Protein 7DUA (pdb70)

Sequence (561 aa):
LEDPKWEFPRRKNLVLGKTLGEGEFGKVVKATAFHLKGRAGYTTVAVKMLKENASPSELRDLLSEFNVLKQVNHPHVIIKLYGACSQDGPLLLIVEYAKYGSLRGFLRESRKVGPGYLGDERALTMGDLISFAWQISQGMQYLAEMKLVVHRDLAARNILVAEGRKMKISDFGLSSRDVYEEDSYVKRSQGRIPVKWMAIESLFDHIYTTQSDVWSFGVLLWEIVTLGGNPYPGIPPERLFNLLKTGHRMERPDNCSEEMYRLMLQQCWKQEPDKRPVFADISKDLEKMMVKGPLSLSVDAFKIPKWEFPRKNLVLGKTLGEGEFGKVVKATAFHLKGRAGYTTVAVKMLKENASPSSSELRDLLSEFNVLKQVNHPHVIKLYGACSQDGPLLLIVEYAKYGSLRGFLRESLTMGDLISFAWQISQGMQYLAEMKLVHRDLAARNILVAEGRKMKISDFGLSRDVQGRIPVKWMAIESLFDHIYTTQSDVWSFGVLLWEIVTLGGNPYPGIPPERLFNLLKTGHRMERPDNCSEEMYRLMLQCWKQEEPDKRPVFADISKDLEKMMMVKR

Structure (mmCIF, N/CA/C/O backbone):
data_7DUA
#
_entry.id   7DUA
#
_cell.length_a   50.714
_cell.length_b   80.215
_cell.length_c   79.677
_cell.angle_alpha   90.000
_cell.angle_beta   99.400
_cell.angle_gamma   90.000
#
_symmetry.space_group_name_H-M   'P 1 21 1'
#
loop_
_entity.id
_entity.type
_entity.pdbx_description
1 polymer 'Proto-oncogene tyrosine-protein kinase receptor Ret'
2 non-polymer 4-azanyl-7-(1-methylcyclopropyl)-~{N}-(5-methyl-1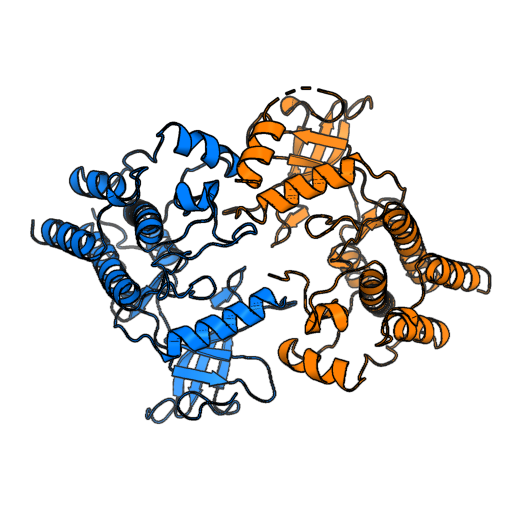~{H}-pyrazol-3-yl)pyrrolo[2,3-d]pyrimidine-5-carboxamide
3 water water
#
loop_
_atom_site.group_PDB
_atom_site.id
_atom_site.type_symbol
_atom_site.label_atom_id
_atom_site.label_alt_id
_atom_site.label_comp_id
_atom_site.label_asym_id
_atom_site.label_entity_id
_atom_site.label_seq_id
_atom_site.pdbx_PDB_ins_code
_atom_site.Cartn_x
_atom_site.Cartn_y
_atom_site.Cartn_z
_atom_site.occupancy
_atom_site.B_iso_or_equiv
_atom_site.auth_seq_id
_atom_site.auth_comp_id
_atom_site.auth_asym_id
_atom_site.auth_atom_id
_atom_site.pdbx_PDB_model_num
ATOM 1 N N . LEU A 1 13 ? 10.370 -20.835 -11.053 1.00 52.20 712 LEU A N 1
ATOM 2 C CA . LEU A 1 13 ? 9.415 -21.941 -10.677 1.00 53.42 712 LEU A CA 1
ATOM 3 C C . LEU A 1 13 ? 8.287 -21.429 -9.772 1.00 54.56 712 LEU A C 1
ATOM 4 O O . LEU A 1 13 ? 8.521 -20.598 -8.889 1.00 52.59 712 LEU A O 1
ATOM 9 N N . GLU A 1 14 ? 7.077 -21.941 -9.998 1.00 55.71 713 GLU A N 1
ATOM 10 C CA . GLU A 1 14 ? 5.871 -21.440 -9.329 1.00 53.79 713 GLU A CA 1
ATOM 11 C C . GLU A 1 14 ? 5.752 -22.024 -7.920 1.00 50.42 713 GLU A C 1
ATOM 12 O O . GLU A 1 14 ? 5.779 -23.247 -7.754 1.00 50.93 713 GLU A O 1
ATOM 18 N N . ASP A 1 15 ? 5.631 -21.142 -6.921 1.00 47.59 714 ASP A N 1
ATOM 19 C CA . ASP A 1 15 ? 5.417 -21.518 -5.523 1.00 44.26 714 ASP A CA 1
ATOM 20 C C . ASP A 1 15 ? 3.952 -21.189 -5.178 1.00 42.11 714 ASP A C 1
ATOM 21 O O . ASP A 1 15 ? 3.593 -20.003 -5.151 1.00 38.01 714 ASP A O 1
ATOM 26 N N . PRO A 1 16 ? 3.108 -22.219 -4.897 1.00 40.97 715 PRO A N 1
ATOM 27 C CA . PRO A 1 16 ? 1.687 -21.947 -4.583 1.00 40.79 715 PRO A CA 1
ATOM 28 C C . PRO A 1 16 ? 1.403 -21.224 -3.249 1.00 37.87 715 PRO A C 1
ATOM 29 O O . PRO A 1 16 ? 0.288 -20.737 -3.054 1.00 37.19 715 PRO A O 1
ATOM 33 N N . LYS A 1 17 ? 2.379 -21.182 -2.341 1.00 35.99 716 LYS A N 1
ATOM 34 C CA . LYS A 1 17 ? 2.335 -20.279 -1.182 1.00 34.15 716 LYS A CA 1
ATOM 35 C C . LYS A 1 17 ? 2.290 -18.789 -1.576 1.00 29.38 716 LYS A C 1
ATOM 36 O O . LYS A 1 17 ? 1.712 -17.985 -0.840 1.00 29.08 716 LYS A O 1
ATOM 42 N N . TRP A 1 18 ? 2.930 -18.433 -2.700 1.00 26.09 717 TRP A N 1
ATOM 43 C CA . TRP A 1 18 ? 3.089 -17.034 -3.145 1.00 23.11 717 TRP A CA 1
ATOM 44 C C . TRP A 1 18 ? 2.400 -16.643 -4.452 1.00 21.37 717 TRP A C 1
ATOM 45 O O . TRP A 1 18 ? 2.008 -15.494 -4.588 1.00 21.01 717 TRP A O 1
ATOM 56 N N . GLU A 1 19 ? 2.223 -17.582 -5.386 1.00 21.52 718 GLU A N 1
ATOM 57 C CA . GLU A 1 19 ? 1.697 -17.257 -6.718 1.00 20.07 718 GLU A CA 1
ATOM 58 C C . GLU A 1 19 ? 0.263 -16.752 -6.627 1.00 18.94 718 GLU A C 1
ATOM 59 O O . GLU A 1 19 ? -0.559 -17.371 -5.950 1.00 19.68 718 GLU A O 1
ATOM 65 N N . PHE A 1 20 ? -0.025 -15.655 -7.324 1.00 17.73 719 PHE A N 1
ATOM 66 C CA . PHE A 1 20 ? -1.316 -14.958 -7.215 1.00 18.60 719 PHE A CA 1
ATOM 67 C C . PHE A 1 20 ? -1.984 -14.897 -8.594 1.00 18.68 719 PHE A C 1
ATOM 68 O O . PHE A 1 20 ? -1.294 -14.612 -9.572 1.00 18.55 719 PHE A O 1
ATOM 76 N N . PRO A 1 21 ? -3.326 -15.106 -8.686 1.00 19.34 720 PRO A N 1
ATOM 77 C CA . PRO A 1 21 ? -3.956 -15.065 -10.018 1.00 19.37 720 PRO A CA 1
ATOM 78 C C . PRO A 1 21 ? -3.854 -13.664 -10.638 1.00 18.63 720 PRO A C 1
ATOM 79 O O . PRO A 1 21 ? -4.196 -12.680 -9.969 1.00 17.98 720 PRO A O 1
ATOM 83 N N A ARG A 1 22 ? -3.351 -13.572 -11.874 0.50 18.80 721 ARG A N 1
ATOM 84 N N B ARG A 1 22 ? -3.354 -13.581 -11.878 0.50 19.99 721 ARG A N 1
ATOM 85 C CA A ARG A 1 22 ? -3.178 -12.269 -12.554 0.50 18.10 721 ARG A CA 1
ATOM 86 C CA B ARG A 1 22 ? -3.144 -12.289 -12.570 0.50 20.10 721 ARG A CA 1
ATOM 87 C C A ARG A 1 22 ? -4.456 -11.481 -12.732 0.50 18.93 721 ARG A C 1
ATOM 88 C C B ARG A 1 22 ? -4.437 -11.490 -12.752 0.50 20.15 721 ARG A C 1
ATOM 89 O O A ARG A 1 22 ? -4.467 -10.262 -12.539 0.50 17.88 721 ARG A O 1
ATOM 90 O O B ARG A 1 22 ? -4.438 -10.269 -12.573 0.50 19.03 721 ARG A O 1
ATOM 105 N N . LYS A 1 23 ? -5.540 -12.185 -13.063 1.00 21.28 722 LYS A N 1
ATOM 106 C CA . LYS A 1 23 ? -6.877 -11.562 -13.171 1.00 21.28 722 LYS A CA 1
ATOM 107 C C . LYS A 1 23 ? -7.365 -10.854 -11.890 1.00 20.26 722 LYS A C 1
ATOM 108 O O . LYS A 1 23 ? -8.214 -9.970 -11.970 1.00 20.84 722 LYS A O 1
ATOM 114 N N . ASN A 1 24 ? -6.836 -11.259 -10.725 1.00 19.02 723 ASN A N 1
ATOM 115 C CA . ASN A 1 24 ? -7.159 -10.658 -9.425 1.00 18.19 723 ASN A CA 1
ATOM 116 C C . ASN A 1 24 ? -6.328 -9.451 -9.018 1.00 17.30 723 ASN A C 1
ATOM 117 O O . ASN A 1 24 ? -6.579 -8.896 -7.961 1.00 17.99 723 ASN A O 1
ATOM 122 N N . LEU A 1 25 ? -5.378 -9.023 -9.847 1.00 16.38 724 LEU A N 1
ATOM 123 C CA . LEU A 1 25 ? -4.554 -7.859 -9.561 1.00 16.12 724 LEU A CA 1
ATOM 124 C C . LEU A 1 25 ? -4.833 -6.793 -10.616 1.00 16.12 724 LEU A C 1
ATOM 125 O O . LEU A 1 25 ? -4.758 -7.075 -11.823 1.00 18.41 724 LEU A O 1
ATOM 130 N N . VAL A 1 26 ? -5.166 -5.594 -10.153 1.00 15.62 725 VAL A N 1
ATOM 131 C CA . VAL A 1 26 ? -5.400 -4.452 -11.011 1.00 16.18 725 VAL A CA 1
ATOM 132 C C . VAL A 1 26 ? -4.403 -3.362 -10.615 1.00 15.86 725 VAL A C 1
ATOM 133 O O . VAL A 1 26 ? -4.352 -2.965 -9.445 1.00 15.32 725 VAL A O 1
ATOM 137 N N . LEU A 1 27 ? -3.666 -2.856 -11.611 1.00 16.52 726 LEU A N 1
ATOM 138 C CA . LEU A 1 27 ? -2.566 -1.904 -11.406 1.00 16.52 726 LEU A CA 1
ATOM 139 C C . LEU A 1 27 ? -3.076 -0.501 -11.653 1.00 17.09 726 LEU A C 1
ATOM 140 O O . LEU A 1 27 ? -3.922 -0.282 -12.543 1.00 17.91 726 LEU A O 1
ATOM 145 N N . GLY A 1 28 ? -2.586 0.437 -10.846 1.00 16.86 727 GLY A N 1
ATOM 146 C CA . GLY A 1 28 ? -2.929 1.843 -10.950 1.00 17.82 727 GLY A CA 1
ATOM 147 C C . GLY A 1 28 ? -1.696 2.696 -11.180 1.00 18.24 727 GLY A C 1
ATOM 148 O O . GLY A 1 28 ? -0.752 2.297 -11.890 1.00 18.88 727 GLY A O 1
ATOM 149 N N . LYS A 1 29 ? -1.710 3.881 -10.580 1.00 18.92 728 LYS A N 1
ATOM 150 C CA . LYS A 1 29 ? -0.707 4.919 -10.873 1.00 19.85 728 LYS A CA 1
ATOM 151 C C . LYS A 1 29 ? 0.676 4.516 -10.395 1.00 19.02 728 LYS A C 1
ATOM 152 O O . LYS A 1 29 ? 0.807 3.752 -9.438 1.00 18.16 728 LYS A O 1
ATOM 158 N N . THR A 1 30 ? 1.691 5.069 -11.051 1.00 19.59 729 THR A N 1
ATOM 159 C CA . THR A 1 30 ? 3.074 4.889 -10.639 1.00 19.23 729 THR A CA 1
ATOM 160 C C . THR A 1 30 ? 3.337 5.705 -9.378 1.00 18.83 729 THR A C 1
ATOM 161 O O . THR A 1 30 ? 3.079 6.896 -9.348 1.00 20.43 729 THR A O 1
ATOM 165 N N . LEU A 1 31 ? 3.829 5.027 -8.343 1.00 17.92 730 LEU A N 1
ATOM 166 C CA . LEU A 1 31 ? 4.230 5.671 -7.096 1.00 18.46 730 LEU A CA 1
ATOM 167 C C . LEU A 1 31 ? 5.681 6.141 -7.176 1.00 19.36 730 LEU A C 1
ATOM 168 O O . LEU A 1 31 ? 6.021 7.199 -6.648 1.00 19.89 730 LEU A O 1
ATOM 173 N N . GLY A 1 32 ? 6.529 5.352 -7.831 1.00 19.67 731 GLY A N 1
ATOM 174 C CA . GLY A 1 32 ? 7.931 5.716 -8.014 1.00 21.97 731 GLY A CA 1
ATOM 175 C C . GLY A 1 32 ? 8.626 4.858 -9.057 1.00 23.50 731 GLY A C 1
ATOM 176 O O . GLY A 1 32 ? 8.249 3.709 -9.281 1.00 23.11 731 GLY A O 1
ATOM 177 N N . GLU A 1 33 ? 9.662 5.431 -9.665 1.00 27.69 732 GLU A N 1
ATOM 178 C CA . GLU A 1 33 ? 10.348 4.834 -10.814 1.00 32.04 732 GLU A CA 1
ATOM 179 C C . GLU A 1 33 ? 11.816 5.256 -10.753 1.00 33.99 732 GLU A C 1
ATOM 180 O O . GLU A 1 33 ? 12.108 6.416 -10.476 1.00 34.70 732 GLU A O 1
ATOM 186 N N . GLY A 1 34 ? 12.725 4.320 -11.011 1.00 37.24 733 GLY A N 1
ATOM 187 C CA . GLY A 1 34 ? 14.170 4.613 -10.999 1.00 39.68 733 GLY A CA 1
ATOM 188 C C . GLY A 1 34 ? 15.013 3.367 -11.174 1.00 40.34 733 GLY A C 1
ATOM 189 O O . GLY A 1 34 ? 14.526 2.365 -11.705 1.00 40.91 733 GLY A O 1
ATOM 190 N N . GLU A 1 35 ? 16.269 3.436 -10.721 1.00 44.11 734 GLU A N 1
ATOM 191 C CA . GLU A 1 35 ? 17.224 2.297 -10.752 1.00 45.00 734 GLU A CA 1
ATOM 192 C C . GLU A 1 35 ? 16.679 1.017 -10.105 1.00 44.57 734 GLU A C 1
ATOM 193 O O . GLU A 1 35 ? 16.833 -0.078 -10.657 1.00 44.96 734 GLU A O 1
ATOM 199 N N . PHE A 1 36 ? 16.023 1.192 -8.952 1.00 45.10 735 PHE A N 1
ATOM 200 C CA . PHE A 1 36 ? 15.313 0.118 -8.218 1.00 43.20 735 PHE A CA 1
ATOM 201 C C . PHE A 1 36 ? 14.233 -0.669 -8.996 1.00 41.69 735 PHE A C 1
ATOM 202 O O . PHE A 1 36 ? 13.954 -1.805 -8.634 1.00 43.93 735 PHE A O 1
ATOM 210 N N . GLY A 1 37 ? 13.671 -0.087 -10.062 1.00 36.69 736 GLY A N 1
ATOM 211 C CA . GLY A 1 37 ? 12.558 -0.667 -10.832 1.00 33.59 736 GLY A CA 1
ATOM 212 C C . GLY A 1 37 ? 11.414 0.338 -10.868 1.00 28.55 736 GLY A C 1
ATOM 213 O O . GLY A 1 37 ? 11.641 1.547 -10.814 1.00 30.71 736 GLY A O 1
ATOM 214 N N . LYS A 1 38 ? 10.192 -0.173 -10.959 1.00 24.90 737 LYS A N 1
ATOM 215 C CA . LYS A 1 38 ? 8.975 0.639 -10.994 1.00 23.25 737 LYS A CA 1
ATOM 216 C C . LYS A 1 38 ? 8.055 0.111 -9.905 1.00 19.16 737 LYS A C 1
ATOM 217 O O . LYS A 1 38 ? 7.901 -1.095 -9.793 1.00 17.84 737 LYS A O 1
ATOM 223 N N . VAL A 1 39 ? 7.503 1.000 -9.072 1.00 17.22 738 VAL A N 1
ATOM 224 C CA . VAL A 1 39 ? 6.489 0.607 -8.084 1.00 16.26 738 VAL A CA 1
ATOM 225 C C . VAL A 1 39 ? 5.188 1.350 -8.416 1.00 15.80 738 VAL A C 1
ATOM 226 O O . VAL A 1 39 ? 5.197 2.583 -8.548 1.00 16.37 738 VAL A O 1
ATOM 230 N N . VAL A 1 40 ? 4.102 0.587 -8.485 1.00 15.45 739 VAL A N 1
ATOM 231 C CA . VAL A 1 40 ? 2.756 1.123 -8.762 1.00 15.90 739 VAL A CA 1
ATOM 232 C C . VAL A 1 40 ? 1.840 0.817 -7.593 1.00 15.71 739 VAL A C 1
ATOM 233 O O . VAL A 1 40 ? 2.013 -0.188 -6.895 1.00 16.15 739 VAL A O 1
ATOM 237 N N . LYS A 1 41 ? 0.836 1.672 -7.415 1.00 15.55 740 LYS A N 1
ATOM 238 C CA . LYS A 1 41 ? -0.260 1.391 -6.498 1.00 15.42 740 LYS A CA 1
ATOM 239 C C . LYS A 1 41 ? -1.174 0.406 -7.204 1.00 14.86 740 LYS A C 1
ATOM 240 O O . LYS A 1 41 ? -1.298 0.450 -8.422 1.00 15.47 740 LYS A O 1
ATOM 246 N N . ALA A 1 42 ? -1.782 -0.492 -6.442 1.00 14.12 741 ALA A N 1
ATOM 247 C CA . ALA A 1 42 ? -2.604 -1.560 -7.024 1.00 14.16 741 ALA A CA 1
ATOM 248 C C . ALA A 1 42 ? -3.654 -2.020 -6.037 1.00 13.95 741 ALA A C 1
ATOM 249 O O . ALA A 1 42 ? -3.702 -1.549 -4.903 1.00 13.88 741 ALA A O 1
ATOM 251 N N . THR A 1 43 ? -4.517 -2.908 -6.513 1.00 13.61 742 THR A N 1
ATOM 252 C CA . THR A 1 43 ? -5.476 -3.575 -5.682 1.00 13.83 742 THR A CA 1
ATOM 253 C C . THR A 1 43 ? -5.528 -5.056 -6.037 1.00 13.61 742 THR A C 1
ATOM 254 O O . THR A 1 43 ? -5.422 -5.421 -7.204 1.00 14.37 742 THR A O 1
ATOM 258 N N . ALA A 1 44 ? -5.685 -5.896 -5.018 1.00 13.55 743 ALA A N 1
ATOM 259 C CA . ALA A 1 44 ? -5.649 -7.348 -5.159 1.00 14.12 743 ALA A CA 1
ATOM 260 C C . ALA A 1 44 ? -6.915 -7.958 -4.600 1.00 15.21 743 ALA A C 1
ATOM 261 O O . ALA A 1 44 ? -7.261 -7.704 -3.432 1.00 15.79 743 ALA A O 1
ATOM 263 N N . PHE A 1 45 ? -7.595 -8.767 -5.414 1.00 16.14 744 PHE A N 1
ATOM 264 C CA . PHE A 1 45 ? -8.871 -9.383 -5.041 1.00 17.31 744 PHE A CA 1
ATOM 265 C C . PHE A 1 45 ? -8.586 -10.731 -4.401 1.00 19.40 744 PHE A C 1
ATOM 266 O O . PHE A 1 45 ? -7.871 -11.534 -4.992 1.00 18.25 744 PHE A O 1
ATOM 274 N N . HIS A 1 46 ? -9.163 -10.982 -3.217 1.00 20.66 745 HIS A N 1
ATOM 275 C CA . HIS A 1 46 ? -9.033 -12.277 -2.525 1.00 24.13 745 HIS A CA 1
ATOM 276 C C . HIS A 1 46 ? -7.549 -12.623 -2.220 1.00 23.51 745 HIS A C 1
ATOM 277 O O . HIS A 1 46 ? -7.087 -13.725 -2.478 1.00 23.18 745 HIS A O 1
ATOM 284 N N . LEU A 1 47 ? -6.838 -11.651 -1.659 1.00 23.87 746 LEU A N 1
ATOM 285 C CA . LEU A 1 47 ? -5.431 -11.800 -1.270 1.00 26.57 746 LEU A CA 1
ATOM 286 C C . LEU A 1 47 ? -5.318 -12.445 0.114 1.00 30.89 746 LEU A C 1
ATOM 287 O O . LEU A 1 47 ? -5.920 -11.941 1.055 1.00 32.02 746 LEU A O 1
ATOM 292 N N . LYS A 1 48 ? -4.573 -13.557 0.227 1.00 35.81 747 LYS A N 1
ATOM 293 C CA . LYS A 1 48 ? -4.131 -14.140 1.523 1.00 38.53 747 LYS A CA 1
ATOM 294 C C . LYS A 1 48 ? -5.225 -14.160 2.610 1.00 40.16 747 LYS A C 1
ATOM 295 O O . LYS A 1 48 ? -5.090 -13.543 3.680 1.00 40.50 747 LYS A O 1
ATOM 301 N N . GLY A 1 49 ? -6.348 -14.790 2.277 1.00 39.61 748 GLY A N 1
ATOM 302 C CA . GLY A 1 49 ? -7.494 -14.888 3.190 1.00 43.05 748 GLY A CA 1
ATOM 303 C C . GLY A 1 49 ? -8.450 -13.699 3.323 1.00 42.82 748 GLY A C 1
ATOM 304 O O . GLY A 1 49 ? -9.552 -13.886 3.837 1.00 46.55 748 GLY A O 1
ATOM 305 N N . ARG A 1 50 ? -8.060 -12.499 2.872 1.00 39.64 749 ARG A N 1
ATOM 306 C CA . ARG A 1 50 ? -8.909 -11.300 2.960 1.00 38.80 749 ARG A CA 1
ATOM 307 C C . ARG A 1 50 ? -9.944 -11.332 1.840 1.00 35.92 749 ARG A C 1
ATOM 308 O O . ARG A 1 50 ? -9.573 -11.319 0.672 1.00 36.26 749 ARG A O 1
ATOM 316 N N . ALA A 1 51 ? -11.227 -11.354 2.194 1.00 33.99 750 ALA A N 1
ATOM 317 C CA . ALA A 1 51 ? -12.320 -11.286 1.211 1.00 33.27 750 ALA A CA 1
ATOM 318 C C . ALA A 1 51 ? -12.375 -9.880 0.614 1.00 29.12 750 ALA A C 1
ATOM 319 O O . ALA A 1 51 ? -12.091 -8.911 1.313 1.00 29.54 750 ALA A O 1
ATOM 321 N N . GLY A 1 52 ? -12.706 -9.777 -0.670 1.00 26.63 751 GLY A N 1
ATOM 322 C CA . GLY A 1 52 ? -12.729 -8.476 -1.372 1.00 23.17 751 GLY A CA 1
ATOM 323 C C . GLY A 1 52 ? -11.375 -7.960 -1.805 1.00 20.28 751 GLY A C 1
ATOM 324 O O . GLY A 1 52 ? -10.405 -8.714 -1.890 1.00 18.72 751 GLY A O 1
ATOM 325 N N . TYR A 1 53 ? -11.318 -6.660 -2.097 1.00 18.36 752 TYR A N 1
ATOM 326 C CA . TYR A 1 53 ? -10.085 -6.024 -2.557 1.00 17.20 752 TYR A CA 1
ATOM 327 C C . TYR A 1 53 ? -9.240 -5.520 -1.389 1.00 17.05 752 TYR A C 1
ATOM 328 O O . TYR A 1 53 ? -9.761 -5.119 -0.346 1.00 18.05 752 TYR A O 1
ATOM 337 N N . THR A 1 54 ? -7.920 -5.580 -1.578 1.00 16.34 753 THR A N 1
ATOM 338 C CA . THR A 1 54 ? -6.935 -5.014 -0.655 1.00 16.87 753 THR A CA 1
ATOM 339 C C . THR A 1 54 ? -6.040 -4.071 -1.448 1.00 15.52 753 THR A C 1
ATOM 340 O O . THR A 1 54 ? -5.508 -4.464 -2.491 1.00 15.54 753 THR A O 1
ATOM 344 N N . THR A 1 55 ? -5.849 -2.846 -0.956 1.00 15.29 754 THR A N 1
ATOM 345 C CA . THR A 1 55 ? -4.898 -1.922 -1.573 1.00 15.13 754 THR A CA 1
ATOM 346 C C . THR A 1 55 ? -3.481 -2.381 -1.246 1.00 14.81 754 THR A C 1
ATOM 347 O O . THR A 1 55 ? -3.173 -2.650 -0.076 1.00 14.91 754 THR A O 1
ATOM 351 N N . VAL A 1 56 ? -2.661 -2.459 -2.293 1.00 14.31 755 VAL A N 1
ATOM 352 C CA . VAL A 1 56 ? -1.279 -2.972 -2.229 1.00 14.61 755 VAL A CA 1
ATOM 353 C C . VAL A 1 56 ? -0.385 -2.086 -3.083 1.00 14.60 755 VAL A C 1
ATOM 354 O O . VAL A 1 56 ? -0.859 -1.167 -3.769 1.00 14.64 755 VAL A O 1
ATOM 358 N N . ALA A 1 57 ? 0.917 -2.369 -3.027 1.00 14.03 756 ALA A N 1
ATOM 359 C CA . ALA A 1 57 ? 1.881 -1.850 -3.988 1.00 13.79 756 ALA A CA 1
ATOM 360 C C . ALA A 1 57 ? 2.441 -3.033 -4.775 1.00 13.61 756 ALA A C 1
ATOM 361 O O . ALA A 1 57 ? 2.491 -4.155 -4.272 1.00 13.85 756 ALA A O 1
ATOM 363 N N . VAL A 1 58 ? 2.853 -2.759 -6.011 1.00 13.71 757 VAL A N 1
ATOM 364 C CA . VAL A 1 58 ? 3.431 -3.761 -6.912 1.00 13.84 757 VAL A CA 1
ATOM 365 C C . VAL A 1 58 ? 4.756 -3.241 -7.446 1.00 13.87 757 VAL A C 1
ATOM 366 O O . VAL A 1 58 ? 4.799 -2.166 -8.039 1.00 13.91 757 VAL A O 1
ATOM 370 N N . LYS A 1 59 ? 5.819 -4.028 -7.254 1.00 13.99 758 LYS A N 1
ATOM 371 C CA . LYS A 1 59 ? 7.106 -3.752 -7.863 1.00 14.98 758 LYS A CA 1
ATOM 372 C C . LYS A 1 59 ? 7.242 -4.598 -9.131 1.00 15.12 758 LYS A C 1
ATOM 373 O O . LYS A 1 59 ? 6.940 -5.806 -9.128 1.00 14.38 758 LYS A O 1
ATOM 379 N N . MET A 1 60 ? 7.701 -3.947 -10.195 1.00 16.06 759 MET A N 1
ATOM 380 C CA . MET A 1 60 ? 7.896 -4.571 -11.500 1.00 18.37 759 MET A CA 1
ATOM 381 C C . MET A 1 60 ? 9.112 -3.987 -12.177 1.00 19.34 759 MET A C 1
ATOM 382 O O . MET A 1 60 ? 9.676 -2.973 -11.745 1.00 19.44 759 MET A O 1
ATOM 387 N N . LEU A 1 61 ? 9.487 -4.631 -13.270 1.00 20.65 760 LEU A N 1
ATOM 388 C CA . LEU A 1 61 ? 10.547 -4.126 -14.123 1.00 22.84 760 LEU A CA 1
ATOM 389 C C . LEU A 1 61 ? 10.080 -2.872 -14.862 1.00 24.80 760 LEU A C 1
ATOM 390 O O . LEU A 1 61 ? 8.948 -2.818 -15.347 1.00 24.44 760 LEU A O 1
ATOM 395 N N . LYS A 1 62 ? 10.956 -1.867 -14.903 1.00 26.70 761 LYS A N 1
ATOM 396 C CA . LYS A 1 62 ? 10.755 -0.669 -15.734 1.00 30.54 761 LYS A CA 1
ATOM 397 C C . LYS A 1 62 ? 10.934 -1.016 -17.211 1.00 31.28 761 LYS A C 1
ATOM 398 O O . LYS A 1 62 ? 11.403 -2.116 -17.569 1.00 30.46 761 LYS A O 1
ATOM 404 N N . GLU A 1 63 ? 10.546 -0.070 -18.064 1.00 31.17 762 GLU A N 1
ATOM 405 C CA . GLU A 1 63 ? 10.763 -0.176 -19.510 1.00 32.62 762 GLU A CA 1
ATOM 406 C C . GLU A 1 63 ? 12.258 -0.334 -19.807 1.00 33.05 762 GLU A C 1
ATOM 407 O O . GLU A 1 63 ? 13.086 0.294 -19.131 1.00 33.33 762 GLU A O 1
ATOM 413 N N . ASN A 1 64 ? 12.578 -1.213 -20.768 1.00 32.47 763 ASN A N 1
ATOM 414 C CA . ASN A 1 64 ? 13.962 -1.499 -21.204 1.00 33.79 763 ASN A CA 1
ATOM 415 C C . ASN A 1 64 ? 14.839 -2.081 -20.079 1.00 31.14 763 ASN A C 1
ATOM 416 O O . ASN A 1 64 ? 15.987 -1.670 -19.884 1.00 32.61 763 ASN A O 1
ATOM 421 N N . ALA A 1 65 ? 14.283 -3.045 -19.346 1.00 28.89 764 ALA A N 1
ATOM 422 C CA . ALA A 1 65 ? 14.987 -3.686 -18.235 1.00 26.97 764 ALA A CA 1
ATOM 423 C C . ALA A 1 65 ? 16.112 -4.566 -18.755 1.00 27.88 764 ALA A C 1
ATOM 424 O O . ALA A 1 65 ? 15.990 -5.187 -19.814 1.00 29.04 764 ALA A O 1
ATOM 426 N N . SER A 1 66 ? 17.213 -4.573 -18.008 1.00 27.26 765 SER A N 1
ATOM 427 C CA . SER A 1 66 ? 18.383 -5.401 -18.268 1.00 28.16 765 SER A CA 1
ATOM 428 C C . SER A 1 66 ? 18.325 -6.700 -17.451 1.00 26.93 765 SER A C 1
ATOM 429 O O . SER A 1 66 ? 17.514 -6.797 -16.523 1.00 24.95 765 SER A O 1
ATOM 432 N N . PRO A 1 67 ? 19.196 -7.692 -17.773 1.00 28.53 766 PRO A N 1
ATOM 433 C CA . PRO A 1 67 ? 19.274 -8.916 -16.958 1.00 28.11 766 PRO A CA 1
ATOM 434 C C . PRO A 1 67 ? 19.555 -8.709 -15.468 1.00 27.03 766 PRO A C 1
ATOM 435 O O . PRO A 1 67 ? 18.953 -9.412 -14.644 1.00 25.83 766 PRO A O 1
ATOM 439 N N . SER A 1 68 ? 20.436 -7.758 -15.132 1.00 27.67 767 SER A N 1
ATOM 440 C CA . SER A 1 68 ? 20.707 -7.403 -13.723 1.00 27.58 767 SER A CA 1
ATOM 441 C C . SER A 1 68 ? 19.452 -6.953 -12.956 1.00 25.65 767 SER A C 1
ATOM 442 O O . SER A 1 68 ? 19.267 -7.351 -11.797 1.00 23.69 767 SER A O 1
ATOM 445 N N . GLU A 1 69 ? 18.573 -6.182 -13.613 1.00 25.03 768 GLU A N 1
ATOM 446 C CA . GLU A 1 69 ? 17.317 -5.721 -13.002 1.00 23.75 768 GLU A CA 1
ATOM 447 C C . GLU A 1 69 ? 16.350 -6.887 -12.773 1.00 21.70 768 GLU A C 1
ATOM 448 O O . GLU A 1 69 ? 15.742 -6.963 -11.721 1.00 19.60 768 GLU A O 1
ATOM 454 N N . LEU A 1 70 ? 16.248 -7.796 -13.745 1.00 22.38 769 LEU A N 1
ATOM 455 C CA . LEU A 1 70 ? 15.460 -9.034 -13.580 1.00 22.63 769 LEU A CA 1
ATOM 456 C C . LEU A 1 70 ? 16.016 -9.924 -12.467 1.00 21.65 769 LEU A C 1
ATOM 457 O O . LEU A 1 70 ? 15.249 -10.398 -11.632 1.00 20.56 769 LEU A O 1
ATOM 462 N N . ARG A 1 71 ? 17.333 -10.132 -12.450 1.00 22.47 770 ARG A N 1
ATOM 463 C CA . ARG A 1 71 ? 17.961 -10.951 -11.393 1.00 23.43 770 ARG A CA 1
ATOM 464 C C . ARG A 1 71 ? 17.733 -10.341 -10.010 1.00 22.00 770 ARG A C 1
ATOM 465 O O . ARG A 1 71 ? 17.387 -11.067 -9.063 1.00 21.26 770 ARG A O 1
ATOM 473 N N . ASP A 1 72 ? 17.859 -9.014 -9.920 1.00 20.85 771 ASP A N 1
ATOM 474 C CA . ASP A 1 72 ? 17.574 -8.297 -8.670 1.00 20.60 771 ASP A CA 1
ATOM 475 C C . ASP A 1 72 ? 16.120 -8.425 -8.215 1.00 18.41 771 ASP A C 1
ATOM 476 O O . ASP A 1 72 ? 15.889 -8.615 -7.021 1.00 17.49 771 ASP A O 1
ATOM 481 N N . LEU A 1 73 ? 15.159 -8.330 -9.136 1.00 17.74 772 LEU A N 1
ATOM 482 C CA . LEU A 1 73 ? 13.734 -8.507 -8.756 1.00 17.06 772 LEU A CA 1
ATOM 483 C C . LEU A 1 73 ? 13.452 -9.943 -8.289 1.00 17.38 772 LEU A C 1
ATOM 484 O O . LEU A 1 73 ? 12.742 -10.140 -7.292 1.00 16.58 772 LEU A O 1
ATOM 489 N N . LEU A 1 74 ? 14.022 -10.918 -9.000 1.00 18.96 773 LEU A N 1
ATOM 490 C CA . LEU A 1 74 ? 13.947 -12.333 -8.591 1.00 20.09 773 LEU A CA 1
ATOM 491 C C . LEU A 1 74 ? 14.585 -12.580 -7.236 1.00 20.08 773 LEU A C 1
ATOM 492 O O . LEU A 1 74 ? 14.027 -13.316 -6.408 1.00 19.50 773 LEU A O 1
ATOM 497 N N . SER A 1 75 ? 15.733 -11.943 -7.002 1.00 19.93 774 SER A N 1
ATOM 498 C CA . SER A 1 75 ? 16.416 -12.060 -5.725 1.00 20.98 774 SER A CA 1
ATOM 499 C C . SER A 1 75 ? 15.593 -11.466 -4.577 1.00 19.51 774 SER A C 1
ATOM 500 O O . SER A 1 75 ? 15.513 -12.085 -3.517 1.00 19.06 774 SER A O 1
ATOM 503 N N . GLU A 1 76 ? 14.979 -10.298 -4.792 1.00 18.82 775 GLU A N 1
ATOM 504 C CA . GLU A 1 76 ? 14.053 -9.706 -3.809 1.00 18.34 775 GLU A CA 1
ATOM 505 C C . GLU A 1 76 ? 12.921 -10.618 -3.441 1.00 17.88 775 GLU A C 1
ATOM 506 O O . GLU A 1 76 ? 12.596 -10.753 -2.256 1.00 17.27 775 GLU A O 1
ATOM 512 N N . PHE A 1 77 ? 12.301 -11.206 -4.467 1.00 17.21 776 PHE A N 1
ATOM 513 C CA . PHE A 1 77 ? 11.246 -12.179 -4.278 1.00 18.10 776 PHE A CA 1
ATOM 514 C C . PHE A 1 77 ? 11.732 -13.309 -3.366 1.00 19.18 776 PHE A C 1
ATOM 515 O O . PHE A 1 77 ? 11.103 -13.569 -2.349 1.00 19.63 776 PHE A O 1
ATOM 523 N N . ASN A 1 78 ? 12.890 -13.889 -3.686 1.00 19.96 777 ASN A N 1
ATOM 524 C CA . ASN A 1 78 ? 13.468 -14.991 -2.889 1.00 21.65 777 ASN A CA 1
ATOM 525 C C . ASN A 1 78 ? 13.746 -14.601 -1.429 1.00 21.13 777 ASN A C 1
ATOM 526 O O . ASN A 1 78 ? 13.449 -15.383 -0.510 1.00 21.78 777 ASN A O 1
ATOM 531 N N . VAL A 1 79 ? 14.308 -13.412 -1.226 1.00 19.38 778 VAL A N 1
ATOM 532 C CA . VAL A 1 79 ? 14.568 -12.885 0.129 1.00 19.63 778 VAL A CA 1
ATOM 533 C C . VAL A 1 79 ? 13.271 -12.689 0.901 1.00 18.97 778 VAL A C 1
ATOM 534 O O . VAL A 1 79 ? 13.147 -13.148 2.042 1.00 18.44 778 VAL A O 1
ATOM 538 N N . LEU A 1 80 ? 12.327 -11.994 0.277 1.00 17.57 779 LEU A N 1
ATOM 539 C CA . LEU A 1 80 ? 11.081 -11.618 0.965 1.00 18.19 779 LEU A CA 1
ATOM 540 C C . LEU A 1 80 ? 10.149 -12.796 1.269 1.00 18.68 779 LEU A C 1
ATOM 541 O O . LEU A 1 80 ? 9.360 -12.695 2.197 1.00 19.82 779 LEU A O 1
ATOM 546 N N . LYS A 1 81 ? 10.268 -13.914 0.546 1.00 19.39 780 LYS A N 1
ATOM 547 C CA . LYS A 1 81 ? 9.619 -15.176 0.946 1.00 21.28 780 LYS A CA 1
ATOM 548 C C . LYS A 1 81 ? 10.100 -15.716 2.286 1.00 22.81 780 LYS A C 1
ATOM 549 O O . LYS A 1 81 ? 9.342 -16.405 2.959 1.00 25.29 780 LYS A O 1
ATOM 555 N N . GLN A 1 82 ? 11.368 -15.458 2.637 1.00 22.29 781 GLN A N 1
ATOM 556 C CA . GLN A 1 82 ? 12.006 -16.044 3.825 1.00 24.71 781 GLN A CA 1
ATOM 557 C C . GLN A 1 82 ? 12.069 -15.148 5.060 1.00 24.02 781 GLN A C 1
ATOM 558 O O . GLN A 1 82 ? 12.201 -15.674 6.178 1.00 26.00 781 GLN A O 1
ATOM 564 N N . VAL A 1 83 ? 12.014 -13.831 4.865 1.00 21.57 782 VAL A N 1
ATOM 565 C CA . VAL A 1 83 ? 12.160 -12.859 5.963 1.00 22.00 782 VAL A CA 1
ATOM 566 C C . VAL A 1 83 ? 10.800 -12.275 6.316 1.00 21.54 782 VAL A C 1
ATOM 567 O O . VAL A 1 83 ? 10.036 -11.929 5.424 1.00 22.96 782 VAL A O 1
ATOM 571 N N . ASN A 1 84 ? 10.500 -12.195 7.613 1.00 21.32 783 ASN A N 1
ATOM 572 C CA . ASN A 1 84 ? 9.249 -11.623 8.118 1.00 21.43 783 ASN A CA 1
ATOM 573 C C . ASN A 1 84 ? 9.531 -10.843 9.385 1.00 20.36 783 ASN A C 1
ATOM 574 O O . ASN A 1 84 ? 10.077 -11.393 10.340 1.00 21.52 783 ASN A O 1
ATOM 579 N N . HIS A 1 85 ? 9.169 -9.564 9.387 1.00 18.51 784 HIS A N 1
ATOM 580 C CA . HIS A 1 85 ? 9.439 -8.690 10.532 1.00 18.63 784 HIS A CA 1
ATOM 581 C C . HIS A 1 85 ? 8.510 -7.477 10.445 1.00 17.90 784 HIS A C 1
ATOM 582 O O . HIS A 1 85 ? 8.249 -7.015 9.332 1.00 16.59 784 HIS A O 1
ATOM 589 N N . PRO A 1 86 ? 8.046 -6.942 11.592 1.00 19.14 785 PRO A N 1
ATOM 590 C CA . PRO A 1 86 ? 7.153 -5.754 11.522 1.00 19.14 785 PRO A CA 1
ATOM 591 C C . PRO A 1 86 ? 7.712 -4.486 10.849 1.00 18.16 785 PRO A C 1
ATOM 592 O O . PRO A 1 86 ? 6.950 -3.642 10.430 1.00 18.21 785 PRO A O 1
ATOM 596 N N . HIS A 1 87 ? 9.032 -4.393 10.760 1.00 18.00 786 HIS A N 1
ATOM 597 C CA . HIS A 1 87 ? 9.765 -3.306 10.103 1.00 17.37 786 HIS A CA 1
ATOM 598 C C . HIS A 1 87 ? 10.487 -3.684 8.814 1.00 16.50 786 HIS A C 1
ATOM 599 O O . HIS A 1 87 ? 11.393 -2.964 8.365 1.00 16.21 786 HIS A O 1
ATOM 606 N N . VAL A 1 88 ? 10.072 -4.797 8.194 1.00 16.02 787 VAL A N 1
ATOM 607 C CA . VAL A 1 88 ? 10.466 -5.155 6.835 1.00 15.51 787 VAL A CA 1
ATOM 608 C C . VAL A 1 88 ? 9.189 -5.197 6.007 1.00 15.56 787 VAL A C 1
ATOM 609 O O . VAL A 1 88 ? 8.173 -5.763 6.462 1.00 15.32 787 VAL A O 1
ATOM 613 N N A ILE A 1 89 ? 9.247 -4.634 4.795 0.50 15.57 788 ILE A N 1
ATOM 614 N N B ILE A 1 89 ? 9.218 -4.611 4.810 0.50 15.24 788 ILE A N 1
ATOM 615 C CA A ILE A 1 89 ? 8.112 -4.644 3.851 0.50 16.04 788 ILE A CA 1
ATOM 616 C CA B ILE A 1 89 ? 8.026 -4.569 3.943 0.50 15.41 788 ILE A CA 1
ATOM 617 C C A ILE A 1 89 ? 7.553 -6.064 3.690 0.50 15.83 788 ILE A C 1
ATOM 618 C C B ILE A 1 89 ? 7.534 -6.002 3.635 0.50 15.59 788 ILE A C 1
ATOM 619 O O A ILE A 1 89 ? 8.321 -7.015 3.539 0.50 16.26 788 ILE A O 1
ATOM 620 O O B ILE A 1 89 ? 8.320 -6.889 3.306 0.50 16.44 788 ILE A O 1
ATOM 629 N N . LYS A 1 90 ? 6.231 -6.214 3.800 1.00 16.26 789 LYS A N 1
ATOM 630 C CA . LYS A 1 90 ? 5.616 -7.544 3.760 1.00 16.82 789 LYS A CA 1
ATOM 631 C C . LYS A 1 90 ? 5.296 -7.934 2.327 1.00 15.90 789 LYS A C 1
ATOM 632 O O . LYS A 1 90 ? 4.660 -7.169 1.607 1.00 14.70 789 LYS A O 1
ATOM 638 N N . LEU A 1 91 ? 5.774 -9.108 1.922 1.00 15.78 790 LEU A N 1
ATOM 639 C CA . LEU A 1 91 ? 5.420 -9.702 0.631 1.00 16.61 790 LEU A CA 1
ATOM 640 C C . LEU A 1 91 ? 4.100 -10.435 0.822 1.00 17.36 790 LEU A C 1
ATOM 641 O O . LEU A 1 91 ? 3.948 -11.191 1.782 1.00 18.66 790 LEU A O 1
ATOM 646 N N . TYR A 1 92 ? 3.148 -10.164 -0.071 1.00 17.77 791 TYR A N 1
ATOM 647 C CA . TYR A 1 92 ? 1.868 -10.895 -0.140 1.00 20.13 791 TYR A CA 1
ATOM 648 C C . TYR A 1 92 ? 1.808 -11.969 -1.208 1.00 19.96 791 TYR A C 1
ATOM 649 O O . TYR A 1 92 ? 1.051 -12.940 -1.064 1.00 21.83 791 TYR A O 1
ATOM 658 N N . GLY A 1 93 ? 2.522 -11.753 -2.306 1.00 17.83 792 GLY A N 1
ATOM 659 C CA . GLY A 1 93 ? 2.527 -12.701 -3.388 1.00 18.51 792 GLY A CA 1
ATOM 660 C C . GLY A 1 93 ? 3.203 -12.179 -4.616 1.00 16.78 792 GLY A C 1
ATOM 661 O O . GLY A 1 93 ? 3.793 -11.117 -4.592 1.00 16.29 792 GLY A O 1
ATOM 662 N N . ALA A 1 94 ? 3.084 -12.958 -5.685 1.00 16.66 793 ALA A N 1
ATOM 663 C CA . ALA A 1 94 ? 3.658 -12.612 -6.966 1.00 16.09 793 ALA A CA 1
ATOM 664 C C . ALA A 1 94 ? 2.866 -13.167 -8.125 1.00 16.55 793 ALA A C 1
ATOM 665 O O . ALA A 1 94 ? 2.245 -14.225 -8.006 1.00 16.69 793 ALA A O 1
ATOM 667 N N . CYS A 1 95 ? 2.896 -12.445 -9.246 1.00 16.49 794 CYS A N 1
ATOM 668 C CA . CYS A 1 95 ? 2.461 -12.973 -10.542 1.00 18.28 794 CYS A CA 1
ATOM 669 C C . CYS A 1 95 ? 3.743 -13.188 -11.332 1.00 20.17 794 CYS A C 1
ATOM 670 O O . CYS A 1 95 ? 4.405 -12.224 -11.717 1.00 20.78 794 CYS A O 1
ATOM 673 N N . SER A 1 96 ? 4.107 -14.451 -11.530 1.00 21.72 795 SER A N 1
ATOM 674 C CA . SER A 1 96 ? 5.385 -14.841 -12.146 1.00 24.33 795 SER A CA 1
ATOM 675 C C . SER A 1 96 ? 5.259 -15.653 -13.441 1.00 28.37 795 SER A C 1
ATOM 676 O O . SER A 1 96 ? 6.258 -15.830 -14.136 1.00 30.29 795 SER A O 1
ATOM 679 N N . GLN A 1 97 ? 4.052 -16.114 -13.779 1.00 30.01 796 GLN A N 1
ATOM 680 C CA . GLN A 1 97 ? 3.825 -17.071 -14.860 1.00 34.45 796 GLN A CA 1
ATOM 681 C C . GLN A 1 97 ? 3.127 -16.363 -16.002 1.00 35.38 796 GLN A C 1
ATOM 682 O O . GLN A 1 97 ? 2.193 -15.595 -15.765 1.00 37.60 796 GLN A O 1
ATOM 688 N N . ASP A 1 98 ? 3.588 -16.618 -17.232 1.00 40.75 797 ASP A N 1
ATOM 689 C CA . ASP A 1 98 ? 2.913 -16.174 -18.462 1.00 42.39 797 ASP A CA 1
ATOM 690 C C . ASP A 1 98 ? 2.710 -14.650 -18.534 1.00 39.40 797 ASP A C 1
ATOM 691 O O . ASP A 1 98 ? 1.610 -14.161 -18.839 1.00 41.71 797 ASP A O 1
ATOM 696 N N . GLY A 1 99 ? 3.776 -13.910 -18.224 1.00 36.24 798 GLY A N 1
ATOM 697 C CA . GLY A 1 99 ? 3.711 -12.444 -18.181 1.00 32.70 798 GLY A CA 1
ATOM 698 C C . GLY A 1 99 ? 4.823 -11.794 -17.385 1.00 29.01 798 GLY A C 1
ATOM 699 O O . GLY A 1 99 ? 5.742 -12.484 -16.924 1.00 28.87 798 GLY A O 1
ATOM 700 N N . PRO A 1 100 ? 4.752 -10.457 -17.214 1.00 26.84 799 PRO A N 1
ATOM 701 C CA . PRO A 1 100 ? 5.786 -9.791 -16.419 1.00 25.22 799 PRO A CA 1
ATOM 702 C C . PRO A 1 100 ? 5.754 -10.197 -14.939 1.00 23.28 799 PRO A C 1
ATOM 703 O O . PRO A 1 100 ? 4.673 -10.491 -14.400 1.00 21.76 799 PRO A O 1
ATOM 707 N N . LEU A 1 101 ? 6.934 -10.239 -14.315 1.00 21.47 800 LEU A N 1
ATOM 708 C CA . LEU A 1 101 ? 7.082 -10.556 -12.893 1.00 19.88 800 LEU A CA 1
ATOM 709 C C . LEU A 1 101 ? 6.575 -9.371 -12.081 1.00 18.38 800 LEU A C 1
ATOM 710 O O . LEU A 1 101 ? 7.086 -8.268 -12.220 1.00 17.62 800 LEU A O 1
ATOM 715 N N . LEU A 1 102 ? 5.544 -9.605 -11.270 1.00 16.95 801 LEU A N 1
ATOM 716 C CA . LEU A 1 102 ? 4.931 -8.567 -10.426 1.00 16.40 801 LEU A CA 1
ATOM 717 C C . LEU A 1 102 ? 5.021 -9.049 -8.996 1.00 15.96 801 LEU A C 1
ATOM 718 O O . LEU A 1 102 ? 4.551 -10.141 -8.702 1.00 16.94 801 LEU A O 1
ATOM 723 N N . LEU A 1 103 ? 5.643 -8.252 -8.125 1.00 13.91 802 LEU A N 1
ATOM 724 C CA . LEU A 1 103 ? 5.767 -8.575 -6.715 1.00 13.74 802 LEU A CA 1
ATOM 725 C C . LEU A 1 103 ? 4.759 -7.725 -5.972 1.00 13.46 802 LEU A C 1
ATOM 726 O O . LEU A 1 103 ? 4.771 -6.511 -6.110 1.00 14.44 802 LEU A O 1
ATOM 731 N N . ILE A 1 104 ? 3.913 -8.379 -5.178 1.00 13.56 803 ILE A N 1
ATOM 732 C CA . ILE A 1 104 ? 2.791 -7.735 -4.486 1.00 13.91 803 ILE A CA 1
ATOM 733 C C . ILE A 1 104 ? 3.174 -7.588 -3.024 1.00 13.71 803 ILE A C 1
ATOM 734 O O . ILE A 1 104 ? 3.383 -8.583 -2.336 1.00 14.11 803 ILE A O 1
ATOM 739 N N . VAL A 1 105 ? 3.218 -6.338 -2.562 1.00 14.06 804 VAL A N 1
ATOM 740 C CA . VAL A 1 105 ? 3.651 -5.996 -1.212 1.00 14.25 804 VAL A CA 1
ATOM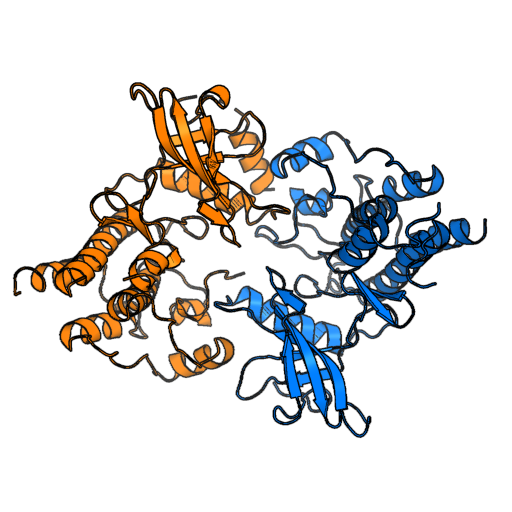 741 C C . VAL A 1 105 ? 2.686 -5.048 -0.524 1.00 15.13 804 VAL A C 1
ATOM 742 O O . VAL A 1 105 ? 1.793 -4.460 -1.163 1.00 14.43 804 VAL A O 1
ATOM 746 N N . GLU A 1 106 ? 2.910 -4.891 0.776 1.00 15.93 805 GLU A N 1
ATOM 747 C CA . GLU A 1 106 ? 2.144 -3.960 1.590 1.00 18.80 805 GLU A CA 1
ATOM 748 C C . GLU A 1 106 ? 2.314 -2.522 1.092 1.00 17.13 805 GLU A C 1
ATOM 749 O O . GLU A 1 106 ? 3.405 -2.111 0.711 1.00 17.58 805 GLU A O 1
ATOM 755 N N . TYR A 1 107 ? 1.199 -1.810 1.027 1.00 15.72 806 TYR A N 1
ATOM 756 C CA . TYR A 1 107 ? 1.178 -0.407 0.618 1.00 15.78 806 TYR A CA 1
ATOM 757 C C . TYR A 1 107 ? 1.585 0.478 1.798 1.00 15.49 806 TYR A C 1
ATOM 758 O O . TYR A 1 107 ? 1.063 0.301 2.907 1.00 15.88 806 TYR A O 1
ATOM 767 N N . ALA A 1 108 ? 2.489 1.434 1.556 1.00 14.97 807 ALA A N 1
ATOM 768 C CA . ALA A 1 108 ? 2.933 2.387 2.569 1.00 15.84 807 ALA A CA 1
ATOM 769 C C . ALA A 1 108 ? 2.364 3.768 2.258 1.00 17.13 807 ALA A C 1
ATOM 770 O O . ALA A 1 108 ? 2.837 4.454 1.361 1.00 17.94 807 ALA A O 1
ATOM 772 N N . LYS A 1 109 ? 1.321 4.154 2.988 1.00 19.98 808 LYS A N 1
ATOM 773 C CA . LYS A 1 109 ? 0.527 5.357 2.654 1.00 21.85 808 LYS A CA 1
ATOM 774 C C . LYS A 1 109 ? 1.268 6.693 2.661 1.00 21.02 808 LYS A C 1
ATOM 775 O O . LYS A 1 109 ? 0.870 7.590 1.927 1.00 21.37 808 LYS A O 1
ATOM 781 N N . TYR A 1 110 ? 2.328 6.809 3.469 1.00 19.53 809 TYR A N 1
ATOM 782 C CA . TYR A 1 110 ? 3.143 8.034 3.533 1.00 19.93 809 TYR A CA 1
ATOM 783 C C . TYR A 1 110 ? 4.353 8.051 2.590 1.00 19.29 809 TYR A C 1
ATOM 784 O O . TYR A 1 110 ? 5.092 9.044 2.590 1.00 19.92 809 TYR A O 1
ATOM 793 N N . GLY A 1 111 ? 4.562 6.992 1.795 1.00 18.10 810 GLY A N 1
ATOM 794 C CA . GLY A 1 111 ? 5.704 6.925 0.870 1.00 17.21 810 GLY A CA 1
ATOM 795 C C . GLY A 1 111 ? 7.044 6.677 1.552 1.00 15.94 810 GLY A C 1
ATOM 796 O O . GLY A 1 111 ? 7.109 6.080 2.642 1.00 14.73 810 GLY A O 1
ATOM 797 N N . SER A 1 112 ? 8.115 7.141 0.916 1.00 15.42 811 SER A N 1
ATOM 798 C CA . SER A 1 112 ? 9.464 6.960 1.462 1.00 14.93 811 SER A CA 1
ATOM 799 C C . SER A 1 112 ? 9.679 7.849 2.680 1.00 14.41 811 SER A C 1
ATOM 800 O O . SER A 1 112 ? 9.090 8.935 2.773 1.00 14.41 811 SER A O 1
ATOM 803 N N . LEU A 1 113 ? 10.539 7.399 3.581 1.00 13.63 812 LEU A N 1
ATOM 804 C CA . LEU A 1 113 ? 10.936 8.200 4.739 1.00 14.44 812 LEU A CA 1
ATOM 805 C C . LEU A 1 113 ? 11.587 9.514 4.309 1.00 14.80 812 LEU A C 1
ATOM 806 O O . LEU A 1 113 ? 11.253 10.555 4.870 1.00 15.42 812 LEU A O 1
ATOM 811 N N . ARG A 1 114 ? 12.464 9.481 3.296 1.00 14.50 813 ARG A N 1
ATOM 812 C CA . ARG A 1 114 ? 13.040 10.716 2.735 1.00 15.47 813 ARG A CA 1
ATOM 813 C C . ARG A 1 114 ? 11.941 11.701 2.334 1.00 15.94 813 ARG A C 1
ATOM 814 O O . ARG A 1 114 ? 11.978 12.867 2.728 1.00 15.86 813 ARG A O 1
ATOM 822 N N . GLY A 1 115 ? 10.951 11.220 1.580 1.00 16.18 814 GLY A N 1
ATOM 823 C CA . GLY A 1 115 ? 9.853 12.064 1.127 1.00 17.23 814 GLY A CA 1
ATOM 824 C C . GLY A 1 115 ? 8.982 12.591 2.251 1.00 18.10 814 GLY A C 1
ATOM 825 O O . GLY A 1 115 ? 8.613 13.772 2.256 1.00 18.73 814 GLY A O 1
ATOM 826 N N . PHE A 1 116 ? 8.695 11.718 3.216 1.00 16.75 815 PHE A N 1
ATOM 827 C CA . PHE A 1 116 ? 7.888 12.082 4.384 1.00 17.65 815 PHE A CA 1
ATOM 828 C C . PHE A 1 116 ? 8.566 13.158 5.230 1.00 17.65 815 PHE A C 1
ATOM 829 O O . PHE A 1 116 ? 7.900 14.116 5.658 1.00 18.78 815 PHE A O 1
ATOM 837 N N . LEU A 1 117 ? 9.880 13.008 5.439 1.00 17.18 816 LEU A N 1
ATOM 838 C CA . LEU A 1 117 ? 10.651 14.007 6.199 1.00 18.00 816 LEU A CA 1
ATOM 839 C C . LEU A 1 117 ? 10.812 15.326 5.448 1.00 18.63 816 LEU A C 1
ATOM 840 O O . LEU A 1 117 ? 10.735 16.393 6.060 1.00 18.90 816 LEU A O 1
ATOM 845 N N . ARG A 1 118 ? 11.022 15.256 4.137 1.00 18.88 817 ARG A N 1
ATOM 846 C CA . ARG A 1 118 ? 11.067 16.480 3.308 1.00 21.23 817 ARG A CA 1
ATOM 847 C C . ARG A 1 118 ? 9.734 17.244 3.286 1.00 23.04 817 ARG A C 1
ATOM 848 O O . ARG A 1 118 ? 9.721 18.487 3.354 1.00 23.43 817 ARG A O 1
ATOM 856 N N . GLU A 1 119 ? 8.621 16.508 3.241 1.00 23.00 818 GLU A N 1
ATOM 857 C CA . GLU A 1 119 ? 7.286 17.110 3.407 1.00 25.95 818 GLU A CA 1
ATOM 858 C C . GLU A 1 119 ? 7.124 17.815 4.757 1.00 25.05 818 GLU A C 1
ATOM 859 O O . GLU A 1 119 ? 6.561 18.896 4.799 1.00 25.19 818 GLU A O 1
ATOM 865 N N . SER A 1 120 ? 7.677 17.232 5.829 1.00 24.52 819 SER A N 1
ATOM 866 C CA . SER A 1 120 ? 7.623 17.842 7.184 1.00 25.34 819 SER A CA 1
ATOM 867 C C . SER A 1 120 ? 8.215 19.252 7.315 1.00 27.26 819 SER A C 1
ATOM 868 O O . SER A 1 120 ? 7.846 19.981 8.234 1.00 28.03 819 SER A O 1
ATOM 871 N N . ARG A 1 121 ? 9.103 19.630 6.395 1.00 26.76 820 ARG A N 1
ATOM 872 C CA . ARG A 1 121 ? 9.611 21.008 6.295 1.00 28.86 820 ARG A CA 1
ATOM 873 C C . ARG A 1 121 ? 8.567 22.053 5.841 1.00 31.40 820 ARG A C 1
ATOM 874 O O . ARG A 1 121 ? 8.689 23.239 6.181 1.00 33.50 820 ARG A O 1
ATOM 882 N N . LYS A 1 122 ? 7.583 21.622 5.043 1.00 30.38 821 LYS A N 1
ATOM 883 C CA . LYS A 1 122 ? 6.567 22.493 4.422 1.00 32.16 821 LYS A CA 1
ATOM 884 C C . LYS A 1 122 ? 5.103 22.213 4.803 1.00 30.83 821 LYS A C 1
ATOM 885 O O . LYS A 1 122 ? 4.257 23.080 4.591 1.00 32.06 821 LYS A O 1
ATOM 891 N N . VAL A 1 123 ? 4.817 21.019 5.339 1.00 27.76 822 VAL A N 1
ATOM 892 C CA . VAL A 1 123 ? 3.467 20.572 5.713 1.00 27.97 822 VAL A CA 1
ATOM 893 C C . VAL A 1 123 ? 3.357 20.668 7.226 1.00 27.42 822 VAL A C 1
ATOM 894 O O . VAL A 1 123 ? 4.092 19.978 7.953 1.00 25.75 822 VAL A O 1
ATOM 898 N N . GLY A 1 124 ? 2.413 21.485 7.687 1.00 28.63 823 GLY A N 1
ATOM 899 C CA . GLY A 1 124 ? 2.118 21.635 9.104 1.00 29.32 823 GLY A CA 1
ATOM 900 C C . GLY A 1 124 ? 1.495 20.361 9.711 1.00 29.05 823 GLY A C 1
ATOM 901 O O . GLY A 1 124 ? 0.983 19.519 8.948 1.00 28.44 823 GLY A O 1
ATOM 902 N N . PRO A 1 125 ? 1.550 20.167 11.043 1.00 29.64 824 PRO A N 1
ATOM 903 C CA . PRO A 1 125 ? 2.238 21.072 11.984 1.00 30.04 824 PRO A CA 1
ATOM 904 C C . PRO A 1 125 ? 3.757 21.119 11.822 1.00 28.45 824 PRO A C 1
ATOM 905 O O . PRO A 1 125 ? 4.368 22.091 12.263 1.00 28.57 824 PRO A O 1
ATOM 909 N N . GLY A 1 126 ? 4.325 20.106 11.158 1.00 27.06 825 GLY A N 1
ATOM 910 C CA . GLY A 1 126 ? 5.722 20.081 10.774 1.00 26.44 825 GLY A CA 1
ATOM 911 C C . GLY A 1 126 ? 6.573 19.588 11.918 1.00 26.41 825 GLY A C 1
ATOM 912 O O . GLY A 1 126 ? 6.082 18.940 12.847 1.00 25.85 825 GLY A O 1
ATOM 913 N N . TYR A 1 127 ? 7.857 19.902 11.836 1.00 26.24 826 TYR A N 1
ATOM 914 C CA . TYR A 1 127 ? 8.832 19.485 12.839 1.00 26.21 826 TYR A CA 1
ATOM 915 C C . TYR A 1 127 ? 8.846 20.507 13.982 1.00 27.25 826 TYR A C 1
ATOM 916 O O . TYR A 1 127 ? 9.012 21.709 13.743 1.00 27.81 826 TYR A O 1
ATOM 925 N N . LEU A 1 128 ? 8.690 20.014 15.210 1.00 29.02 827 LEU A N 1
ATOM 926 C CA . LEU A 1 128 ? 8.492 20.838 16.418 1.00 33.20 827 LEU A CA 1
ATOM 927 C C . LEU A 1 128 ? 9.654 20.850 17.432 1.00 35.95 827 LEU A C 1
ATOM 928 O O . LEU A 1 128 ? 9.541 21.505 18.474 1.00 37.85 827 LEU A O 1
ATOM 933 N N . GLY A 1 129 ? 10.754 20.154 17.138 1.00 37.34 828 GLY A N 1
ATOM 934 C CA . GLY A 1 129 ? 11.944 20.150 18.000 1.00 39.50 828 GLY A CA 1
ATOM 935 C C . GLY A 1 129 ? 11.779 19.261 19.220 1.00 40.56 828 GLY A C 1
ATOM 936 O O . GLY A 1 129 ? 11.532 18.058 19.097 1.00 37.17 828 GLY A O 1
ATOM 937 N N . ASP A 1 143 ? -1.643 15.634 13.687 1.00 49.29 842 ASP A N 1
ATOM 938 C CA . ASP A 1 143 ? -1.215 14.508 14.526 1.00 46.51 842 ASP A CA 1
ATOM 939 C C . ASP A 1 143 ? -0.031 13.766 13.886 1.00 40.34 842 ASP A C 1
ATOM 940 O O . ASP A 1 143 ? 1.089 13.959 14.326 1.00 35.38 842 ASP A O 1
ATOM 945 N N . GLU A 1 144 ? -0.269 12.981 12.828 1.00 37.61 843 GLU A N 1
ATOM 946 C CA . GLU A 1 144 ? 0.805 12.232 12.148 1.00 36.22 843 GLU A CA 1
ATOM 947 C C . GLU A 1 144 ? 1.640 13.109 11.194 1.00 31.16 843 GLU A C 1
ATOM 948 O O . GLU A 1 144 ? 2.642 12.651 10.675 1.00 28.41 843 GLU A O 1
ATOM 954 N N . ARG A 1 145 ? 1.233 14.361 10.970 1.00 30.22 844 ARG A N 1
ATOM 955 C CA . ARG A 1 145 ? 2.109 15.378 10.352 1.00 29.61 844 ARG A CA 1
ATOM 956 C C . ARG A 1 145 ? 2.888 16.271 11.341 1.00 29.44 844 ARG A C 1
ATOM 957 O O . ARG A 1 145 ? 3.605 17.186 10.906 1.00 30.21 844 ARG A O 1
ATOM 965 N N . ALA A 1 146 ? 2.736 16.025 12.650 1.00 28.42 845 ALA A N 1
ATOM 966 C CA . ALA A 1 146 ? 3.495 16.706 13.706 1.00 27.15 845 ALA A CA 1
ATOM 967 C C . ALA A 1 146 ? 4.648 15.775 14.077 1.00 25.82 845 ALA A C 1
ATOM 968 O O . ALA A 1 146 ? 4.413 14.589 14.354 1.00 25.51 845 ALA A O 1
ATOM 970 N N . LEU A 1 147 ? 5.877 16.297 14.058 1.00 24.33 846 LEU A N 1
ATOM 971 C CA . LEU A 1 147 ? 7.081 15.506 14.356 1.00 23.43 846 LEU A CA 1
ATOM 972 C C . LEU A 1 147 ? 7.923 16.174 15.428 1.00 23.49 846 LEU A C 1
ATOM 973 O O . LEU A 1 147 ? 8.085 17.383 15.421 1.00 24.89 846 LEU A O 1
ATOM 978 N N . THR A 1 148 ? 8.450 15.361 16.342 1.00 22.82 847 THR A N 1
ATOM 979 C CA . THR A 1 148 ? 9.379 15.796 17.380 1.00 23.60 847 THR A CA 1
ATOM 980 C C . THR A 1 148 ? 10.647 14.975 17.235 1.00 22.16 847 THR A C 1
ATOM 981 O O . THR A 1 148 ? 10.667 13.974 16.507 1.00 20.49 847 THR A O 1
ATOM 985 N N . MET A 1 149 ? 11.691 15.365 17.967 1.00 22.48 848 MET A N 1
ATOM 986 C CA . MET A 1 149 ? 12.935 14.575 17.988 1.00 22.84 848 MET A CA 1
ATOM 987 C C . MET A 1 149 ? 12.686 13.150 18.528 1.00 21.37 848 MET A C 1
ATOM 988 O O . MET A 1 149 ? 13.284 12.191 18.028 1.00 20.75 848 MET A O 1
ATOM 993 N N . GLY A 1 150 ? 11.792 13.020 19.509 1.00 22.44 849 GLY A N 1
ATOM 994 C CA . GLY A 1 150 ? 11.309 11.713 19.996 1.00 21.91 849 GLY A CA 1
ATOM 995 C C . GLY A 1 150 ? 10.819 10.802 18.879 1.00 20.94 849 GLY A C 1
ATOM 996 O O . GLY A 1 150 ? 11.208 9.624 18.806 1.00 19.33 849 GLY A O 1
ATOM 997 N N . ASP A 1 151 ? 10.013 11.366 17.970 1.00 20.62 850 ASP A N 1
ATOM 998 C CA . ASP A 1 151 ? 9.549 10.632 16.778 1.00 20.72 850 ASP A CA 1
ATOM 999 C C . ASP A 1 151 ? 10.671 10.178 15.847 1.00 19.43 850 ASP A C 1
ATOM 1000 O O . ASP A 1 151 ? 10.656 9.044 15.379 1.00 18.84 850 ASP A O 1
ATOM 1005 N N . LEU A 1 152 ? 11.630 11.073 15.590 1.00 18.69 851 LEU A N 1
ATOM 1006 C CA . LEU A 1 152 ? 12.800 10.776 14.755 1.00 18.18 851 LEU A CA 1
ATOM 1007 C C . LEU A 1 152 ? 13.636 9.650 15.369 1.00 17.40 851 LEU A C 1
ATOM 1008 O O . LEU A 1 152 ? 14.015 8.729 14.663 1.00 16.72 851 LEU A O 1
ATOM 1013 N N . ILE A 1 153 ? 13.845 9.701 16.687 1.00 17.59 852 ILE A N 1
ATOM 1014 C CA . ILE A 1 153 ? 14.541 8.610 17.419 1.00 18.83 852 ILE A CA 1
ATOM 1015 C C . ILE A 1 153 ? 13.759 7.283 17.283 1.00 18.54 852 ILE A C 1
ATOM 1016 O O . ILE A 1 153 ? 14.360 6.226 17.047 1.00 18.70 852 ILE A O 1
ATOM 1021 N N . SER A 1 154 ? 12.431 7.350 17.397 1.00 17.83 853 SER A N 1
ATOM 1022 C CA . SER A 1 154 ? 11.579 6.168 17.222 1.00 18.50 853 SER A CA 1
ATOM 1023 C C . SER A 1 154 ? 11.717 5.560 15.816 1.00 17.08 853 SER A C 1
ATOM 1024 O O . SER A 1 154 ? 11.849 4.339 15.685 1.00 16.39 853 SER A O 1
ATOM 1027 N N . PHE A 1 155 ? 11.748 6.408 14.792 1.00 16.34 854 PHE A N 1
ATOM 1028 C CA . PHE A 1 155 ? 11.925 5.940 13.410 1.00 15.91 854 PHE A CA 1
ATOM 1029 C C . PHE A 1 155 ? 13.253 5.192 13.259 1.00 14.89 854 PHE A C 1
ATOM 1030 O O . PHE A 1 155 ? 13.288 4.065 12.734 1.00 14.62 854 PHE A O 1
ATOM 1038 N N . ALA A 1 156 ? 14.323 5.807 13.755 1.00 15.46 855 ALA A N 1
ATOM 1039 C CA . ALA A 1 156 ? 15.661 5.189 13.739 1.00 14.30 855 ALA A CA 1
ATOM 1040 C C . ALA A 1 156 ? 15.680 3.847 14.471 1.00 13.62 855 ALA A C 1
ATOM 1041 O O . ALA A 1 156 ? 16.255 2.876 13.969 1.00 13.72 855 ALA A O 1
ATOM 1043 N N . TRP A 1 157 ? 15.023 3.789 15.634 1.00 13.90 856 TRP A N 1
ATOM 1044 C CA . TRP A 1 157 ? 14.920 2.553 16.437 1.00 14.55 856 TRP A CA 1
ATOM 1045 C C . TRP A 1 157 ? 14.190 1.439 15.700 1.00 14.11 856 TRP A C 1
ATOM 1046 O O . TRP A 1 157 ? 14.637 0.283 15.708 1.00 13.79 856 TRP A O 1
ATOM 1057 N N . GLN A 1 158 ? 13.060 1.775 15.092 1.00 13.69 857 GLN A N 1
ATOM 1058 C CA . GLN A 1 158 ? 12.294 0.779 14.309 1.00 14.09 857 GLN A CA 1
ATOM 1059 C C . GLN A 1 158 ? 13.143 0.167 13.178 1.00 13.42 857 GLN A C 1
ATOM 1060 O O . GLN A 1 158 ? 13.124 -1.060 12.951 1.00 14.29 857 GLN A O 1
ATOM 1066 N N . ILE A 1 159 ? 13.892 1.025 12.499 1.00 12.84 858 ILE A N 1
ATOM 1067 C CA . ILE A 1 159 ? 14.756 0.595 11.405 1.00 12.67 858 ILE A CA 1
ATOM 1068 C C . ILE A 1 159 ? 15.881 -0.295 11.952 1.00 12.47 858 ILE A C 1
ATOM 1069 O O . ILE A 1 159 ? 16.162 -1.355 11.376 1.00 11.91 858 ILE A O 1
ATOM 1074 N N . SER A 1 160 ? 16.489 0.123 13.059 1.00 12.93 859 SER A N 1
ATOM 1075 C CA . SER A 1 160 ? 17.548 -0.671 13.708 1.00 13.75 859 SER A CA 1
ATOM 1076 C C . SER A 1 160 ? 17.060 -2.059 14.149 1.00 14.34 859 SER A C 1
ATOM 1077 O O . SER A 1 160 ? 17.784 -3.061 13.991 1.00 14.96 859 SER A O 1
ATOM 1080 N N . GLN A 1 161 ? 15.827 -2.125 14.662 1.00 14.22 860 GLN A N 1
ATOM 1081 C CA . GLN A 1 161 ? 15.175 -3.415 14.989 1.00 15.57 860 GLN A CA 1
ATOM 1082 C C . GLN A 1 161 ? 15.042 -4.328 13.751 1.00 14.23 860 GLN A C 1
ATOM 1083 O O . GLN A 1 161 ? 15.354 -5.528 13.828 1.00 14.79 860 GLN A O 1
ATOM 1089 N N . GLY A 1 162 ? 14.591 -3.756 12.639 1.00 13.59 861 GLY A N 1
ATOM 1090 C CA . GLY A 1 162 ? 14.522 -4.466 11.361 1.00 13.60 861 GLY A CA 1
ATOM 1091 C C . GLY A 1 162 ? 15.881 -4.976 10.898 1.00 14.04 861 GLY A C 1
ATOM 1092 O O . GLY A 1 162 ? 16.011 -6.143 10.499 1.00 14.39 861 GLY A O 1
ATOM 1093 N N . MET A 1 163 ? 16.880 -4.117 11.006 1.00 13.18 862 MET A N 1
ATOM 1094 C CA . MET A 1 163 ? 18.262 -4.471 10.593 1.00 13.95 862 MET A CA 1
ATOM 1095 C C . MET A 1 163 ? 18.910 -5.523 11.481 1.00 14.49 862 MET A C 1
ATOM 1096 O O . MET A 1 163 ? 19.659 -6.380 10.998 1.00 14.08 862 MET A O 1
ATOM 1101 N N . GLN A 1 164 ? 18.630 -5.453 12.777 1.00 14.89 863 GLN A N 1
ATOM 1102 C CA . GLN A 1 164 ? 19.095 -6.469 13.718 1.00 16.10 863 GLN A CA 1
ATOM 1103 C C . GLN A 1 164 ? 18.574 -7.851 13.314 1.00 15.54 863 GLN A C 1
ATOM 1104 O O . GLN A 1 164 ? 19.324 -8.822 13.301 1.00 15.32 863 GLN A O 1
ATOM 1110 N N . TYR A 1 165 ? 17.298 -7.923 12.946 1.00 14.88 864 TYR A N 1
ATOM 1111 C CA . TYR A 1 165 ? 16.712 -9.187 12.481 1.00 15.18 864 TYR A CA 1
ATOM 1112 C C . TYR A 1 165 ? 17.338 -9.648 11.145 1.00 14.85 864 TYR A C 1
ATOM 1113 O O . TYR A 1 165 ? 17.686 -10.832 11.008 1.00 15.33 864 TYR A O 1
ATOM 1122 N N . LEU A 1 166 ? 17.478 -8.730 10.187 1.00 14.56 865 LEU A N 1
ATOM 1123 C CA . LEU A 1 166 ? 18.126 -9.065 8.905 1.00 14.77 865 LEU A CA 1
ATOM 1124 C C . LEU A 1 166 ? 19.560 -9.574 9.101 1.00 14.71 865 LEU A C 1
ATOM 1125 O O . LEU A 1 166 ? 19.955 -10.535 8.442 1.00 14.81 865 LEU A O 1
ATOM 1130 N N . ALA A 1 167 ? 20.302 -8.969 10.040 1.00 13.89 866 ALA A N 1
ATOM 1131 C CA . ALA A 1 167 ? 21.644 -9.442 10.387 1.00 14.57 866 ALA A CA 1
ATOM 1132 C C . ALA A 1 167 ? 21.612 -10.849 10.979 1.00 15.23 866 ALA A C 1
ATOM 1133 O O . ALA A 1 167 ? 22.455 -11.676 10.627 1.00 15.62 866 ALA A O 1
ATOM 1135 N N . GLU A 1 168 ? 20.623 -11.153 11.830 1.00 15.54 867 GLU A N 1
ATOM 1136 C CA . GLU A 1 168 ? 20.439 -12.528 12.338 1.00 17.12 867 GLU A CA 1
ATOM 1137 C C . GLU A 1 168 ? 20.175 -13.516 11.200 1.00 17.46 867 GLU A C 1
ATOM 1138 O O . GLU A 1 168 ? 20.646 -14.645 11.237 1.00 17.88 867 GLU A O 1
ATOM 1144 N N . MET A 1 169 ? 19.438 -13.051 10.191 1.00 16.96 868 MET A N 1
ATOM 1145 C CA . MET A 1 169 ? 19.168 -13.828 8.982 1.00 18.12 868 MET A CA 1
ATOM 1146 C C . MET A 1 169 ? 20.332 -13.917 7.986 1.00 18.01 868 MET A C 1
ATOM 1147 O O . MET A 1 169 ? 20.172 -14.532 6.937 1.00 18.29 868 MET A O 1
ATOM 1152 N N . LYS A 1 170 ? 21.497 -13.358 8.330 1.00 18.05 869 LYS A N 1
ATOM 1153 C CA . LYS A 1 170 ? 22.710 -13.362 7.502 1.00 18.99 869 LYS A CA 1
ATOM 1154 C C . LYS A 1 170 ? 22.451 -12.730 6.132 1.00 18.22 869 LYS A C 1
ATOM 1155 O O . LYS A 1 170 ? 22.877 -13.252 5.095 1.00 18.53 869 LYS A O 1
ATOM 1161 N N . LEU A 1 171 ? 21.724 -11.616 6.165 1.00 17.22 870 LEU A N 1
ATOM 1162 C CA . LEU A 1 171 ? 21.454 -10.804 5.002 1.00 18.24 870 LEU A CA 1
ATOM 1163 C C . LEU A 1 171 ? 22.114 -9.465 5.212 1.00 17.65 870 LEU A C 1
ATOM 1164 O O . LEU A 1 171 ? 21.916 -8.843 6.269 1.00 19.94 870 LEU A O 1
ATOM 1169 N N A VAL A 1 172 ? 22.917 -9.037 4.232 0.50 16.11 871 VAL A N 1
ATOM 1170 N N B VAL A 1 172 ? 22.863 -9.015 4.209 0.50 15.75 871 VAL A N 1
ATOM 1171 C CA A VAL A 1 172 ? 23.421 -7.667 4.156 0.50 15.18 871 VAL A CA 1
ATOM 1172 C CA B VAL A 1 172 ? 23.401 -7.670 4.165 0.50 14.69 871 VAL A CA 1
ATOM 1173 C C A VAL A 1 172 ? 22.527 -6.942 3.157 0.50 14.55 871 VAL A C 1
ATOM 1174 C C B VAL A 1 172 ? 22.559 -6.918 3.145 0.50 14.32 871 VAL A C 1
ATOM 1175 O O A VAL A 1 172 ? 22.321 -7.429 2.046 0.50 14.58 871 VAL A O 1
ATOM 1176 O O B VAL A 1 172 ? 22.426 -7.359 2.004 0.50 14.61 871 VAL A O 1
ATOM 1183 N N . HIS A 1 173 ? 21.947 -5.824 3.591 1.00 14.45 872 HIS A N 1
ATOM 1184 C CA . HIS A 1 173 ? 21.018 -5.046 2.760 1.00 13.94 872 HIS A CA 1
ATOM 1185 C C . HIS A 1 173 ? 21.750 -4.312 1.630 1.00 13.87 872 HIS A C 1
ATOM 1186 O O . HIS A 1 173 ? 21.276 -4.338 0.470 1.00 14.67 872 HIS A O 1
ATOM 1193 N N . ARG A 1 174 ? 22.890 -3.684 1.979 1.00 14.43 873 ARG A N 1
ATOM 1194 C CA . ARG A 1 174 ? 23.795 -2.923 1.095 1.00 15.16 873 ARG A CA 1
ATOM 1195 C C . ARG A 1 174 ? 23.325 -1.529 0.663 1.00 16.78 873 ARG A C 1
ATOM 1196 O O . ARG A 1 174 ? 24.147 -0.642 0.488 1.00 19.45 873 ARG A O 1
ATOM 1204 N N . ASP A 1 175 ? 22.017 -1.342 0.507 1.00 15.63 874 ASP A N 1
ATOM 1205 C CA . ASP A 1 175 ? 21.434 -0.076 0.059 1.00 16.88 874 ASP A CA 1
ATOM 1206 C C . ASP A 1 175 ? 20.540 0.650 1.090 1.00 16.70 874 ASP A C 1
ATOM 1207 O O . ASP A 1 175 ? 19.525 1.246 0.726 1.00 16.73 874 ASP A O 1
ATOM 1212 N N . LEU A 1 176 ? 20.939 0.627 2.361 1.00 16.18 875 LEU A N 1
ATOM 1213 C CA . LEU A 1 176 ? 20.158 1.277 3.418 1.00 16.54 875 LEU A CA 1
ATOM 1214 C C . LEU A 1 176 ? 20.271 2.797 3.235 1.00 16.59 875 LEU A C 1
ATOM 1215 O O . LEU A 1 176 ? 21.383 3.335 3.166 1.00 17.82 875 LEU A O 1
ATOM 1220 N N . ALA A 1 177 ? 19.121 3.450 3.097 1.00 14.11 876 ALA A N 1
ATOM 1221 C CA . ALA A 1 177 ? 19.022 4.902 2.851 1.00 13.56 876 ALA A CA 1
ATOM 1222 C C . ALA A 1 177 ? 17.589 5.345 3.103 1.00 13.54 876 ALA A C 1
ATOM 1223 O O . ALA A 1 177 ? 16.669 4.539 2.997 1.00 13.52 876 ALA A O 1
ATOM 1225 N N . ALA A 1 178 ? 17.391 6.629 3.391 1.00 13.81 877 ALA A N 1
ATOM 1226 C CA . ALA A 1 178 ? 16.035 7.140 3.677 1.00 13.70 877 ALA A CA 1
ATOM 1227 C C . ALA A 1 178 ? 15.049 6.950 2.510 1.00 14.48 877 ALA A C 1
ATOM 1228 O O . ALA A 1 178 ? 13.861 6.731 2.749 1.00 14.08 877 ALA A O 1
ATOM 1230 N N . ARG A 1 179 ? 15.548 6.996 1.272 1.00 14.34 878 ARG A N 1
ATOM 1231 C CA . ARG A 1 179 ? 14.761 6.697 0.066 1.00 16.28 878 ARG A CA 1
ATOM 1232 C C . ARG A 1 179 ? 14.185 5.263 0.009 1.00 15.75 878 ARG A C 1
ATOM 1233 O O . ARG A 1 179 ? 13.201 5.039 -0.686 1.00 16.34 878 ARG A O 1
ATOM 1241 N N . ASN A 1 180 ? 14.813 4.331 0.729 1.00 15.78 879 ASN A N 1
ATOM 1242 C CA . ASN A 1 180 ? 14.458 2.908 0.775 1.00 15.86 879 ASN A CA 1
ATOM 1243 C C . ASN A 1 180 ? 13.816 2.444 2.074 1.00 15.66 879 ASN A C 1
ATOM 1244 O O . ASN A 1 180 ? 13.648 1.240 2.277 1.00 17.98 879 ASN A O 1
ATOM 1249 N N . ILE A 1 181 ? 13.454 3.378 2.948 1.00 13.83 880 ILE A N 1
ATOM 1250 C CA . ILE A 1 181 ? 12.593 3.103 4.092 1.00 13.56 880 ILE A CA 1
ATOM 1251 C C . ILE A 1 181 ? 11.232 3.678 3.704 1.00 13.37 880 ILE A C 1
ATOM 1252 O O . ILE A 1 181 ? 11.155 4.791 3.167 1.00 13.74 880 ILE A O 1
ATOM 1257 N N . LEU A 1 182 ? 10.185 2.910 3.973 1.00 13.21 881 LEU A N 1
ATOM 1258 C CA . LEU A 1 182 ? 8.807 3.304 3.730 1.00 14.08 881 LEU A CA 1
ATOM 1259 C C . LEU A 1 182 ? 8.159 3.628 5.063 1.00 14.27 881 LEU A C 1
ATOM 1260 O O . LEU A 1 182 ? 8.536 3.071 6.111 1.00 14.40 881 LEU A O 1
ATOM 1265 N N . VAL A 1 183 ? 7.190 4.538 5.014 1.00 14.68 882 VAL A N 1
ATOM 1266 C CA . VAL A 1 183 ? 6.439 4.986 6.179 1.00 14.97 882 VAL A CA 1
ATOM 1267 C C . VAL A 1 183 ? 4.996 4.537 5.947 1.00 15.80 882 VAL A C 1
ATOM 1268 O O . VAL A 1 183 ? 4.301 5.065 5.078 1.00 16.79 882 VAL A O 1
ATOM 1272 N N . ALA A 1 184 ? 4.569 3.526 6.699 1.00 15.89 883 ALA A N 1
ATOM 1273 C CA . ALA A 1 184 ? 3.251 2.931 6.544 1.00 17.50 883 ALA A CA 1
ATOM 1274 C C . ALA A 1 184 ? 2.258 3.487 7.578 1.00 19.05 883 ALA A C 1
ATOM 1275 O O . ALA A 1 184 ? 2.597 4.354 8.398 1.00 18.42 883 ALA A O 1
ATOM 1277 N N . GLU A 1 185 ? 1.026 2.990 7.513 1.00 21.89 884 GLU A N 1
ATOM 1278 C CA . GL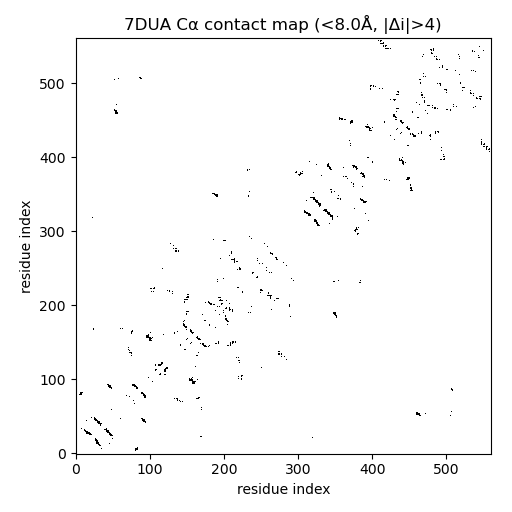U A 1 185 ? -0.025 3.270 8.514 1.00 24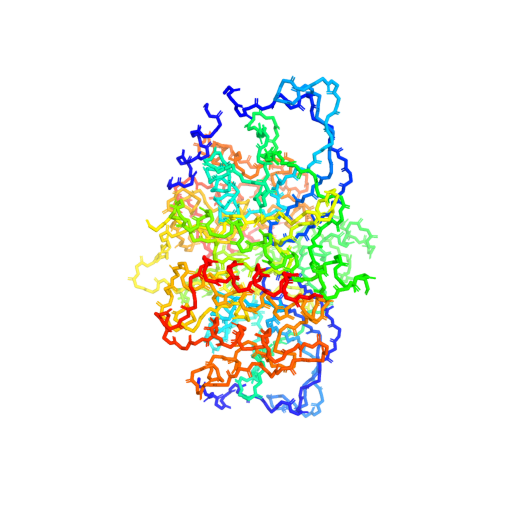.32 884 GLU A CA 1
ATOM 1279 C C . GLU A 1 185 ? 0.509 3.266 9.953 1.00 22.74 884 GLU A C 1
ATOM 1280 O O . GLU A 1 185 ? 1.268 2.363 10.343 1.00 20.96 884 GLU A O 1
ATOM 1286 N N . GLY A 1 186 ? 0.143 4.303 10.705 1.00 23.24 885 GLY A N 1
ATOM 1287 C CA . GLY A 1 186 ? 0.667 4.528 12.045 1.00 23.60 885 GLY A CA 1
ATOM 1288 C C . GLY A 1 186 ? 2.099 5.043 12.082 1.00 22.29 885 GLY A C 1
ATOM 1289 O O . GLY A 1 186 ? 2.721 4.995 13.137 1.00 22.40 885 GLY A O 1
ATOM 1290 N N . ARG A 1 187 ? 2.604 5.560 10.948 1.00 21.19 886 ARG A N 1
ATOM 1291 C CA . ARG A 1 187 ? 4.010 5.950 10.769 1.00 21.95 886 ARG A CA 1
ATOM 1292 C C . ARG A 1 187 ? 5.002 4.870 11.190 1.00 20.54 886 ARG A C 1
ATOM 1293 O O . ARG A 1 187 ? 5.969 5.137 11.911 1.00 20.85 886 ARG A O 1
ATOM 1301 N N . LYS A 1 188 ? 4.728 3.645 10.755 1.00 18.98 887 LYS A N 1
ATOM 1302 C CA . LYS A 1 188 ? 5.593 2.504 11.036 1.00 18.21 887 LYS A CA 1
ATOM 1303 C C . LYS A 1 188 ? 6.602 2.362 9.913 1.00 16.11 887 LYS A C 1
ATOM 1304 O O . LYS A 1 188 ? 6.236 2.396 8.732 1.00 15.74 887 LYS A O 1
ATOM 1310 N N . MET A 1 189 ? 7.874 2.207 10.291 1.00 14.69 888 MET A N 1
ATOM 1311 C CA . MET A 1 189 ? 8.973 2.118 9.333 1.00 13.78 888 MET A CA 1
ATOM 1312 C C . MET A 1 189 ? 8.997 0.736 8.713 1.00 13.90 888 MET A C 1
ATOM 1313 O O . MET A 1 189 ? 8.790 -0.236 9.423 1.00 14.78 888 MET A O 1
ATOM 1318 N N . LYS A 1 190 ? 9.227 0.665 7.399 1.00 13.37 889 LYS A N 1
ATOM 1319 C CA . LYS A 1 190 ? 9.360 -0.606 6.668 1.00 14.70 889 LYS A CA 1
ATOM 1320 C C . LYS A 1 190 ? 10.617 -0.534 5.789 1.00 14.03 889 LYS A C 1
ATOM 1321 O O . LYS A 1 190 ? 10.698 0.288 4.886 1.00 13.59 889 LYS A O 1
ATOM 1327 N N . ILE A 1 191 ? 11.603 -1.383 6.078 1.00 14.20 890 ILE A N 1
ATOM 1328 C CA . ILE A 1 191 ? 12.772 -1.515 5.220 1.00 13.56 890 ILE A CA 1
ATOM 1329 C C . ILE A 1 191 ? 12.291 -2.133 3.903 1.00 13.48 890 ILE A C 1
ATOM 1330 O O . ILE A 1 191 ? 11.570 -3.117 3.926 1.00 14.02 890 ILE A O 1
ATOM 1335 N N . SER A 1 192 ? 12.691 -1.533 2.772 1.00 13.64 891 SER A N 1
ATOM 1336 C CA . SER A 1 192 ? 12.322 -2.032 1.445 1.00 14.64 891 SER A CA 1
ATOM 1337 C C . SER A 1 192 ? 13.578 -2.066 0.556 1.00 15.12 891 SER A C 1
ATOM 1338 O O . SER A 1 192 ? 14.695 -1.894 1.035 1.00 15.56 891 SER A O 1
ATOM 1341 N N . ASP A 1 193 ? 13.363 -2.419 -0.698 1.00 16.09 892 ASP A N 1
ATOM 1342 C CA . ASP A 1 193 ? 14.360 -2.371 -1.781 1.00 17.56 892 ASP A CA 1
ATOM 1343 C C . ASP A 1 193 ? 15.508 -3.317 -1.443 1.00 16.26 892 ASP A C 1
ATOM 1344 O O . ASP A 1 193 ? 16.625 -2.889 -1.133 1.00 14.86 892 ASP A O 1
ATOM 1349 N N . PHE A 1 194 ? 15.180 -4.602 -1.507 1.00 16.03 893 PHE A N 1
ATOM 1350 C CA . PHE A 1 194 ? 16.133 -5.700 -1.294 1.00 16.03 893 PHE A CA 1
ATOM 1351 C C . PHE A 1 194 ? 16.863 -6.163 -2.564 1.00 16.01 893 PHE A C 1
ATOM 1352 O O . PHE A 1 194 ? 17.515 -7.216 -2.548 1.00 16.41 893 PHE A O 1
ATOM 1360 N N . GLY A 1 195 ? 16.777 -5.410 -3.668 1.00 15.77 894 GLY A N 1
ATOM 1361 C CA . GLY A 1 195 ? 17.354 -5.856 -4.948 1.00 16.48 894 GLY A CA 1
ATOM 1362 C C . GLY A 1 195 ? 18.864 -6.028 -4.926 1.00 16.79 894 GLY A C 1
ATOM 1363 O O . GLY A 1 195 ? 19.381 -6.909 -5.603 1.00 17.64 894 GLY A O 1
ATOM 1364 N N . LEU A 1 196 ? 19.536 -5.192 -4.133 1.00 16.18 895 LEU A N 1
ATOM 1365 C CA . LEU A 1 196 ? 20.986 -5.304 -3.914 1.00 16.25 895 LEU A CA 1
ATOM 1366 C C . LEU A 1 196 ? 21.434 -6.149 -2.705 1.00 16.38 895 LEU A C 1
ATOM 1367 O O . LEU A 1 196 ? 22.633 -6.283 -2.493 1.00 16.37 895 LEU A O 1
ATOM 1372 N N A SER A 1 197 ? 20.488 -6.702 -1.940 0.50 15.82 896 SER A N 1
ATOM 1373 N N B SER A 1 197 ? 20.494 -6.710 -1.943 0.50 16.51 896 SER A N 1
ATOM 1374 C CA A SER A 1 197 ? 20.773 -7.450 -0.714 0.50 15.60 896 SER A CA 1
ATOM 1375 C CA B SER A 1 197 ? 20.800 -7.447 -0.721 0.50 16.74 896 SER A CA 1
ATOM 1376 C C A SER A 1 197 ? 21.384 -8.800 -1.063 0.50 16.96 896 SER A C 1
ATOM 1377 C C B SER A 1 197 ? 21.396 -8.797 -1.069 0.50 17.58 896 SER A C 1
ATOM 1378 O O A SER A 1 197 ? 21.049 -9.383 -2.103 0.50 17.96 896 SER A O 1
ATOM 1379 O O B SER A 1 197 ? 21.075 -9.368 -2.119 0.50 18.41 896 SER A O 1
ATOM 1384 N N . ARG A 1 198 ? 22.290 -9.281 -0.207 1.00 16.83 897 ARG A N 1
ATOM 1385 C CA . ARG A 1 198 ? 23.027 -10.515 -0.445 1.00 18.64 897 ARG A CA 1
ATOM 1386 C C . ARG A 1 198 ? 23.119 -11.343 0.832 1.00 18.81 897 ARG A C 1
ATOM 1387 O O . ARG A 1 198 ? 23.202 -10.804 1.935 1.00 17.05 897 ARG A O 1
ATOM 1395 N N . ASP A 1 199 ? 23.096 -12.661 0.648 1.00 21.53 898 ASP A N 1
ATOM 1396 C CA . ASP A 1 199 ? 23.284 -13.626 1.722 1.00 24.95 898 ASP A CA 1
ATOM 1397 C C . ASP A 1 199 ? 24.788 -13.610 2.076 1.00 25.19 898 ASP A C 1
ATOM 1398 O O . ASP A 1 199 ? 25.644 -13.524 1.174 1.00 26.11 898 ASP A O 1
ATOM 1403 N N . VAL A 1 200 ? 25.097 -13.661 3.374 1.00 23.68 899 VAL A N 1
ATOM 1404 C CA . VAL A 1 200 ? 26.491 -13.819 3.865 1.00 25.98 899 VAL A CA 1
ATOM 1405 C C . VAL A 1 200 ? 26.691 -15.025 4.788 1.00 30.52 899 VAL A C 1
ATOM 1406 O O . VAL A 1 200 ? 27.679 -15.061 5.540 1.00 35.09 899 VAL A O 1
ATOM 1410 N N . TYR A 1 201 ? 25.801 -16.014 4.731 1.00 30.76 900 TYR A N 1
ATOM 1411 C CA . TYR A 1 201 ? 25.891 -17.175 5.641 1.00 38.44 900 TYR A CA 1
ATOM 1412 C C . TYR A 1 201 ? 27.272 -17.863 5.640 1.00 41.63 900 TYR A C 1
ATOM 1413 O O . TYR A 1 201 ? 27.758 -18.249 6.709 1.00 44.01 900 TYR A O 1
ATOM 1422 N N . GLU A 1 202 ? 27.905 -17.964 4.469 1.00 45.85 901 GLU A N 1
ATOM 1423 C CA . GLU A 1 202 ? 29.153 -18.738 4.322 1.00 55.86 901 GLU A CA 1
ATOM 1424 C C . GLU A 1 202 ? 30.399 -18.141 5.018 1.00 58.33 901 GLU A C 1
ATOM 1425 O O . GLU A 1 202 ? 31.143 -18.894 5.661 1.00 61.01 901 GLU A O 1
ATOM 1431 N N . GLU A 1 203 ? 30.618 -16.824 4.898 1.00 56.33 902 GLU A N 1
ATOM 1432 C CA . GLU A 1 203 ? 31.838 -16.147 5.429 1.00 53.14 902 GLU A CA 1
ATOM 1433 C C . GLU A 1 203 ? 31.609 -14.849 6.253 1.00 45.76 902 GLU A C 1
ATOM 1434 O O . GLU A 1 203 ? 32.572 -14.156 6.598 1.00 45.43 902 GLU A O 1
ATOM 1440 N N . ASP A 1 204 ? 30.352 -14.534 6.577 1.00 37.26 903 ASP A N 1
ATOM 1441 C CA . ASP A 1 204 ? 29.943 -13.217 7.118 1.00 35.40 903 ASP A CA 1
ATOM 1442 C C . ASP A 1 204 ? 30.355 -11.977 6.280 1.00 28.72 903 ASP A C 1
ATOM 1443 O O . ASP A 1 204 ? 30.394 -10.851 6.800 1.00 28.12 903 ASP A O 1
ATOM 1448 N N . SER A 1 205 ? 30.582 -12.176 4.979 1.00 24.64 904 SER A N 1
ATOM 1449 C CA . SER A 1 205 ? 30.854 -11.071 4.048 1.00 22.19 904 SER A CA 1
ATOM 1450 C C . SER A 1 205 ? 30.349 -11.412 2.652 1.00 20.79 904 SER A C 1
ATOM 1451 O O . SER A 1 205 ? 30.255 -12.586 2.286 1.00 21.90 904 SER A O 1
ATOM 1454 N N . TYR A 1 206 ? 30.001 -10.372 1.904 1.00 18.77 905 TYR A N 1
ATOM 1455 C CA . TYR A 1 206 ? 29.727 -10.468 0.491 1.00 19.35 905 TYR A CA 1
ATOM 1456 C C . TYR A 1 206 ? 30.790 -9.624 -0.209 1.00 19.06 905 TYR A C 1
ATOM 1457 O O . TYR A 1 206 ? 30.981 -8.456 0.147 1.00 17.81 905 TYR A O 1
ATOM 1466 N N . VAL A 1 207 ? 31.438 -10.212 -1.214 1.00 20.62 906 VAL A N 1
ATOM 1467 C CA . VAL A 1 207 ? 32.461 -9.530 -2.001 1.00 22.76 906 VAL A CA 1
ATOM 1468 C C . VAL A 1 207 ? 32.113 -9.654 -3.479 1.00 24.98 906 VAL A C 1
ATOM 1469 O O . VAL A 1 207 ? 31.745 -10.726 -3.954 1.00 25.68 906 VAL A O 1
ATOM 1473 N N . LYS A 1 208 ? 32.292 -8.545 -4.190 1.00 27.62 907 LYS A N 1
ATOM 1474 C CA . LYS A 1 208 ? 32.000 -8.420 -5.604 1.00 32.26 907 LYS A CA 1
ATOM 1475 C C . LYS A 1 208 ? 33.281 -7.922 -6.264 1.00 28.99 907 LYS A C 1
ATOM 1476 O O . LYS A 1 208 ? 33.840 -6.919 -5.827 1.00 26.30 907 LYS A O 1
ATOM 1482 N N . ARG A 1 209 ? 33.749 -8.627 -7.292 1.00 29.21 908 ARG A N 1
ATOM 1483 C CA . ARG A 1 209 ? 34.904 -8.181 -8.091 1.00 28.58 908 ARG A CA 1
ATOM 1484 C C . ARG A 1 209 ? 34.633 -6.865 -8.832 1.00 26.96 908 ARG A C 1
ATOM 1485 O O . ARG A 1 209 ? 35.479 -5.962 -8.842 1.00 25.83 908 ARG A O 1
ATOM 1493 N N . SER A 1 210 ? 33.467 -6.780 -9.469 1.00 26.48 909 SER A N 1
ATOM 1494 C CA . SER A 1 210 ? 33.061 -5.584 -10.226 1.00 25.97 909 SER A CA 1
ATOM 1495 C C . SER A 1 210 ? 32.582 -4.464 -9.304 1.00 23.53 909 SER A C 1
ATOM 1496 O O . SER A 1 210 ? 32.411 -4.651 -8.092 1.00 22.53 909 SER A O 1
ATOM 1499 N N . GLN A 1 211 ? 32.366 -3.288 -9.891 1.00 22.53 910 GLN A N 1
ATOM 1500 C CA . GLN A 1 211 ? 31.931 -2.112 -9.144 1.00 21.52 910 GLN A CA 1
ATOM 1501 C C . GLN A 1 211 ? 30.458 -2.249 -8.773 1.00 21.53 910 GLN A C 1
ATOM 1502 O O . GLN A 1 211 ? 29.668 -2.745 -9.576 1.00 24.83 910 GLN A O 1
ATOM 1508 N N . GLY A 1 212 ? 30.119 -1.819 -7.562 1.00 20.12 911 GLY A N 1
ATOM 1509 C CA . GLY A 1 212 ? 28.765 -1.883 -7.050 1.00 20.27 911 GLY A CA 1
ATOM 1510 C C . GLY A 1 212 ? 27.895 -0.774 -7.603 1.00 20.77 911 GLY A C 1
ATOM 1511 O O . GLY A 1 212 ? 28.394 0.208 -8.188 1.00 19.52 911 GLY A O 1
ATOM 1512 N N . ARG A 1 213 ? 26.588 -0.961 -7.422 1.00 19.57 912 ARG A N 1
ATOM 1513 C CA . ARG A 1 213 ? 25.551 -0.031 -7.876 1.00 21.54 912 ARG A CA 1
ATOM 1514 C C . ARG A 1 213 ? 24.891 0.739 -6.724 1.00 19.98 912 ARG A C 1
ATOM 1515 O O . ARG A 1 213 ? 23.819 1.334 -6.912 1.00 20.12 912 ARG A O 1
ATOM 1523 N N . ILE A 1 214 ? 25.529 0.755 -5.545 1.00 18.44 913 ILE A N 1
ATOM 1524 C CA . ILE A 1 214 ? 25.020 1.485 -4.379 1.00 17.94 913 ILE A CA 1
ATOM 1525 C C . ILE A 1 214 ? 25.576 2.902 -4.540 1.00 17.22 913 ILE A C 1
ATOM 1526 O O . ILE A 1 214 ? 26.772 3.036 -4.819 1.00 16.89 913 ILE A O 1
ATOM 1531 N N . PRO A 1 215 ? 24.745 3.953 -4.329 1.00 15.98 914 PRO A N 1
ATOM 1532 C CA . PRO A 1 215 ? 25.313 5.315 -4.329 1.00 15.32 914 PRO A CA 1
ATOM 1533 C C . PRO A 1 215 ? 26.515 5.489 -3.393 1.00 15.11 914 PRO A C 1
ATOM 1534 O O . PRO A 1 215 ? 26.494 5.026 -2.255 1.00 14.74 914 PRO A O 1
ATOM 1538 N N . VAL A 1 216 ? 27.564 6.119 -3.913 1.00 15.09 915 VAL A N 1
ATOM 1539 C CA . VAL A 1 216 ? 28.851 6.270 -3.194 1.00 14.80 915 VAL A CA 1
ATOM 1540 C C . VAL A 1 216 ? 28.685 6.853 -1.791 1.00 13.88 915 VAL A C 1
ATOM 1541 O O . VAL A 1 216 ? 29.318 6.374 -0.852 1.00 13.39 915 VAL A O 1
ATOM 1545 N N . LYS A 1 217 ? 27.816 7.857 -1.666 1.00 14.40 916 LYS A N 1
ATOM 1546 C CA . LYS A 1 217 ? 27.638 8.583 -0.402 1.00 14.80 916 LYS A CA 1
ATOM 1547 C C . LYS A 1 217 ? 27.035 7.793 0.762 1.00 14.43 916 LYS A C 1
ATOM 1548 O O . LYS A 1 217 ? 27.105 8.263 1.899 1.00 14.39 916 LYS A O 1
ATOM 1554 N N . TRP A 1 218 ? 26.493 6.596 0.499 1.00 13.82 917 TRP A N 1
ATOM 1555 C CA . TRP A 1 218 ? 26.008 5.696 1.545 1.00 14.07 917 TRP A CA 1
ATOM 1556 C C . TRP A 1 218 ? 26.920 4.516 1.825 1.00 14.15 917 TRP A C 1
ATOM 1557 O O . TRP A 1 218 ? 26.649 3.768 2.766 1.00 15.37 917 TRP A O 1
ATOM 1568 N N . MET A 1 219 ? 28.024 4.392 1.076 1.00 13.92 918 MET A N 1
ATOM 1569 C CA . MET A 1 219 ? 28.906 3.219 1.164 1.00 13.43 918 MET A CA 1
ATOM 1570 C C . MET A 1 219 ? 29.935 3.329 2.263 1.00 13.75 918 MET A C 1
ATOM 1571 O O . MET A 1 219 ? 30.572 4.369 2.419 1.00 14.39 918 MET A O 1
ATOM 1576 N N . ALA A 1 220 ? 30.112 2.234 3.006 1.00 12.98 919 ALA A N 1
ATOM 1577 C CA . ALA A 1 220 ? 31.228 2.131 3.938 1.00 13.76 919 ALA A CA 1
ATOM 1578 C C . ALA A 1 220 ? 32.567 2.276 3.228 1.00 14.12 919 ALA A C 1
ATOM 1579 O O . ALA A 1 220 ? 32.690 1.914 2.061 1.00 13.41 919 ALA A O 1
ATOM 1581 N N . ILE A 1 221 ? 33.565 2.829 3.920 1.00 15.27 920 ILE A N 1
ATOM 1582 C CA . ILE A 1 221 ? 34.923 2.955 3.361 1.00 15.96 920 ILE A CA 1
ATOM 1583 C C . ILE A 1 221 ? 35.484 1.631 2.765 1.00 15.75 920 ILE A C 1
ATOM 1584 O O . ILE A 1 221 ? 36.024 1.632 1.655 1.00 15.81 920 ILE A O 1
ATOM 1589 N N . GLU A 1 222 ? 35.332 0.522 3.485 1.00 15.26 921 GLU A N 1
ATOM 1590 C CA . GLU A 1 222 ? 35.802 -0.791 3.003 1.00 16.06 921 GLU A CA 1
ATOM 1591 C C . GLU A 1 222 ? 34.984 -1.324 1.830 1.00 15.59 921 GLU A C 1
ATOM 1592 O O . GLU A 1 222 ? 35.492 -2.123 1.053 1.00 16.39 921 GLU A O 1
ATOM 1598 N N . SER A 1 223 ? 33.720 -0.911 1.711 1.00 14.75 922 SER A N 1
ATOM 1599 C CA . SER A 1 223 ? 32.927 -1.252 0.521 1.00 13.94 922 SER A CA 1
ATOM 1600 C C . SER A 1 223 ? 33.431 -0.486 -0.703 1.00 14.48 922 SER A C 1
ATOM 1601 O O . SER A 1 223 ? 33.626 -1.065 -1.773 1.00 14.06 922 SER A O 1
ATOM 1604 N N . LEU A 1 224 ? 33.678 0.812 -0.519 1.00 14.56 923 LEU A N 1
ATOM 1605 C CA . LEU A 1 224 ? 34.136 1.692 -1.591 1.00 15.60 923 LEU A CA 1
ATOM 1606 C C . LEU A 1 224 ? 35.529 1.325 -2.117 1.00 16.45 923 LEU A C 1
ATOM 1607 O O . LEU A 1 224 ? 35.719 1.246 -3.328 1.00 17.26 923 LEU A O 1
ATOM 1612 N N . PHE A 1 225 ? 36.474 1.091 -1.200 1.00 15.54 924 PHE A N 1
ATOM 1613 C CA . PHE A 1 225 ? 37.855 0.739 -1.536 1.00 16.48 924 PHE A CA 1
ATOM 1614 C C . PHE A 1 225 ? 38.042 -0.741 -1.828 1.00 17.03 924 PHE A C 1
ATOM 1615 O O . PHE A 1 225 ? 38.676 -1.094 -2.808 1.00 17.95 924 PHE A O 1
ATOM 1623 N N . ASP A 1 226 ? 37.497 -1.593 -0.968 1.00 16.62 925 ASP A N 1
ATOM 1624 C CA . ASP A 1 226 ? 37.845 -3.020 -0.974 1.00 17.19 925 ASP A CA 1
ATOM 1625 C C . ASP A 1 226 ? 36.731 -3.948 -1.490 1.00 16.36 925 ASP A C 1
ATOM 1626 O O . ASP A 1 226 ? 36.975 -5.147 -1.614 1.00 15.89 925 ASP A O 1
ATOM 1631 N N . HIS A 1 227 ? 35.539 -3.397 -1.787 1.00 14.93 926 HIS A N 1
ATOM 1632 C CA . HIS A 1 227 ? 34.375 -4.165 -2.271 1.00 15.33 926 HIS A CA 1
ATOM 1633 C C . HIS A 1 227 ? 33.850 -5.223 -1.262 1.00 15.04 926 HIS A C 1
ATOM 1634 O O . HIS A 1 227 ? 33.317 -6.260 -1.677 1.00 15.27 926 HIS A O 1
ATOM 1641 N N . ILE A 1 228 ? 34.028 -4.962 0.031 1.00 14.98 927 ILE A N 1
ATOM 1642 C CA . ILE A 1 228 ? 33.620 -5.843 1.127 1.00 15.96 927 ILE A CA 1
ATOM 1643 C C . ILE A 1 228 ? 32.335 -5.285 1.702 1.00 15.08 927 ILE A C 1
ATOM 1644 O O . ILE A 1 228 ? 32.287 -4.107 2.068 1.00 15.27 927 ILE A O 1
ATOM 1649 N N . TYR A 1 229 ? 31.318 -6.143 1.799 1.00 14.15 928 TYR A N 1
ATOM 1650 C CA . TYR A 1 229 ? 30.033 -5.795 2.381 1.00 14.00 928 TYR A CA 1
ATOM 1651 C C . TYR A 1 229 ? 29.748 -6.765 3.510 1.00 14.39 928 TYR A C 1
ATOM 1652 O O . TYR A 1 229 ? 29.836 -7.986 3.314 1.00 14.72 928 TYR A O 1
ATOM 1661 N N . THR A 1 230 ? 29.458 -6.225 4.689 1.00 14.96 929 THR A N 1
ATOM 1662 C CA . THR A 1 230 ? 29.109 -7.031 5.869 1.00 14.93 929 THR A CA 1
ATOM 1663 C C . THR A 1 230 ? 27.958 -6.322 6.575 1.00 14.32 929 THR A C 1
ATOM 1664 O O . THR A 1 230 ? 27.578 -5.204 6.199 1.00 14.02 929 THR A O 1
ATOM 1668 N N . THR A 1 231 ? 27.459 -6.919 7.652 1.00 14.98 930 THR A N 1
ATOM 1669 C CA . THR A 1 231 ? 26.543 -6.182 8.536 1.00 15.05 930 THR A CA 1
ATOM 1670 C C . THR A 1 231 ? 27.173 -4.875 9.069 1.00 14.79 930 THR A C 1
ATOM 1671 O O . THR A 1 231 ? 26.470 -3.885 9.255 1.00 14.12 930 THR A O 1
ATOM 1675 N N . GLN A 1 232 ? 28.490 -4.857 9.275 1.00 14.97 931 GLN A N 1
ATOM 1676 C CA . GLN A 1 232 ? 29.155 -3.619 9.708 1.00 15.42 931 GLN A CA 1
ATOM 1677 C C . GLN A 1 232 ? 29.205 -2.530 8.630 1.00 13.91 931 GLN A C 1
ATOM 1678 O O . GLN A 1 232 ? 29.265 -1.349 8.982 1.00 14.34 931 GLN A O 1
ATOM 1684 N N . SER A 1 233 ? 29.169 -2.892 7.341 1.00 13.36 932 SER A N 1
ATOM 1685 C CA . SER A 1 233 ? 28.989 -1.893 6.282 1.00 13.56 932 SER A CA 1
ATOM 1686 C C . SER A 1 233 ? 27.536 -1.390 6.222 1.00 12.95 932 SER A C 1
ATOM 1687 O O . SER A 1 233 ? 27.307 -0.209 5.906 1.00 13.31 932 SER A O 1
ATOM 1690 N N . ASP A 1 234 ? 26.569 -2.251 6.549 1.00 12.20 933 ASP A N 1
ATOM 1691 C CA . ASP A 1 234 ? 25.178 -1.784 6.769 1.00 12.27 933 ASP A CA 1
ATOM 1692 C C . ASP A 1 234 ? 25.096 -0.799 7.947 1.00 11.74 933 ASP A C 1
ATOM 1693 O O . ASP A 1 234 ? 24.340 0.169 7.877 1.00 11.54 933 ASP A O 1
ATOM 1698 N N . VAL A 1 235 ? 25.871 -1.036 9.008 1.00 11.42 934 VAL A N 1
ATOM 1699 C CA . VAL A 1 235 ? 25.951 -0.086 10.134 1.00 12.42 934 VAL A CA 1
ATOM 1700 C C . VAL A 1 235 ? 26.446 1.291 9.669 1.00 11.97 934 VAL A C 1
ATOM 1701 O O . VAL A 1 235 ? 25.906 2.321 10.078 1.00 11.99 934 VAL A O 1
ATOM 1705 N N . TRP A 1 236 ? 27.471 1.319 8.822 1.00 12.34 935 TRP A N 1
ATOM 1706 C CA . TRP A 1 236 ? 27.929 2.588 8.249 1.00 13.05 935 TRP A CA 1
ATOM 1707 C C . TRP A 1 236 ? 26.768 3.304 7.550 1.00 12.76 935 TRP A C 1
ATOM 1708 O O . TRP A 1 236 ? 26.504 4.486 7.817 1.00 12.46 935 TRP A O 1
ATOM 1719 N N . SER A 1 237 ? 26.101 2.580 6.655 1.00 12.32 936 SER A N 1
ATOM 1720 C CA . SER A 1 237 ? 24.953 3.117 5.922 1.00 12.44 936 SER A CA 1
ATOM 1721 C C . SER A 1 237 ? 23.852 3.615 6.845 1.00 12.18 936 SER A C 1
ATOM 1722 O O . SER A 1 237 ? 23.297 4.700 6.598 1.00 13.19 936 SER A O 1
ATOM 1725 N N . PHE A 1 238 ? 23.591 2.853 7.918 1.00 11.54 937 PHE A N 1
ATOM 1726 C CA . PHE A 1 238 ? 22.674 3.273 8.992 1.00 12.13 937 PHE A CA 1
ATOM 1727 C C . PHE A 1 238 ? 23.066 4.628 9.602 1.00 12.43 937 PHE A C 1
ATOM 1728 O O . PHE A 1 238 ? 22.201 5.473 9.836 1.00 12.03 937 PHE A O 1
ATOM 1736 N N . GLY A 1 239 ? 24.362 4.872 9.815 1.00 12.67 938 GLY A N 1
ATOM 1737 C CA . GLY A 1 239 ? 24.809 6.177 10.262 1.00 12.98 938 GLY A CA 1
ATOM 1738 C C . GLY A 1 239 ? 24.472 7.304 9.308 1.00 13.10 938 GLY A C 1
ATOM 1739 O O . GLY A 1 239 ? 24.064 8.378 9.743 1.00 13.46 938 GLY A O 1
ATOM 1740 N N . VAL A 1 240 ? 24.622 7.055 8.001 1.00 12.32 939 VAL A N 1
ATOM 1741 C CA . VAL A 1 240 ? 24.250 8.040 6.990 1.00 12.48 939 VAL A CA 1
ATOM 1742 C C . VAL A 1 240 ? 22.722 8.249 7.055 1.00 12.62 939 VAL A C 1
ATOM 1743 O O . VAL A 1 240 ? 22.266 9.379 7.025 1.00 12.74 939 VAL A O 1
ATOM 1747 N N . LEU A 1 241 ? 21.970 7.161 7.212 1.00 13.04 940 LEU A N 1
ATOM 1748 C CA . LEU A 1 241 ? 20.504 7.224 7.389 1.00 13.72 940 LEU A CA 1
ATOM 1749 C C . LEU A 1 241 ? 20.105 8.063 8.630 1.00 14.35 940 LEU A C 1
ATOM 1750 O O . LEU A 1 241 ? 19.170 8.870 8.549 1.00 13.81 940 LEU A O 1
ATOM 1755 N N . LEU A 1 242 ? 20.834 7.913 9.741 1.00 13.76 941 LEU A N 1
ATOM 1756 C CA . LEU A 1 242 ? 20.616 8.753 10.932 1.00 15.37 941 LEU A CA 1
ATOM 1757 C C . LEU A 1 242 ? 20.783 10.233 10.629 1.00 15.02 941 LEU A C 1
ATOM 1758 O O . LEU A 1 242 ? 19.951 11.052 11.047 1.00 15.19 941 LEU A O 1
ATOM 1763 N N . TRP A 1 243 ? 21.845 10.562 9.889 1.00 14.84 942 TRP A N 1
ATOM 1764 C CA . TRP A 1 243 ? 22.085 11.925 9.440 1.00 15.08 942 TRP A CA 1
ATOM 1765 C C . TRP A 1 243 ? 20.925 12.417 8.549 1.00 15.35 942 TRP A C 1
ATOM 1766 O O . TRP A 1 243 ? 20.435 13.536 8.737 1.00 15.72 942 TRP A O 1
ATOM 1777 N N . GLU A 1 244 ? 20.469 11.576 7.616 1.00 14.86 943 GLU A N 1
ATOM 1778 C CA . GLU A 1 244 ? 19.290 11.913 6.784 1.00 14.81 943 GLU A CA 1
ATOM 1779 C C . GLU A 1 244 ? 18.039 12.169 7.614 1.00 15.17 943 GLU A C 1
ATOM 1780 O O . GLU A 1 244 ? 17.291 13.095 7.313 1.00 15.51 943 GLU A O 1
ATOM 1786 N N . ILE A 1 245 ? 17.834 11.361 8.659 1.00 13.71 944 ILE A N 1
ATOM 1787 C CA . ILE A 1 245 ? 16.655 11.513 9.535 1.00 14.38 944 ILE A CA 1
ATOM 1788 C C . ILE A 1 245 ? 16.705 12.867 10.265 1.00 15.98 944 ILE A C 1
ATOM 1789 O O . ILE A 1 245 ? 15.755 13.650 10.171 1.00 16.17 944 ILE A O 1
ATOM 1794 N N . VAL A 1 246 ? 17.818 13.152 10.944 1.00 15.49 945 VAL A N 1
ATOM 1795 C CA . VAL A 1 246 ? 17.892 14.362 11.796 1.00 17.53 945 VAL A CA 1
ATOM 1796 C C . VAL A 1 246 ? 17.896 15.676 10.995 1.00 17.06 945 VAL A C 1
ATOM 1797 O O . VAL A 1 246 ? 17.463 16.730 11.504 1.00 18.39 945 VAL A O 1
ATOM 1801 N N . THR A 1 247 ? 18.352 15.614 9.739 1.00 15.89 946 THR A N 1
ATOM 1802 C CA . THR A 1 247 ? 18.280 16.760 8.821 1.00 17.08 946 THR A CA 1
ATOM 1803 C C . THR A 1 247 ? 16.949 16.843 8.044 1.00 17.29 946 THR A C 1
ATOM 1804 O O . THR A 1 247 ? 16.829 17.682 7.135 1.00 18.40 946 THR A O 1
ATOM 1808 N N . LEU A 1 248 ? 15.974 15.993 8.388 1.00 17.35 947 LEU A N 1
ATOM 1809 C CA . LEU A 1 248 ? 14.653 15.967 7.739 1.00 17.70 947 LEU A CA 1
ATOM 1810 C C . LEU A 1 248 ? 14.766 15.723 6.230 1.00 16.87 947 LEU A C 1
ATOM 1811 O O . LEU A 1 248 ? 14.183 16.439 5.416 1.00 16.73 947 LEU A O 1
ATOM 1816 N N . GLY A 1 249 ? 15.542 14.698 5.894 1.00 16.83 948 GLY A N 1
ATOM 1817 C CA . GLY A 1 249 ? 15.782 14.303 4.506 1.00 16.45 948 GLY A CA 1
ATOM 1818 C C . GLY A 1 249 ? 16.832 15.103 3.771 1.00 17.43 948 GLY A C 1
ATOM 1819 O O . GLY A 1 249 ? 16.703 15.327 2.566 1.00 18.36 948 GLY A O 1
ATOM 1820 N N . GLY A 1 250 ? 17.893 15.505 4.484 1.00 17.97 949 GLY A N 1
ATOM 1821 C CA . GLY A 1 250 ? 19.029 16.193 3.873 1.00 18.72 949 GLY A CA 1
ATOM 1822 C C . GLY A 1 250 ? 19.794 15.298 2.917 1.00 17.69 949 GLY A C 1
ATOM 1823 O O . GLY A 1 250 ? 19.697 14.071 2.986 1.00 17.22 949 GLY A O 1
ATOM 1824 N N . ASN A 1 251 ? 20.595 15.928 2.062 1.00 18.99 950 ASN A N 1
ATOM 1825 C CA . ASN A 1 251 ? 21.427 15.244 1.070 1.00 18.90 950 ASN A CA 1
ATOM 1826 C C . ASN A 1 251 ? 22.836 15.095 1.661 1.00 18.19 950 ASN A C 1
ATOM 1827 O O . ASN A 1 251 ? 23.469 16.109 1.932 1.00 18.05 950 ASN A O 1
ATOM 1832 N N . PRO A 1 252 ? 23.317 13.843 1.880 1.00 16.84 951 PRO A N 1
ATOM 1833 C CA . PRO A 1 252 ? 24.670 13.622 2.458 1.00 16.84 951 PRO A CA 1
ATOM 1834 C C . PRO A 1 252 ? 25.831 14.261 1.687 1.00 17.02 951 PRO A C 1
ATOM 1835 O O . PRO A 1 252 ? 25.756 14.387 0.459 1.00 17.48 951 PRO A O 1
ATOM 1839 N N . TYR A 1 253 ? 26.853 14.712 2.424 1.00 16.71 952 TYR A N 1
ATOM 1840 C CA . TYR A 1 253 ? 28.035 15.351 1.862 1.00 17.91 952 TYR A CA 1
ATOM 1841 C C . TYR A 1 253 ? 27.647 16.430 0.850 1.00 19.22 952 TYR A C 1
ATOM 1842 O O . TYR A 1 253 ? 28.057 16.361 -0.315 1.00 18.67 952 TYR A O 1
ATOM 1851 N N . PRO A 1 254 ? 26.787 17.392 1.273 1.00 21.65 953 PRO A N 1
ATOM 1852 C CA . PRO A 1 254 ? 26.186 18.330 0.316 1.00 23.46 953 PRO A CA 1
ATOM 1853 C C . PRO A 1 254 ? 27.223 19.131 -0.475 1.00 25.16 953 PRO A C 1
ATOM 1854 O O . PRO A 1 254 ? 28.169 19.692 0.101 1.00 25.08 953 PRO A O 1
ATOM 1858 N N . GLY A 1 255 ? 27.056 19.123 -1.795 1.00 26.09 954 GLY A N 1
ATOM 1859 C CA . GLY A 1 255 ? 27.948 19.798 -2.715 1.00 27.58 954 GLY A CA 1
ATOM 1860 C C . GLY A 1 255 ? 29.296 19.150 -2.980 1.00 26.49 954 GLY A C 1
ATOM 1861 O O . GLY A 1 255 ? 30.092 19.732 -3.726 1.00 28.75 954 GLY A O 1
ATOM 1862 N N . ILE A 1 256 ? 29.560 17.963 -2.407 1.00 24.50 955 ILE A N 1
ATOM 1863 C CA . ILE A 1 256 ? 30.853 17.283 -2.556 1.00 24.39 955 ILE A CA 1
ATOM 1864 C C . ILE A 1 256 ? 30.646 16.244 -3.673 1.00 23.06 955 ILE A C 1
ATOM 1865 O O . ILE A 1 256 ? 29.800 15.385 -3.522 1.00 23.20 955 ILE A O 1
ATOM 1870 N N . PRO A 1 257 ? 31.432 16.310 -4.781 1.00 23.84 956 PRO A N 1
ATOM 1871 C CA . PRO A 1 257 ? 31.302 15.290 -5.831 1.00 23.28 956 PRO A CA 1
ATOM 1872 C C . PRO A 1 257 ? 31.665 13.898 -5.314 1.00 22.47 956 PRO A C 1
ATOM 1873 O O . PRO A 1 257 ? 32.586 13.798 -4.491 1.00 21.50 956 PRO A O 1
ATOM 1877 N N . PRO A 1 258 ? 30.974 12.837 -5.783 1.00 21.84 957 PRO A N 1
ATOM 1878 C CA . PRO A 1 258 ? 31.217 11.494 -5.221 1.00 21.51 957 PRO A CA 1
ATOM 1879 C C . PRO A 1 258 ? 32.652 10.971 -5.385 1.00 21.45 957 PRO A C 1
ATOM 1880 O O . PRO A 1 258 ? 33.152 10.288 -4.495 1.00 21.98 957 PRO A O 1
ATOM 1884 N N . GLU A 1 259 ? 33.313 11.316 -6.482 1.00 22.81 958 GLU A N 1
ATOM 1885 C CA . GLU A 1 259 ? 34.727 10.961 -6.668 1.00 23.15 958 GLU A CA 1
ATOM 1886 C C . GLU A 1 259 ? 35.673 11.497 -5.576 1.00 23.86 958 GLU A C 1
ATOM 1887 O O . GLU A 1 259 ? 36.724 10.900 -5.336 1.00 22.84 958 GLU A O 1
ATOM 1893 N N . ARG A 1 260 ? 35.298 12.605 -4.927 1.00 24.07 959 ARG A N 1
ATOM 1894 C CA . ARG A 1 260 ? 36.074 13.127 -3.783 1.00 24.90 959 ARG A CA 1
ATOM 1895 C C . ARG A 1 260 ? 35.932 12.321 -2.477 1.00 22.18 959 ARG A C 1
ATOM 1896 O O . ARG A 1 260 ? 36.774 12.489 -1.588 1.00 22.23 959 ARG A O 1
ATOM 1904 N N . LEU A 1 261 ? 34.931 11.440 -2.373 1.00 20.39 960 LEU A N 1
ATOM 1905 C CA . LEU A 1 261 ? 34.726 10.615 -1.161 1.00 19.94 960 LEU A CA 1
ATOM 1906 C C . LEU A 1 261 ? 35.867 9.648 -0.869 1.00 19.89 960 LEU A C 1
ATOM 1907 O O . LEU A 1 261 ? 36.150 9.387 0.301 1.00 19.76 960 LEU A O 1
ATOM 1912 N N . PHE A 1 262 ? 36.525 9.129 -1.907 1.00 19.23 961 PHE A N 1
ATOM 1913 C CA . PHE A 1 262 ? 37.690 8.245 -1.694 1.00 20.27 961 PHE A CA 1
ATOM 1914 C C . PHE A 1 262 ? 38.727 8.942 -0.793 1.00 21.22 961 PHE A C 1
ATOM 1915 O O . PHE A 1 262 ? 39.003 8.459 0.313 1.00 21.27 961 PHE A O 1
ATOM 1923 N N . ASN A 1 263 ? 39.215 10.106 -1.227 1.00 22.38 962 ASN A N 1
ATOM 1924 C CA . ASN A 1 263 ? 40.187 10.882 -0.441 1.00 24.47 962 ASN A CA 1
ATOM 1925 C C . ASN A 1 263 ? 39.613 11.384 0.896 1.00 23.20 962 ASN A C 1
ATOM 1926 O O . ASN A 1 263 ? 40.260 11.260 1.932 1.00 22.35 962 ASN A O 1
ATOM 1931 N N . LEU A 1 264 ? 38.399 11.929 0.848 1.00 22.34 963 LEU A N 1
ATOM 1932 C CA . LEU A 1 264 ? 37.712 12.487 2.035 1.00 23.04 963 LEU A CA 1
ATOM 1933 C C . LEU A 1 264 ? 37.651 11.464 3.170 1.00 21.57 963 LEU A C 1
ATOM 1934 O O . LEU A 1 264 ? 38.104 11.729 4.273 1.00 22.19 963 LEU A O 1
ATOM 1939 N N . LEU A 1 265 ? 37.131 10.281 2.872 1.00 19.72 964 LEU A N 1
ATOM 1940 C CA . LEU A 1 265 ? 36.981 9.235 3.902 1.00 19.27 964 LEU A CA 1
ATOM 1941 C C . LEU A 1 265 ? 38.323 8.648 4.358 1.00 20.24 964 LEU A C 1
ATOM 1942 O O . LEU A 1 265 ? 38.522 8.419 5.560 1.00 20.13 964 LEU A O 1
ATOM 1947 N N . LYS A 1 266 ? 39.239 8.444 3.410 1.00 21.53 965 LYS A N 1
ATOM 1948 C CA . LYS A 1 266 ? 40.553 7.844 3.692 1.00 23.96 965 LYS A CA 1
ATOM 1949 C C . LYS A 1 266 ? 41.401 8.707 4.645 1.00 24.29 965 LYS A C 1
ATOM 1950 O O . LYS A 1 266 ? 42.129 8.165 5.473 1.00 25.41 965 LYS A O 1
ATOM 1956 N N . THR A 1 267 ? 41.248 10.031 4.544 1.00 23.98 966 THR A N 1
ATOM 1957 C CA . THR A 1 267 ? 41.917 11.003 5.421 1.00 25.99 966 THR A CA 1
ATOM 1958 C C . THR A 1 267 ? 41.171 11.304 6.740 1.00 25.63 966 THR A C 1
ATOM 1959 O O . THR A 1 267 ? 41.600 12.186 7.500 1.00 27.04 966 THR A O 1
ATOM 1963 N N . GLY A 1 268 ? 40.089 10.569 7.022 1.00 24.35 967 GLY A N 1
ATOM 1964 C CA . GLY A 1 268 ? 39.373 10.631 8.296 1.00 24.64 967 GLY A CA 1
ATOM 1965 C C . GLY A 1 268 ? 38.251 11.645 8.395 1.00 24.67 967 GLY A C 1
ATOM 1966 O O . GLY A 1 268 ? 37.660 11.782 9.473 1.00 24.93 967 GLY A O 1
ATOM 1967 N N . HIS A 1 269 ? 37.925 12.329 7.292 1.00 23.91 968 HIS A N 1
ATOM 1968 C CA . HIS A 1 269 ? 36.818 13.294 7.281 1.00 24.52 968 HIS A CA 1
ATOM 1969 C C . HIS A 1 269 ? 35.479 12.559 7.318 1.00 21.95 968 HIS A C 1
ATOM 1970 O O . HIS A 1 269 ? 35.309 11.502 6.689 1.00 19.56 968 HIS A O 1
ATOM 1977 N N . ARG A 1 270 ? 34.550 13.119 8.091 1.00 20.88 969 ARG A N 1
ATOM 1978 C CA . ARG A 1 270 ? 33.178 12.635 8.197 1.00 20.25 969 ARG A CA 1
ATOM 1979 C C . ARG A 1 270 ? 32.273 13.847 8.186 1.00 20.49 969 ARG A C 1
ATOM 1980 O O . ARG A 1 270 ? 32.741 14.974 8.408 1.00 22.55 969 ARG A O 1
ATOM 1988 N N . MET A 1 271 ? 30.987 13.624 7.933 1.00 20.89 970 MET A N 1
ATOM 1989 C CA . MET A 1 271 ? 29.990 14.699 8.008 1.00 21.79 970 MET A CA 1
ATOM 1990 C C . MET A 1 271 ? 29.986 15.318 9.397 1.00 23.77 970 MET A C 1
ATOM 1991 O O . MET A 1 271 ? 30.143 14.616 10.395 1.00 22.07 970 MET A O 1
ATOM 1996 N N . GLU A 1 272 ? 29.902 16.644 9.438 1.00 26.03 971 GLU A N 1
ATOM 1997 C CA . GLU A 1 272 ? 29.856 17.370 10.700 1.00 28.07 971 GLU A CA 1
ATOM 1998 C C . GLU A 1 272 ? 28.495 17.190 11.382 1.00 25.67 971 GLU A C 1
ATOM 1999 O O . GLU A 1 272 ? 27.506 16.767 10.762 1.00 25.34 971 GLU A O 1
ATOM 2005 N N . ARG A 1 273 ? 28.461 17.511 12.670 1.00 25.93 972 ARG A N 1
ATOM 2006 C CA . ARG A 1 273 ? 27.218 17.471 13.429 1.00 25.06 972 ARG A CA 1
ATOM 2007 C C . ARG A 1 273 ? 26.195 18.426 12.806 1.00 25.05 972 ARG A C 1
ATOM 2008 O O . ARG A 1 273 ? 26.449 19.635 12.758 1.00 26.96 972 ARG A O 1
ATOM 2016 N N . PRO A 1 274 ? 25.057 17.887 12.307 1.00 24.73 973 PRO A N 1
ATOM 2017 C CA . PRO A 1 274 ? 24.086 18.782 11.678 1.00 26.67 973 PRO A CA 1
ATOM 2018 C C . PRO A 1 274 ? 23.304 19.592 12.713 1.00 29.75 973 PRO A C 1
ATOM 2019 O O . PRO A 1 274 ? 23.328 19.285 13.921 1.00 29.34 973 PRO A O 1
ATOM 2023 N N . ASP A 1 275 ? 22.621 20.630 12.237 1.00 35.13 974 ASP A N 1
ATOM 2024 C CA . ASP A 1 275 ? 21.601 21.303 13.049 1.00 39.76 974 ASP A CA 1
ATOM 2025 C C . ASP A 1 275 ? 20.505 20.265 13.313 1.00 37.18 974 ASP A C 1
ATOM 2026 O O . ASP A 1 275 ? 20.254 19.390 12.462 1.00 40.22 974 ASP A O 1
ATOM 2031 N N . ASN A 1 276 ? 19.920 20.340 14.506 1.00 34.53 975 ASN A N 1
ATOM 2032 C CA . ASN A 1 276 ? 18.919 19.399 14.992 1.00 33.80 975 ASN A CA 1
ATOM 2033 C C . ASN A 1 276 ? 19.538 18.026 15.333 1.00 31.64 975 ASN A C 1
ATOM 2034 O O . ASN A 1 276 ? 19.039 16.989 14.915 1.00 33.48 975 ASN A O 1
ATOM 2039 N N . CYS A 1 277 ? 20.636 18.026 16.090 1.00 28.87 976 CYS A N 1
ATOM 2040 C CA . CYS A 1 277 ? 21.312 16.770 16.463 1.00 25.46 976 CYS A CA 1
ATOM 2041 C C . CYS A 1 277 ? 21.993 16.916 17.808 1.00 25.87 976 CYS A C 1
ATOM 2042 O O . CYS A 1 277 ? 22.839 17.797 17.968 1.00 26.34 976 CYS A O 1
ATOM 2045 N N . SER A 1 278 ? 21.637 16.051 18.764 1.00 24.97 977 SER A N 1
ATOM 2046 C CA . SER A 1 278 ? 22.276 16.061 20.089 1.00 25.60 977 SER A CA 1
ATOM 2047 C C . SER A 1 278 ? 23.701 15.525 20.003 1.00 25.23 977 SER A C 1
ATOM 2048 O O . SER A 1 278 ? 24.083 14.879 19.016 1.00 23.31 977 SER A O 1
ATOM 2051 N N . GLU A 1 279 ? 24.461 15.770 21.065 1.00 26.82 978 GLU A N 1
ATOM 2052 C CA . GLU A 1 279 ? 25.818 15.219 21.195 1.00 28.40 978 GLU A CA 1
ATOM 2053 C C . GLU A 1 279 ? 25.779 13.683 21.138 1.00 26.33 978 GLU A C 1
ATOM 2054 O O . GLU A 1 279 ? 26.512 13.082 20.358 1.00 25.27 978 GLU A O 1
ATOM 2060 N N . GLU A 1 280 ? 24.875 13.081 21.918 1.00 26.87 979 GLU A N 1
ATOM 2061 C CA . GLU A 1 280 ? 24.687 11.612 21.951 1.00 25.86 979 GLU A CA 1
ATOM 2062 C C . GLU A 1 280 ? 24.349 10.987 20.597 1.00 24.26 979 GLU A C 1
ATOM 2063 O O . GLU A 1 280 ? 24.907 9.945 20.241 1.00 23.05 979 GLU A O 1
ATOM 2069 N N . MET A 1 281 ? 23.438 11.621 19.854 1.00 22.54 980 MET A N 1
ATOM 2070 C CA . MET A 1 281 ? 23.085 11.174 18.513 1.00 21.55 980 MET A CA 1
ATOM 2071 C C . MET A 1 281 ? 24.270 11.281 17.556 1.00 20.14 980 MET A C 1
ATOM 2072 O O . MET A 1 281 ? 24.468 10.389 16.750 1.00 19.41 980 MET A O 1
ATOM 2077 N N . TYR A 1 282 ? 25.028 12.377 17.643 1.00 20.32 981 TYR A N 1
ATOM 2078 C CA . TYR A 1 282 ? 26.191 12.568 16.768 1.00 20.30 981 TYR A CA 1
ATOM 2079 C C . TYR A 1 282 ? 27.307 11.566 17.082 1.00 20.35 981 TYR A C 1
ATOM 2080 O O . TYR A 1 282 ? 27.936 11.041 16.154 1.00 19.64 981 TYR A O 1
ATOM 2089 N N . ARG A 1 283 ? 27.528 11.295 18.370 1.00 21.33 982 ARG A N 1
ATOM 2090 C CA . ARG A 1 283 ? 28.470 10.250 18.807 1.00 22.58 982 ARG A CA 1
ATOM 2091 C C . ARG A 1 283 ? 28.113 8.892 18.203 1.00 20.89 982 ARG A C 1
ATOM 2092 O O . ARG A 1 283 ? 29.010 8.201 17.732 1.00 20.78 982 ARG A O 1
ATOM 2100 N N . LEU A 1 284 ? 26.812 8.564 18.152 1.00 19.99 983 LEU A N 1
ATOM 2101 C CA . LEU A 1 284 ? 26.333 7.329 17.518 1.00 19.45 983 LEU A CA 1
ATOM 2102 C C . LEU A 1 284 ? 26.646 7.307 16.008 1.00 18.71 983 LEU A C 1
ATOM 2103 O O . LEU A 1 284 ? 27.170 6.304 15.522 1.00 19.29 983 LEU A O 1
ATOM 2108 N N . MET A 1 285 ? 26.370 8.401 15.287 1.00 18.43 984 MET A N 1
ATOM 2109 C CA . MET A 1 285 ? 26.751 8.515 13.853 1.00 18.51 984 MET A CA 1
ATOM 2110 C C . MET A 1 285 ? 28.239 8.309 13.649 1.00 18.41 984 MET A C 1
ATOM 2111 O O . MET A 1 285 ? 28.647 7.517 12.797 1.00 18.06 984 MET A O 1
ATOM 2116 N N . LEU A 1 286 ? 29.047 9.016 14.437 1.00 19.24 985 LEU A N 1
ATOM 2117 C CA . LEU A 1 286 ? 30.512 8.870 14.330 1.00 20.32 985 LEU A CA 1
ATOM 2118 C C . LEU A 1 286 ? 30.992 7.450 14.616 1.00 19.79 985 LEU A C 1
ATOM 2119 O O . LEU A 1 286 ? 31.928 6.986 13.951 1.00 19.39 985 LEU A O 1
ATOM 2124 N N A GLN A 1 287 ? 30.369 6.777 15.591 0.50 19.17 986 GLN A N 1
ATOM 2125 N N B GLN A 1 287 ? 30.361 6.765 15.572 0.50 18.93 986 GLN A N 1
ATOM 2126 C CA A GLN A 1 287 ? 30.667 5.373 15.890 0.50 19.73 986 GLN A CA 1
ATOM 2127 C CA B GLN A 1 287 ? 30.719 5.380 15.856 0.50 19.40 986 GLN A CA 1
ATOM 2128 C C A GLN A 1 287 ? 30.345 4.467 14.699 0.50 18.13 986 GLN A C 1
ATOM 2129 C C B GLN A 1 287 ? 30.345 4.454 14.697 0.50 17.95 986 GLN A C 1
ATOM 2130 O O A GLN A 1 287 ? 31.117 3.566 14.394 0.50 17.70 986 GLN A O 1
ATOM 2131 O O B GLN A 1 287 ? 31.088 3.526 14.405 0.50 17.54 986 GLN A O 1
ATOM 2142 N N . CYS A 1 288 ? 29.222 4.726 14.024 1.00 16.78 987 CYS A N 1
ATOM 2143 C CA . CYS A 1 288 ? 28.858 3.993 12.799 1.00 15.97 987 CYS A CA 1
ATOM 2144 C C . CYS A 1 288 ? 29.830 4.203 11.630 1.00 15.64 987 CYS A C 1
ATOM 2145 O O . CYS A 1 288 ? 29.909 3.333 10.748 1.00 15.63 987 CYS A O 1
ATOM 2148 N N . TRP A 1 289 ? 30.540 5.345 11.612 1.00 15.16 988 TRP A N 1
ATOM 2149 C CA . TRP A 1 289 ? 31.525 5.654 10.567 1.00 15.21 988 TRP A CA 1
ATOM 2150 C C . TRP A 1 289 ? 32.991 5.427 10.969 1.00 15.87 988 TRP A C 1
ATOM 2151 O O . TRP A 1 289 ? 33.902 5.989 10.329 1.00 16.70 988 TRP A O 1
ATOM 2162 N N . LYS A 1 290 ? 33.244 4.593 11.987 1.00 16.73 989 LYS A N 1
ATOM 2163 C CA . LYS A 1 290 ? 34.638 4.259 12.344 1.00 18.40 989 LYS A CA 1
ATOM 2164 C C . LYS A 1 290 ? 35.289 3.528 11.167 1.00 18.54 989 LYS A C 1
ATOM 2165 O O . LYS A 1 290 ? 34.629 2.728 10.469 1.00 17.64 989 LYS A O 1
ATOM 2171 N N . GLN A 1 291 ? 36.555 3.849 10.910 1.00 19.87 990 GLN A N 1
ATOM 2172 C CA . GLN A 1 291 ? 37.285 3.220 9.808 1.00 20.88 990 GLN A CA 1
ATOM 2173 C C . GLN A 1 291 ? 37.313 1.699 9.947 1.00 21.10 990 GLN A C 1
ATOM 2174 O O . GLN A 1 291 ? 37.013 1.007 8.977 1.00 21.61 990 GLN A O 1
ATOM 2180 N N . GLU A 1 292 ? 37.589 1.208 11.155 1.00 21.65 991 GLU A N 1
ATOM 2181 C CA . GLU A 1 292 ? 37.656 -0.234 11.433 1.00 24.43 991 GLU A CA 1
ATOM 2182 C C . GLU A 1 292 ? 36.232 -0.755 11.658 1.00 21.32 991 GLU A C 1
ATOM 2183 O O . GLU A 1 292 ? 35.589 -0.317 12.614 1.00 20.18 991 GLU A O 1
ATOM 2189 N N . PRO A 1 293 ? 35.746 -1.690 10.800 1.00 20.69 992 PRO A N 1
ATOM 2190 C CA . PRO A 1 293 ? 34.371 -2.205 10.949 1.00 19.77 992 PRO A CA 1
ATOM 2191 C C . PRO A 1 293 ? 34.047 -2.823 12.321 1.00 20.30 992 PRO A C 1
ATOM 2192 O O . PRO A 1 293 ? 32.945 -2.602 12.829 1.00 20.53 992 PRO A O 1
ATOM 2196 N N . ASP A 1 294 ? 35.015 -3.522 12.926 1.00 21.52 993 ASP A N 1
ATOM 2197 C CA . ASP A 1 294 ? 34.849 -4.110 14.275 1.00 23.05 993 ASP A CA 1
ATOM 2198 C C . ASP A 1 294 ? 34.700 -3.108 15.435 1.00 22.97 993 ASP A C 1
ATOM 2199 O O . ASP A 1 294 ? 34.270 -3.504 16.520 1.00 24.23 993 ASP A O 1
ATOM 2204 N N . LYS A 1 295 ? 35.056 -1.837 15.217 1.00 23.05 994 LYS A N 1
ATOM 2205 C CA . LYS A 1 295 ? 34.849 -0.752 16.201 1.00 24.38 994 LYS A CA 1
ATOM 2206 C C . LYS A 1 295 ? 33.475 -0.086 16.130 1.00 22.69 994 LYS A C 1
ATOM 2207 O O . LYS A 1 295 ? 33.091 0.648 17.055 1.00 22.67 994 LYS A O 1
ATOM 2213 N N . ARG A 1 296 ? 32.736 -0.351 15.051 1.00 19.75 995 ARG A N 1
ATOM 2214 C CA . ARG A 1 296 ? 31.381 0.158 14.879 1.00 18.67 995 ARG A CA 1
ATOM 2215 C C . ARG A 1 296 ? 30.457 -0.637 15.779 1.00 19.15 995 ARG A C 1
ATOM 2216 O O . ARG A 1 296 ? 30.740 -1.818 16.069 1.00 20.19 995 ARG A O 1
ATOM 2224 N N . PRO A 1 297 ? 29.352 -0.013 16.220 1.00 18.78 996 PRO A N 1
ATOM 2225 C CA . PRO A 1 297 ? 28.391 -0.782 17.001 1.00 19.08 996 PRO A CA 1
ATOM 2226 C C . PRO A 1 297 ? 27.697 -1.832 16.129 1.00 18.18 996 PRO A C 1
ATOM 2227 O O . PRO A 1 297 ? 27.673 -1.697 14.909 1.00 19.60 996 PRO A O 1
ATOM 2231 N N . VAL A 1 298 ? 27.226 -2.905 16.740 1.00 17.85 997 VAL A N 1
ATOM 2232 C CA . VAL A 1 298 ? 26.304 -3.835 16.061 1.00 17.21 997 VAL A CA 1
ATOM 2233 C C . VAL A 1 298 ? 24.881 -3.312 16.220 1.00 15.68 997 VAL A C 1
ATOM 2234 O O . VAL A 1 298 ? 24.616 -2.479 17.093 1.00 16.75 997 VAL A O 1
ATOM 2238 N N . PHE A 1 299 ? 23.964 -3.819 15.399 1.00 15.06 998 PHE A N 1
ATOM 2239 C CA . PHE A 1 299 ? 22.578 -3.318 15.423 1.00 14.33 998 PHE A CA 1
ATOM 2240 C C . PHE A 1 299 ? 21.883 -3.496 16.779 1.00 15.05 998 PHE A C 1
ATOM 2241 O O . PHE A 1 299 ? 21.157 -2.602 17.199 1.00 14.77 998 PHE A O 1
ATOM 2249 N N . ALA A 1 300 ? 22.162 -4.597 17.484 1.00 16.30 999 ALA A N 1
ATOM 2250 C CA . ALA A 1 300 ? 21.632 -4.769 18.854 1.00 17.69 999 ALA A CA 1
ATOM 2251 C C . ALA A 1 300 ? 22.014 -3.624 19.801 1.00 19.18 999 ALA A C 1
ATOM 2252 O O . ALA A 1 300 ? 21.189 -3.163 20.597 1.00 19.31 999 ALA A O 1
ATOM 2254 N N . ASP A 1 301 ? 23.254 -3.155 19.691 1.00 19.21 1000 ASP A N 1
ATOM 2255 C CA . ASP A 1 301 ? 23.710 -2.036 20.507 1.00 20.31 1000 ASP A CA 1
ATOM 2256 C C . ASP A 1 301 ? 23.202 -0.693 20.006 1.00 17.94 1000 ASP A C 1
ATOM 2257 O O . ASP A 1 301 ? 22.943 0.197 20.821 1.00 18.61 1000 ASP A O 1
ATOM 2262 N N . ILE A 1 302 ? 23.039 -0.547 18.698 1.00 16.40 1001 ILE A N 1
ATOM 2263 C CA . ILE A 1 302 ? 22.407 0.662 18.140 1.00 16.09 1001 ILE A CA 1
ATOM 2264 C C . ILE A 1 302 ? 20.979 0.810 18.696 1.00 16.36 1001 ILE A C 1
ATOM 2265 O O . ILE A 1 302 ? 20.579 1.901 19.163 1.00 16.94 1001 ILE A O 1
ATOM 2270 N N . SER A 1 303 ? 20.227 -0.289 18.652 1.00 16.71 1002 SER A N 1
ATOM 2271 C CA . SER A 1 303 ? 18.879 -0.337 19.241 1.00 17.19 1002 SER A CA 1
ATOM 2272 C C . SER A 1 303 ? 18.864 0.083 20.703 1.00 18.39 1002 SER A C 1
ATOM 2273 O O . SER A 1 303 ? 18.038 0.910 21.095 1.00 18.17 1002 SER A O 1
ATOM 2276 N N . LYS A 1 304 ? 19.803 -0.450 21.487 1.00 19.21 1003 LYS A N 1
ATOM 2277 C CA . LYS A 1 304 ? 19.989 -0.068 22.901 1.00 21.53 1003 LYS A CA 1
ATOM 2278 C C . LYS A 1 304 ? 20.296 1.427 23.051 1.00 21.34 1003 LYS A C 1
ATOM 2279 O O . LYS A 1 304 ? 19.714 2.091 23.911 1.00 22.64 1003 LYS A O 1
ATOM 2285 N N . ASP A 1 305 ? 21.204 1.945 22.223 1.00 20.18 1004 ASP A N 1
ATOM 2286 C CA . ASP A 1 305 ? 21.567 3.375 22.276 1.00 20.88 1004 ASP A CA 1
ATOM 2287 C C . ASP A 1 305 ? 20.362 4.284 22.026 1.00 20.29 1004 ASP A C 1
ATOM 2288 O O . ASP A 1 305 ? 20.183 5.280 22.731 1.00 20.90 1004 ASP A O 1
ATOM 2293 N N . LEU A 1 306 ? 19.553 3.922 21.034 1.00 18.68 1005 LEU A N 1
ATOM 2294 C CA . LEU A 1 306 ? 18.356 4.695 20.678 1.00 19.15 1005 LEU A CA 1
ATOM 2295 C C . LEU A 1 306 ? 17.276 4.585 21.760 1.00 21.10 1005 LEU A C 1
ATOM 2296 O O . LEU A 1 306 ? 16.590 5.574 22.059 1.00 22.31 1005 LEU A O 1
ATOM 2301 N N . GLU A 1 307 ? 17.155 3.404 22.375 1.00 21.52 1006 GLU A N 1
ATOM 2302 C CA . GLU A 1 307 ? 16.285 3.228 23.566 1.00 22.92 1006 GLU A CA 1
ATOM 2303 C C . GLU A 1 307 ? 16.654 4.127 24.742 1.00 24.69 1006 GLU A C 1
ATOM 2304 O O . GLU A 1 307 ? 15.763 4.706 25.371 1.00 26.89 1006 GLU A O 1
ATOM 2310 N N . LYS A 1 308 ? 17.949 4.204 25.054 1.00 24.72 1007 LYS A N 1
ATOM 2311 C CA . LYS A 1 308 ? 18.453 5.077 26.131 1.00 27.42 1007 LYS A CA 1
ATOM 2312 C C . LYS A 1 308 ? 18.183 6.562 25.849 1.00 27.93 1007 LYS A C 1
ATOM 2313 O O . LYS A 1 308 ? 17.914 7.319 26.778 1.00 29.01 1007 LYS A O 1
ATOM 2319 N N . MET A 1 309 ? 18.272 6.964 24.577 1.00 27.13 1008 MET A N 1
ATOM 2320 C CA . MET A 1 309 ? 17.943 8.342 24.160 1.00 29.45 1008 MET A CA 1
ATOM 2321 C C . MET A 1 309 ? 16.480 8.695 24.347 1.00 31.52 1008 MET A C 1
ATOM 2322 O O . MET A 1 309 ? 16.171 9.800 24.799 1.00 35.06 1008 MET A O 1
ATOM 2327 N N . MET A 1 310 ? 15.598 7.766 23.977 1.00 32.02 1009 MET A N 1
ATOM 2328 C CA . MET A 1 310 ? 14.142 7.937 24.146 1.00 36.66 1009 MET A CA 1
ATOM 2329 C C . MET A 1 310 ? 13.717 8.118 25.601 1.00 38.73 1009 MET A C 1
ATOM 2330 O O . MET A 1 310 ? 12.991 9.063 25.926 1.00 37.98 1009 MET A O 1
ATOM 2335 N N . VAL A 1 311 ? 14.137 7.176 26.445 1.00 40.80 1010 VAL A N 1
ATOM 2336 C CA . VAL A 1 311 ? 13.772 7.159 27.869 1.00 42.57 1010 VAL A CA 1
ATOM 2337 C C . VAL A 1 311 ? 14.243 8.410 28.633 1.00 45.43 1010 VAL A C 1
ATOM 2338 O O . VAL A 1 311 ? 13.514 8.910 29.488 1.00 45.68 1010 VAL A O 1
ATOM 2342 N N . LYS A 1 312 ? 15.443 8.892 28.310 1.00 45.04 1011 LYS A N 1
ATOM 2343 C CA . LYS A 1 312 ? 15.993 10.131 28.869 1.00 50.28 1011 LYS A CA 1
ATOM 2344 C C . LYS A 1 312 ? 15.439 11.328 28.100 1.00 50.02 1011 LYS A C 1
ATOM 2345 O O . LYS A 1 312 ? 14.741 12.172 28.655 1.00 52.33 1011 LYS A O 1
ATOM 2351 N N . GLY B 1 1 ? 40.840 -0.058 -4.281 1.00 17.71 700 GLY B N 1
ATOM 2352 C CA . GLY B 1 1 ? 40.461 -1.007 -5.376 1.00 15.85 700 GLY B CA 1
ATOM 2353 C C . GLY B 1 1 ? 40.711 -0.446 -6.765 1.00 14.28 700 GLY B C 1
ATOM 2354 O O . GLY B 1 1 ? 41.306 0.627 -6.885 1.00 14.56 700 GLY B O 1
ATOM 2355 N N . PRO B 1 2 ? 40.234 -1.146 -7.823 1.00 15.10 701 PRO B N 1
ATOM 2356 C CA . PRO B 1 2 ? 40.454 -0.671 -9.193 1.00 15.46 701 PRO B CA 1
ATOM 2357 C C . PRO B 1 2 ? 39.956 0.752 -9.471 1.00 14.21 701 PRO B C 1
ATOM 2358 O O . PRO B 1 2 ? 40.662 1.528 -10.118 1.00 15.59 701 PRO B O 1
ATOM 2362 N N . LEU B 1 3 ? 38.783 1.106 -8.939 1.00 14.91 702 LEU B N 1
ATOM 2363 C CA . LEU B 1 3 ? 38.241 2.451 -9.141 1.00 15.54 702 LEU B CA 1
ATOM 2364 C C . LEU B 1 3 ? 39.020 3.532 -8.397 1.00 15.90 702 LEU B C 1
ATOM 2365 O O . LEU B 1 3 ? 39.305 4.574 -8.982 1.00 16.64 702 LEU B O 1
ATOM 2370 N N . SER B 1 4 ? 39.360 3.296 -7.127 1.00 15.31 703 SER B N 1
ATOM 2371 C CA . SER B 1 4 ? 40.146 4.277 -6.351 1.00 15.31 703 SER B CA 1
ATOM 2372 C C . SER B 1 4 ? 41.517 4.567 -6.993 1.00 15.13 703 SER B C 1
ATOM 2373 O O . SER B 1 4 ? 41.941 5.723 -7.038 1.00 18.11 703 SER B O 1
ATOM 2376 N N . LEU B 1 5 ? 42.159 3.527 -7.525 1.00 17.01 704 LEU B N 1
ATOM 2377 C CA . LEU B 1 5 ? 43.380 3.683 -8.345 1.00 16.81 704 LEU B CA 1
ATOM 2378 C C . LEU B 1 5 ? 43.149 4.571 -9.573 1.00 17.44 704 LEU B C 1
ATOM 2379 O O . LEU B 1 5 ? 43.955 5.475 -9.854 1.00 18.58 704 LEU B O 1
ATOM 2384 N N . SER B 1 6 ? 42.049 4.313 -10.288 1.00 16.59 705 SER B N 1
ATOM 2385 C CA . SER B 1 6 ? 41.696 5.086 -11.489 1.00 18.35 705 SER B CA 1
ATOM 2386 C C . SER B 1 6 ? 41.395 6.552 -11.186 1.00 19.32 705 SER B C 1
ATOM 2387 O O . SER B 1 6 ? 41.874 7.432 -11.904 1.00 21.96 705 SER B O 1
ATOM 2390 N N . VAL B 1 7 ? 40.614 6.803 -10.133 1.00 18.67 706 VAL B N 1
ATOM 2391 C CA . VAL B 1 7 ? 40.220 8.173 -9.733 1.00 20.20 706 VAL B CA 1
ATOM 2392 C C . VAL B 1 7 ? 41.445 9.017 -9.368 1.00 24.09 706 VAL B C 1
ATOM 2393 O O . VAL B 1 7 ? 41.608 10.133 -9.877 1.00 24.20 706 VAL B O 1
ATOM 2397 N N . ASP B 1 8 ? 42.303 8.469 -8.512 1.00 23.99 707 ASP B N 1
ATOM 2398 C CA . ASP B 1 8 ? 43.504 9.181 -8.059 1.00 26.83 707 ASP B CA 1
ATOM 2399 C C . ASP B 1 8 ? 44.482 9.494 -9.209 1.00 30.08 707 ASP B C 1
ATOM 2400 O O . ASP B 1 8 ? 45.008 10.614 -9.285 1.00 34.67 707 ASP B O 1
ATOM 2405 N N . ALA B 1 9 ? 44.704 8.510 -10.082 1.00 26.81 708 ALA B N 1
ATOM 2406 C CA . ALA B 1 9 ? 45.487 8.696 -11.320 1.00 28.96 708 ALA B CA 1
ATOM 2407 C C . ALA B 1 9 ? 44.884 9.741 -12.265 1.00 38.16 708 ALA B C 1
ATOM 2408 O O . ALA B 1 9 ? 45.620 10.503 -12.898 1.00 36.89 708 ALA B O 1
ATOM 2410 N N . PHE B 1 10 ? 43.552 9.754 -12.358 1.00 33.98 709 PHE B N 1
ATOM 2411 C CA . PHE B 1 10 ? 42.815 10.742 -13.156 1.00 37.89 709 PHE B CA 1
ATOM 2412 C C . PHE B 1 10 ? 42.960 12.163 -12.605 1.00 35.78 709 PHE B C 1
ATOM 2413 O O . PHE B 1 10 ? 43.203 13.101 -13.370 1.00 44.42 709 PHE B O 1
ATOM 2421 N N . LYS B 1 11 ? 42.808 12.302 -11.288 1.00 35.54 710 LYS B N 1
ATOM 2422 C CA . LYS B 1 11 ? 42.980 13.592 -10.596 1.00 38.48 710 LYS B CA 1
ATOM 2423 C C . LYS B 1 11 ? 44.432 14.105 -10.555 1.00 43.55 710 LYS B C 1
ATOM 2424 O O . LYS B 1 11 ? 44.637 15.324 -10.547 1.00 40.33 710 LYS B O 1
ATOM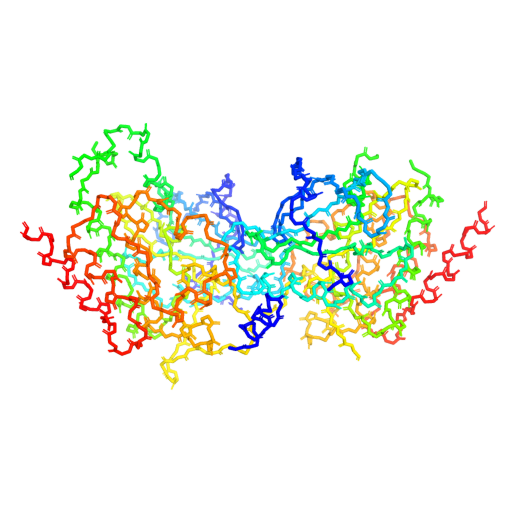 2430 N N . ILE B 1 12 ? 45.407 13.189 -10.513 1.00 45.73 711 ILE B N 1
ATOM 2431 C CA . ILE B 1 12 ? 46.855 13.507 -10.531 1.00 56.18 711 ILE B CA 1
ATOM 2432 C C . ILE B 1 12 ? 47.256 14.290 -9.272 1.00 55.51 711 ILE B C 1
ATOM 2433 O O . ILE B 1 12 ? 47.313 13.733 -8.176 1.00 69.48 711 ILE B O 1
ATOM 2438 N N . PRO B 1 16 ? 47.549 17.315 -20.204 1.00 49.07 715 PRO B N 1
ATOM 2439 C CA . PRO B 1 16 ? 47.819 18.503 -21.022 1.00 48.38 715 PRO B CA 1
ATOM 2440 C C . PRO B 1 16 ? 47.053 18.509 -22.351 1.00 44.10 715 PRO B C 1
ATOM 2441 O O . PRO B 1 16 ? 46.437 19.521 -22.701 1.00 48.95 715 PRO B O 1
ATOM 2445 N N . LYS B 1 17 ? 47.116 17.389 -23.073 1.00 40.57 716 LYS B N 1
ATOM 2446 C CA . LYS B 1 17 ? 46.375 17.185 -24.333 1.00 42.25 716 LYS B CA 1
ATOM 2447 C C . LYS B 1 17 ? 44.849 17.238 -24.157 1.00 35.23 716 LYS B C 1
ATOM 2448 O O . LYS B 1 17 ? 44.140 17.712 -25.054 1.00 34.49 716 LYS B O 1
ATOM 2454 N N . TRP B 1 18 ? 44.364 16.745 -23.014 1.00 27.36 717 TRP B N 1
ATOM 2455 C CA . TRP B 1 18 ? 42.925 16.587 -22.750 1.00 25.04 717 TRP B CA 1
ATOM 2456 C C . TRP B 1 18 ? 42.340 17.498 -21.671 1.00 26.37 717 TRP B C 1
ATOM 2457 O O . TRP B 1 18 ? 41.162 17.832 -21.762 1.00 32.71 717 TRP B O 1
ATOM 2468 N N . GLU B 1 19 ? 43.131 17.916 -20.677 1.00 22.34 718 GLU B N 1
ATOM 2469 C CA . GLU B 1 19 ? 42.607 18.730 -19.570 1.00 22.93 718 GLU B CA 1
ATOM 2470 C C . GLU B 1 19 ? 42.205 20.121 -20.071 1.00 23.69 718 GLU B C 1
ATOM 2471 O O . GLU B 1 19 ? 43.038 20.843 -20.630 1.00 26.93 718 GLU B O 1
ATOM 2477 N N . PHE B 1 20 ? 40.923 20.460 -19.904 1.00 19.58 719 PHE B N 1
ATOM 2478 C CA . PHE B 1 20 ? 40.367 21.754 -20.310 1.00 19.01 719 PHE B CA 1
ATOM 2479 C C . PHE B 1 20 ? 40.194 22.635 -19.065 1.00 20.27 719 PHE B C 1
ATOM 2480 O O . PHE B 1 20 ? 39.627 22.159 -18.080 1.00 20.34 719 PHE B O 1
ATOM 2488 N N . PRO B 1 21 ? 40.664 23.913 -19.092 1.00 20.37 720 PRO B N 1
ATOM 2489 C CA . PRO B 1 21 ? 40.463 24.782 -17.919 1.00 19.94 720 PRO B CA 1
ATOM 2490 C C . PRO B 1 21 ? 38.983 24.980 -17.593 1.00 19.43 720 PRO B C 1
ATOM 2491 O O . PRO B 1 21 ? 38.208 25.346 -18.485 1.00 19.91 720 PRO B O 1
ATOM 2495 N N . ARG B 1 22 ? 38.600 24.701 -16.342 1.00 18.54 721 ARG B N 1
ATOM 2496 C CA . ARG B 1 22 ? 37.200 24.810 -15.916 1.00 20.25 721 ARG B CA 1
ATOM 2497 C C . ARG B 1 22 ? 36.628 26.216 -16.102 1.00 17.19 721 ARG B C 1
ATOM 2498 O O . ARG B 1 22 ? 35.460 26.356 -16.467 1.00 18.01 721 ARG B O 1
ATOM 2506 N N . LYS B 1 23 ? 37.457 27.240 -15.869 1.00 19.30 722 LYS B N 1
ATOM 2507 C CA . LYS B 1 23 ? 37.070 28.648 -16.089 1.00 19.80 722 LYS B CA 1
ATOM 2508 C C . LYS B 1 23 ? 36.594 28.978 -17.519 1.00 18.45 722 LYS B C 1
ATOM 2509 O O . LYS B 1 23 ? 35.843 29.939 -17.707 1.00 19.01 722 LYS B O 1
ATOM 2515 N N . ASN B 1 24 ? 37.062 28.205 -18.506 1.00 17.89 723 ASN B N 1
ATOM 2516 C CA . ASN B 1 24 ? 36.688 28.383 -19.918 1.00 17.92 723 ASN B CA 1
ATOM 2517 C C . ASN B 1 24 ? 35.430 27.635 -20.375 1.00 17.79 723 ASN B C 1
ATOM 2518 O O . ASN B 1 24 ? 35.069 27.731 -21.547 1.00 18.44 723 ASN B O 1
ATOM 2523 N N . LEU B 1 25 ? 34.757 26.923 -19.458 1.00 17.29 724 LEU B N 1
ATOM 2524 C CA . LEU B 1 25 ? 33.527 26.196 -19.739 1.00 17.35 724 LEU B CA 1
ATOM 2525 C C . LEU B 1 25 ? 32.365 26.881 -19.025 1.00 17.70 724 LEU B C 1
ATOM 2526 O O . LEU B 1 25 ? 32.449 27.129 -17.819 1.00 18.40 724 LEU B O 1
ATOM 2531 N N . VAL B 1 26 ? 31.306 27.198 -19.779 1.00 18.67 725 VAL B N 1
ATOM 2532 C CA . VAL B 1 26 ? 30.078 27.805 -19.255 1.00 18.49 725 VAL B CA 1
ATOM 2533 C C . VAL B 1 26 ? 28.960 26.791 -19.508 1.00 18.70 725 VAL B C 1
ATOM 2534 O O . VAL B 1 26 ? 28.498 26.643 -20.644 1.00 18.54 725 VAL B O 1
ATOM 2538 N N . LEU B 1 27 ? 28.542 26.089 -18.455 1.00 17.78 726 LEU B N 1
ATOM 2539 C CA . LEU B 1 27 ? 27.464 25.093 -18.559 1.00 18.50 726 LEU B CA 1
ATOM 2540 C C . LEU B 1 27 ? 26.097 25.756 -18.759 1.00 21.81 726 LEU B C 1
ATOM 2541 O O . LEU B 1 27 ? 25.780 26.757 -18.106 1.00 23.63 726 LEU B O 1
ATOM 2546 N N . GLY B 1 28 ? 25.310 25.184 -19.673 1.00 22.05 727 GLY B N 1
ATOM 2547 C CA . GLY B 1 28 ? 24.014 25.715 -20.098 1.00 22.60 727 GLY B CA 1
ATOM 2548 C C . GLY B 1 28 ? 22.883 24.778 -19.722 1.00 23.29 727 GLY B C 1
ATOM 2549 O O . GLY B 1 28 ? 22.929 24.134 -18.669 1.00 24.81 727 GLY B O 1
ATOM 2550 N N . LYS B 1 29 ? 21.871 24.706 -20.589 1.00 25.63 728 LYS B N 1
ATOM 2551 C CA . LYS B 1 29 ? 20.649 23.937 -20.307 1.00 27.62 728 LYS B CA 1
ATOM 2552 C C . LYS B 1 29 ? 20.883 22.432 -20.375 1.00 27.19 728 LYS B C 1
ATOM 2553 O O . LYS B 1 29 ? 21.754 21.958 -21.123 1.00 25.91 728 LYS B O 1
ATOM 2559 N N . THR B 1 30 ? 20.092 21.697 -19.596 1.00 25.61 729 THR B N 1
ATOM 2560 C CA . THR B 1 30 ? 20.142 20.237 -19.593 1.00 26.32 729 THR B CA 1
ATOM 2561 C C . THR B 1 30 ? 19.531 19.727 -20.903 1.00 26.99 729 THR B C 1
ATOM 2562 O O . THR B 1 30 ? 18.443 20.159 -21.299 1.00 25.26 729 THR B O 1
ATOM 2566 N N . LEU B 1 31 ? 20.268 18.844 -21.577 1.00 25.16 730 LEU B N 1
ATOM 2567 C CA . LEU B 1 31 ? 19.816 18.195 -22.813 1.00 25.31 730 LEU B CA 1
ATOM 2568 C C . LEU B 1 31 ? 19.121 16.861 -22.525 1.00 24.72 730 LEU B C 1
ATOM 2569 O O . LEU B 1 31 ? 18.129 16.527 -23.182 1.00 27.60 730 LEU B O 1
ATOM 2574 N N . GLY B 1 32 ? 19.645 16.105 -21.560 1.00 23.86 731 GLY B N 1
ATOM 2575 C CA . GLY B 1 32 ? 19.037 14.849 -21.120 1.00 25.09 731 GLY B CA 1
ATOM 2576 C C . GLY B 1 32 ? 19.580 14.363 -19.790 1.00 28.71 731 GLY B C 1
ATOM 2577 O O . GLY B 1 32 ? 20.720 14.683 -19.425 1.00 26.48 731 GLY B O 1
ATOM 2578 N N . GLU B 1 33 ? 18.754 13.593 -19.077 1.00 30.97 732 GLU B N 1
ATOM 2579 C CA . GLU B 1 33 ? 19.107 12.947 -17.799 1.00 40.01 732 GLU B CA 1
ATOM 2580 C C . GLU B 1 33 ? 18.559 11.515 -17.762 1.00 46.75 732 GLU B C 1
ATOM 2581 O O . GLU B 1 33 ? 17.542 11.219 -18.399 1.00 56.35 732 GLU B O 1
ATOM 2587 N N . GLY B 1 34 ? 19.225 10.648 -17.002 1.00 56.08 733 GLY B N 1
ATOM 2588 C CA . GLY B 1 34 ? 18.820 9.239 -16.861 1.00 60.12 733 GLY B CA 1
ATOM 2589 C C . GLY B 1 34 ? 19.859 8.372 -16.169 1.00 65.87 733 GLY B C 1
ATOM 2590 O O . GLY B 1 34 ? 20.736 8.886 -15.464 1.00 68.90 733 GLY B O 1
ATOM 2591 N N . GLU B 1 35 ? 19.752 7.057 -16.372 1.00 67.51 734 GLU B N 1
ATOM 2592 C CA . GLU B 1 35 ? 20.754 6.085 -15.885 1.00 66.16 734 GLU B CA 1
ATOM 2593 C C . GLU B 1 35 ? 22.128 6.214 -16.565 1.00 64.13 734 GLU B C 1
ATOM 2594 O O . GLU B 1 35 ? 23.145 5.840 -15.974 1.00 66.11 734 GLU B O 1
ATOM 2600 N N . PHE B 1 36 ? 22.142 6.703 -17.810 1.00 58.37 735 PHE B N 1
ATOM 2601 C CA . PHE B 1 36 ? 23.387 7.107 -18.500 1.00 50.45 735 PHE B CA 1
ATOM 2602 C C . PHE B 1 36 ? 24.191 8.219 -17.787 1.00 45.75 735 PHE B C 1
ATOM 2603 O O . PHE B 1 36 ? 25.420 8.251 -17.892 1.00 51.63 735 PHE B O 1
ATOM 2611 N N . GLY B 1 37 ? 23.485 9.110 -17.085 1.00 45.07 736 GLY B N 1
ATOM 2612 C CA . GLY B 1 37 ? 24.067 10.219 -16.319 1.00 39.37 736 GLY B CA 1
ATOM 2613 C C . GLY B 1 37 ? 23.301 11.497 -16.619 1.00 37.00 736 GLY B C 1
ATOM 2614 O O . GLY B 1 37 ? 22.063 11.486 -16.648 1.00 40.99 736 GLY B O 1
ATOM 2615 N N . LYS B 1 38 ? 24.035 12.590 -16.838 1.00 28.25 737 LYS B N 1
ATOM 2616 C CA . LYS B 1 38 ? 23.459 13.896 -17.166 1.00 24.86 737 LYS B CA 1
ATOM 2617 C C . LYS B 1 38 ? 24.303 14.542 -18.265 1.00 21.93 737 LYS B C 1
ATOM 2618 O O . LYS B 1 38 ? 25.530 14.598 -18.135 1.00 21.47 737 LYS B O 1
ATOM 2624 N N . VAL B 1 39 ? 23.644 15.019 -19.325 1.00 21.13 738 VAL B N 1
ATOM 2625 C CA . VAL B 1 39 ? 24.298 15.741 -20.425 1.00 20.39 738 VAL B CA 1
ATOM 2626 C C . VAL B 1 39 ? 23.699 17.142 -20.499 1.00 20.65 738 VAL B C 1
ATOM 2627 O O . VAL B 1 39 ? 22.470 17.292 -20.567 1.00 19.39 738 VAL B O 1
ATOM 2631 N N . VAL B 1 40 ? 24.577 18.146 -20.506 1.00 19.15 739 VAL B N 1
ATOM 2632 C CA . VAL B 1 40 ? 24.188 19.563 -20.619 1.00 20.86 739 VAL B CA 1
ATOM 2633 C C . VAL B 1 40 ? 24.850 20.189 -21.840 1.00 21.47 739 VAL B C 1
ATOM 2634 O O . VAL B 1 40 ? 25.956 19.800 -22.214 1.00 21.67 739 VAL B O 1
ATOM 2638 N N . LYS B 1 41 ? 24.182 21.179 -22.430 1.00 19.25 740 LYS B N 1
ATOM 2639 C CA . LYS B 1 41 ? 24.780 22.023 -23.460 1.00 20.48 740 LYS B CA 1
ATOM 2640 C C . LYS B 1 41 ? 25.742 22.995 -22.768 1.00 19.72 740 LYS B C 1
ATOM 2641 O O . LYS B 1 41 ? 25.508 23.370 -21.617 1.00 21.22 740 LYS B O 1
ATOM 2647 N N . ALA B 1 42 ? 26.817 23.372 -23.455 1.00 18.72 741 ALA B N 1
ATOM 2648 C CA . ALA B 1 42 ? 27.787 24.339 -22.926 1.00 19.21 741 ALA B CA 1
ATOM 2649 C C . ALA B 1 42 ? 28.525 25.071 -24.034 1.00 19.77 741 ALA B C 1
ATOM 2650 O O . ALA B 1 42 ? 28.443 24.688 -25.201 1.00 18.20 741 ALA B O 1
ATOM 2652 N N . THR B 1 43 ? 29.201 26.156 -23.657 1.00 18.87 742 THR B N 1
ATOM 2653 C CA . THR B 1 43 ? 30.152 26.845 -24.531 1.00 20.45 742 THR B CA 1
ATOM 2654 C C . THR B 1 43 ? 31.536 26.707 -23.910 1.00 18.64 742 THR B C 1
ATOM 2655 O O . THR B 1 43 ? 31.681 26.715 -22.681 1.00 19.07 742 THR B O 1
ATOM 2659 N N . ALA B 1 44 ? 32.543 26.554 -24.770 1.00 18.66 743 ALA B N 1
ATOM 2660 C CA . ALA B 1 44 ? 33.925 26.295 -24.358 1.00 16.76 743 ALA B CA 1
ATOM 2661 C C . ALA B 1 44 ? 34.835 27.289 -25.065 1.00 17.98 743 ALA B C 1
ATOM 2662 O O . ALA B 1 44 ? 34.890 27.293 -26.293 1.00 18.92 743 ALA B O 1
ATOM 2664 N N . PHE B 1 45 ? 35.526 28.128 -24.297 1.00 18.50 744 PHE B N 1
ATOM 2665 C CA . PHE B 1 45 ? 36.432 29.131 -24.854 1.00 18.13 744 PHE B CA 1
ATOM 2666 C C . PHE B 1 45 ? 37.790 28.502 -25.120 1.00 17.62 744 PHE B C 1
ATOM 2667 O O . PHE B 1 45 ? 38.348 27.869 -24.231 1.00 17.39 744 PHE B O 1
ATOM 2675 N N . HIS B 1 46 ? 38.329 28.692 -26.326 1.00 18.85 745 HIS B N 1
ATOM 2676 C CA . HIS B 1 46 ? 39.673 28.186 -26.688 1.00 17.81 745 HIS B CA 1
ATOM 2677 C C . HIS B 1 46 ? 39.811 26.672 -26.471 1.00 18.34 745 HIS B C 1
ATOM 2678 O O . HIS B 1 46 ? 40.736 26.193 -25.809 1.00 21.36 745 HIS B O 1
ATOM 2685 N N . LEU B 1 47 ? 38.851 25.948 -27.037 1.00 19.67 746 LEU B N 1
ATOM 2686 C CA . LEU B 1 47 ? 38.782 24.492 -26.936 1.00 21.82 746 LEU B CA 1
ATOM 2687 C C . LEU B 1 47 ? 39.619 23.884 -28.055 1.00 22.34 746 LEU B C 1
ATOM 2688 O O . LEU B 1 47 ? 39.317 24.117 -29.229 1.00 22.70 746 LEU B O 1
ATOM 2693 N N . LYS B 1 48 ? 40.651 23.116 -27.683 1.00 24.91 747 LYS B N 1
ATOM 2694 C CA . LYS B 1 48 ? 41.576 22.444 -28.627 1.00 32.26 747 LYS B CA 1
ATOM 2695 C C . LYS B 1 48 ? 42.074 23.376 -29.752 1.00 31.39 747 LYS B C 1
ATOM 2696 O O . LYS B 1 48 ? 41.920 23.101 -30.947 1.00 35.59 747 LYS B O 1
ATOM 2702 N N . GLY B 1 49 ? 42.619 24.514 -29.330 1.00 34.49 748 GLY B N 1
ATOM 2703 C CA . GLY B 1 49 ? 43.162 25.525 -30.241 1.00 34.80 748 GLY B CA 1
ATOM 2704 C C . GLY B 1 49 ? 42.195 26.296 -31.134 1.00 34.35 748 GLY B C 1
ATOM 2705 O O . GLY B 1 49 ? 42.653 26.995 -32.042 1.00 34.40 748 GLY B O 1
ATOM 2706 N N . ARG B 1 50 ? 40.881 26.204 -30.877 1.00 28.85 749 ARG B N 1
ATOM 2707 C CA . ARG B 1 50 ? 39.862 26.866 -31.706 1.00 25.26 749 ARG B CA 1
ATOM 2708 C C . ARG B 1 50 ? 39.567 28.258 -31.176 1.00 26.09 749 ARG B C 1
ATOM 2709 O O . ARG B 1 50 ? 39.448 28.445 -29.972 1.00 24.64 749 ARG B O 1
ATOM 2717 N N . ALA B 1 51 ? 39.398 29.215 -32.086 1.00 22.82 750 ALA B N 1
ATOM 2718 C CA . ALA B 1 51 ? 39.110 30.603 -31.726 1.00 21.69 750 ALA B CA 1
ATOM 2719 C C . ALA B 1 51 ? 37.717 30.745 -31.111 1.00 19.59 750 ALA B C 1
ATOM 2720 O O . ALA B 1 51 ? 36.786 30.014 -31.482 1.00 21.12 750 ALA B O 1
ATOM 2722 N N . GLY B 1 52 ? 37.597 31.682 -30.166 1.00 19.30 751 GLY B N 1
ATOM 2723 C CA . GLY B 1 52 ? 36.326 32.037 -29.551 1.00 20.71 751 GLY B CA 1
ATOM 2724 C C . GLY B 1 52 ? 35.691 30.887 -28.793 1.00 20.50 751 GLY B C 1
ATOM 2725 O O . GLY B 1 52 ? 36.406 30.047 -28.227 1.00 18.65 751 GLY B O 1
ATOM 2726 N N . TYR B 1 53 ? 34.358 30.850 -28.830 1.00 19.33 752 TYR B N 1
ATOM 2727 C CA . TYR B 1 53 ? 33.538 29.851 -28.143 1.00 21.62 752 TYR B CA 1
ATOM 2728 C C . TYR B 1 53 ? 33.112 28.734 -29.091 1.00 22.01 752 TYR B C 1
ATOM 2729 O O . TYR B 1 53 ? 32.639 29.008 -30.202 1.00 23.40 752 TYR B O 1
ATOM 2738 N N . THR B 1 54 ? 33.280 27.488 -28.640 1.00 19.51 753 THR B N 1
ATOM 2739 C CA . THR B 1 54 ? 32.773 26.300 -29.328 1.00 20.11 753 THR B CA 1
ATOM 2740 C C . THR B 1 54 ? 31.596 25.770 -28.516 1.00 20.72 753 THR B C 1
ATOM 2741 O O . THR B 1 54 ? 31.731 25.565 -27.306 1.00 20.54 753 THR B O 1
ATOM 2745 N N . THR B 1 55 ? 30.455 25.558 -29.176 1.00 18.96 754 THR B N 1
ATOM 2746 C CA . THR B 1 55 ? 29.291 24.925 -28.552 1.00 19.59 754 THR B CA 1
ATOM 2747 C C . THR B 1 55 ? 29.588 23.424 -28.408 1.00 19.84 754 THR B C 1
ATOM 2748 O O . THR B 1 55 ? 29.993 22.782 -29.378 1.00 18.71 754 THR B O 1
ATOM 2752 N N . VAL B 1 56 ? 29.395 22.900 -27.196 1.00 17.54 755 VAL B N 1
ATOM 2753 C CA . VAL B 1 56 ? 29.712 21.506 -26.850 1.00 17.60 755 VAL B CA 1
ATOM 2754 C C . VAL B 1 56 ? 28.590 20.891 -26.031 1.00 17.42 755 VAL B C 1
ATOM 2755 O O . VAL B 1 56 ? 27.675 21.588 -25.585 1.00 19.59 755 VAL B O 1
ATOM 2759 N N . ALA B 1 57 ? 28.663 19.572 -25.871 1.00 16.76 756 ALA B N 1
ATOM 2760 C CA . ALA B 1 57 ? 27.901 18.853 -24.856 1.00 16.95 756 ALA B CA 1
ATOM 2761 C C . ALA B 1 57 ? 28.866 18.389 -23.768 1.00 15.07 756 ALA B C 1
ATOM 2762 O O . ALA B 1 57 ? 30.044 18.119 -24.036 1.00 15.68 756 ALA B O 1
ATOM 2764 N N . VAL B 1 58 ? 28.362 18.308 -22.540 1.00 14.71 757 VAL B N 1
ATOM 2765 C CA . VAL B 1 58 ? 29.163 17.932 -21.384 1.00 16.88 757 VAL B CA 1
ATOM 2766 C C . VAL B 1 58 ? 28.447 16.810 -20.656 1.00 17.62 757 VAL B C 1
ATOM 2767 O O . VAL B 1 58 ? 27.289 16.991 -20.262 1.00 17.28 757 VAL B O 1
ATOM 2771 N N . LYS B 1 59 ? 29.131 15.676 -20.476 1.00 15.89 758 LYS B N 1
ATOM 2772 C CA . LYS B 1 59 ? 28.588 14.537 -19.723 1.00 16.79 758 LYS B CA 1
ATOM 2773 C C . LYS B 1 59 ? 29.166 14.547 -18.312 1.00 15.58 758 LYS B C 1
ATOM 2774 O O . LYS B 1 59 ? 30.371 14.759 -18.123 1.00 17.69 758 LYS B O 1
ATOM 2780 N N . MET B 1 60 ? 28.290 14.319 -17.333 1.00 16.27 759 MET B N 1
ATOM 2781 C CA . MET B 1 60 ? 28.643 14.293 -15.913 1.00 18.22 759 MET B CA 1
ATOM 2782 C C . MET B 1 60 ? 27.792 13.244 -15.204 1.00 18.20 759 MET B C 1
ATOM 2783 O O . MET B 1 60 ? 26.810 12.741 -15.767 1.00 20.26 759 MET B O 1
ATOM 2788 N N . LEU B 1 61 ? 28.168 12.939 -13.967 1.00 18.72 760 LEU B N 1
ATOM 2789 C CA . LEU B 1 61 ? 27.433 11.970 -13.161 1.00 20.67 760 LEU B CA 1
ATOM 2790 C C . LEU B 1 61 ? 26.098 12.558 -12.712 1.00 25.18 760 LEU B C 1
ATOM 2791 O O . LEU B 1 61 ? 26.016 13.754 -12.419 1.00 26.81 760 LEU B O 1
ATOM 2796 N N . LYS B 1 62 ? 25.059 11.716 -12.684 1.00 24.37 761 LYS B N 1
ATOM 2797 C CA . LYS B 1 62 ? 23.777 12.082 -12.059 1.00 27.71 761 LYS B CA 1
ATOM 2798 C C . LYS B 1 62 ? 23.939 12.159 -10.540 1.00 27.57 761 LYS B C 1
ATOM 2799 O O . LYS B 1 62 ? 24.962 11.731 -9.992 1.00 23.71 761 LYS B O 1
ATOM 2805 N N . GLU B 1 63 ? 22.923 12.695 -9.864 1.00 27.28 762 GLU B N 1
ATOM 2806 C CA . GLU B 1 63 ? 22.890 12.716 -8.394 1.00 27.67 762 GLU B CA 1
ATOM 2807 C C . GLU B 1 63 ? 22.879 11.281 -7.832 1.00 25.29 762 GLU B C 1
ATOM 2808 O O . GLU B 1 63 ? 22.290 10.379 -8.447 1.00 24.69 762 GLU B O 1
ATOM 2814 N N . ASN B 1 64 ? 23.562 11.085 -6.700 1.00 21.33 763 ASN B N 1
ATOM 2815 C CA . ASN B 1 64 ? 23.680 9.767 -6.036 1.00 21.93 763 ASN B CA 1
ATOM 2816 C C . ASN B 1 64 ? 24.316 8.693 -6.926 1.00 18.35 763 ASN B C 1
ATOM 2817 O O . ASN B 1 64 ? 23.862 7.544 -6.976 1.00 19.54 763 ASN B O 1
ATOM 2822 N N . ALA B 1 65 ? 25.385 9.085 -7.617 1.00 17.66 764 ALA B N 1
ATOM 2823 C CA . ALA B 1 65 ? 26.101 8.179 -8.512 1.00 16.59 764 ALA B CA 1
ATOM 2824 C C . ALA B 1 65 ? 26.769 7.058 -7.719 1.00 14.99 764 ALA B C 1
ATOM 2825 O O . ALA B 1 65 ? 27.241 7.284 -6.593 1.00 15.39 764 ALA B O 1
ATOM 2827 N N . SER B 1 66 ? 26.758 5.862 -8.306 1.00 15.42 765 SER B N 1
ATOM 2828 C CA . SER B 1 66 ? 27.390 4.671 -7.750 1.00 15.14 765 SER B CA 1
ATOM 2829 C C . SER B 1 66 ? 28.825 4.554 -8.278 1.00 13.55 765 SER B C 1
ATOM 2830 O O . SER B 1 66 ? 29.175 5.240 -9.254 1.00 14.38 765 SER B O 1
ATOM 2833 N N . PRO B 1 67 ? 29.646 3.665 -7.662 1.00 14.42 766 PRO B N 1
ATOM 2834 C CA . PRO B 1 67 ? 30.956 3.321 -8.245 1.00 14.21 766 PRO B CA 1
ATOM 2835 C C . PRO B 1 67 ? 30.924 2.866 -9.700 1.00 14.09 766 PRO B C 1
ATOM 2836 O O . PRO B 1 67 ? 31.810 3.267 -10.478 1.00 15.29 766 PRO B O 1
ATOM 2840 N N A SER B 1 68 ? 29.934 2.037 -10.055 0.25 14.99 767 SER B N 1
ATOM 2841 N N B SER B 1 68 ? 29.938 2.034 -10.054 0.25 14.45 767 SER B N 1
ATOM 2842 N N C SER B 1 68 ? 29.932 2.043 -10.046 0.50 15.24 767 SER B N 1
ATOM 2843 C CA A SER B 1 68 ? 29.723 1.586 -11.439 0.25 15.36 767 SER B CA 1
ATOM 2844 C CA B SER B 1 68 ? 29.717 1.591 -11.438 0.25 14.46 767 SER B CA 1
ATOM 2845 C CA C SER B 1 68 ? 29.722 1.581 -11.414 0.50 15.85 767 SER B CA 1
ATOM 2846 C C A SER B 1 68 ? 29.563 2.745 -12.426 0.25 15.31 767 SER B C 1
ATOM 2847 C C B SER B 1 68 ? 29.567 2.748 -12.424 0.25 14.78 767 SER B C 1
ATOM 2848 C C C SER B 1 68 ? 29.550 2.734 -12.420 0.50 15.56 767 SER B C 1
ATOM 2849 O O A SER B 1 68 ? 30.142 2.704 -13.507 0.25 15.54 767 SER B O 1
ATOM 2850 O O B SER B 1 68 ? 30.155 2.711 -13.501 0.25 15.03 767 SER B O 1
ATOM 2851 O O C SER B 1 68 ? 30.112 2.679 -13.506 0.50 15.94 767 SER B O 1
ATOM 2858 N N . GLU B 1 69 ? 28.805 3.773 -12.037 1.00 14.95 768 GLU B N 1
ATOM 2859 C CA . GLU B 1 69 ? 28.600 4.972 -12.887 1.00 16.57 768 GLU B CA 1
ATOM 2860 C C . GLU B 1 69 ? 29.867 5.815 -13.049 1.00 15.25 768 GLU B C 1
ATOM 2861 O O . GLU B 1 69 ? 30.163 6.272 -14.161 1.00 15.60 768 GLU B O 1
ATOM 2867 N N . LEU B 1 70 ? 30.612 5.989 -11.955 1.00 15.28 769 LEU B N 1
ATOM 2868 C CA . LEU B 1 70 ? 31.924 6.655 -12.012 1.00 16.24 769 LEU B CA 1
ATOM 2869 C C . LEU B 1 70 ? 32.924 5.881 -12.877 1.00 15.63 769 LEU B C 1
ATOM 2870 O O . LEU B 1 70 ? 33.594 6.480 -13.732 1.00 15.58 769 LEU B O 1
ATOM 2875 N N . ARG B 1 71 ? 33.001 4.564 -12.673 1.00 15.68 770 ARG B N 1
ATOM 2876 C CA . ARG B 1 71 ? 33.849 3.677 -13.501 1.00 16.23 770 ARG B CA 1
ATOM 2877 C C . ARG B 1 71 ? 33.496 3.783 -14.988 1.00 16.48 770 ARG B C 1
ATOM 2878 O O . ARG B 1 71 ? 34.401 3.889 -15.819 1.00 16.21 770 ARG B O 1
ATOM 2886 N N . ASP B 1 72 ? 32.194 3.763 -15.305 1.00 13.53 771 ASP B N 1
ATOM 2887 C CA . ASP B 1 72 ? 31.719 3.913 -16.689 1.00 16.54 771 ASP B CA 1
ATOM 2888 C C . ASP B 1 72 ? 32.157 5.229 -17.339 1.00 15.16 771 ASP B C 1
ATOM 2889 O O . ASP B 1 72 ? 32.592 5.223 -18.488 1.00 15.70 771 ASP B O 1
ATOM 2894 N N . LEU B 1 73 ? 32.074 6.336 -16.599 1.00 13.10 772 LEU B N 1
ATOM 2895 C CA . LEU B 1 73 ? 32.433 7.655 -17.136 1.00 14.41 772 LEU B CA 1
ATOM 2896 C C . LEU B 1 73 ? 33.939 7.741 -17.406 1.00 15.50 772 LEU B C 1
ATOM 2897 O O . LEU B 1 73 ? 34.341 8.204 -18.473 1.00 15.57 772 LEU B O 1
ATOM 2902 N N . LEU B 1 74 ? 34.745 7.251 -16.463 1.00 15.24 773 LEU B N 1
ATOM 2903 C CA . LEU B 1 74 ? 36.209 7.144 -16.651 1.00 16.79 773 LEU B CA 1
ATOM 2904 C C . LEU B 1 74 ? 36.571 6.214 -17.810 1.00 18.11 773 LEU B C 1
ATOM 2905 O O . LEU B 1 74 ? 37.491 6.516 -18.581 1.00 20.19 773 LEU B O 1
ATOM 2910 N N . SER B 1 75 ? 35.824 5.115 -17.955 1.00 17.57 774 SER B N 1
ATOM 2911 C CA . SER B 1 75 ? 35.992 4.208 -19.096 1.00 17.83 774 SER B CA 1
ATOM 2912 C C . SER B 1 75 ? 35.694 4.891 -20.433 1.00 18.54 774 SER B C 1
ATOM 2913 O O . SER B 1 75 ? 36.434 4.687 -21.401 1.00 18.13 774 SER B O 1
ATOM 2916 N N . GLU B 1 76 ? 34.636 5.706 -20.485 1.00 16.61 775 GLU B N 1
ATOM 2917 C CA . GLU B 1 76 ? 34.329 6.493 -21.697 1.00 17.25 775 GLU B CA 1
ATOM 2918 C C . GLU B 1 76 ? 35.456 7.425 -22.110 1.00 18.29 775 GLU B C 1
ATOM 2919 O O . GLU B 1 76 ? 35.774 7.518 -23.298 1.00 18.61 775 GLU B O 1
ATOM 2925 N N . PHE B 1 77 ? 36.038 8.113 -21.129 1.00 17.32 776 PHE B N 1
ATOM 2926 C CA . PHE B 1 77 ? 37.202 8.970 -21.375 1.00 19.51 776 PHE B CA 1
ATOM 2927 C C . PHE B 1 77 ? 38.366 8.172 -21.963 1.00 18.41 776 PHE B C 1
ATOM 2928 O O . PHE B 1 77 ? 38.943 8.593 -22.959 1.00 19.76 776 PHE B O 1
ATOM 2936 N N . ASN B 1 78 ? 38.680 7.030 -21.343 1.00 19.72 777 ASN B N 1
ATOM 2937 C CA . ASN B 1 78 ? 39.760 6.124 -21.796 1.00 20.74 777 ASN B CA 1
ATOM 2938 C C . ASN B 1 78 ? 39.578 5.643 -23.235 1.00 22.98 777 ASN B C 1
ATOM 2939 O O . ASN B 1 78 ? 40.536 5.643 -24.015 1.00 22.75 777 ASN B O 1
ATOM 2944 N N . VAL B 1 79 ? 38.354 5.227 -23.563 1.00 19.03 778 VAL B N 1
ATOM 2945 C CA . VAL B 1 79 ? 37.998 4.791 -24.922 1.00 20.23 778 VAL B CA 1
ATOM 2946 C C . VAL B 1 79 ? 38.064 5.956 -25.909 1.00 21.93 778 VAL B C 1
ATOM 2947 O O . VAL B 1 79 ? 38.730 5.854 -26.950 1.00 21.20 778 VAL B O 1
ATOM 2951 N N . LEU B 1 80 ? 37.372 7.048 -25.585 1.00 20.06 779 LEU B N 1
ATOM 2952 C CA . LEU B 1 80 ? 37.205 8.164 -26.526 1.00 20.88 779 LEU B CA 1
ATOM 2953 C C . LEU B 1 80 ? 38.491 8.941 -26.840 1.00 20.31 779 LEU B C 1
ATOM 2954 O O . LEU B 1 80 ? 38.591 9.528 -27.928 1.00 21.86 779 LEU B O 1
ATOM 2959 N N . LYS B 1 81 ? 39.465 8.915 -25.921 1.00 20.98 780 LYS B N 1
ATOM 2960 C CA . LYS B 1 81 ? 40.852 9.363 -26.190 1.00 24.70 780 LYS B CA 1
ATOM 2961 C C . LYS B 1 81 ? 41.503 8.692 -27.408 1.00 26.26 780 LYS B C 1
ATOM 2962 O O . LYS B 1 81 ? 42.268 9.337 -28.124 1.00 25.33 780 LYS B O 1
ATOM 2968 N N . GLN B 1 82 ? 41.204 7.406 -27.604 1.00 26.45 781 GLN B N 1
ATOM 2969 C CA . GLN B 1 82 ? 41.851 6.546 -28.611 1.00 28.99 781 GLN B CA 1
ATOM 2970 C C . GLN B 1 82 ? 41.140 6.448 -29.969 1.00 28.52 781 GLN B C 1
ATOM 2971 O O . GLN B 1 82 ? 41.717 5.879 -30.904 1.00 31.49 781 GLN B O 1
ATOM 2977 N N . VAL B 1 83 ? 39.922 6.991 -30.091 1.00 26.14 782 VAL B N 1
ATOM 2978 C CA . VAL B 1 83 ? 39.095 6.831 -31.306 1.00 29.06 782 VAL B CA 1
ATOM 2979 C C . VAL B 1 83 ? 38.849 8.172 -31.998 1.00 31.53 782 VAL B C 1
ATOM 2980 O O . VAL B 1 83 ? 38.631 9.192 -31.336 1.00 29.00 782 VAL B O 1
ATOM 2984 N N . ASN B 1 84 ? 38.928 8.156 -33.329 1.00 29.59 783 ASN B N 1
ATOM 2985 C CA . ASN B 1 84 ? 38.643 9.312 -34.178 1.00 29.59 783 ASN B CA 1
ATOM 2986 C C . ASN B 1 84 ? 37.973 8.792 -35.446 1.00 28.80 783 ASN B C 1
ATOM 2987 O O . ASN B 1 84 ? 38.602 8.090 -36.247 1.00 30.52 783 ASN B O 1
ATOM 2992 N N . HIS B 1 85 ? 36.689 9.106 -35.589 1.00 23.56 784 HIS B N 1
ATOM 2993 C CA . HIS B 1 85 ? 35.904 8.726 -36.756 1.00 23.53 784 HIS B CA 1
ATOM 2994 C C . HIS B 1 85 ? 34.738 9.717 -36.923 1.00 25.10 784 HIS B C 1
ATOM 2995 O O . HIS B 1 85 ? 34.166 10.125 -35.906 1.00 21.90 784 HIS B O 1
ATOM 3002 N N . PRO B 1 86 ? 34.362 10.095 -38.178 1.00 24.42 785 PRO B N 1
ATOM 3003 C CA . PRO B 1 86 ? 33.237 11.051 -38.383 1.00 26.10 785 PRO B CA 1
ATOM 3004 C C . PRO B 1 86 ? 31.854 10.688 -37.796 1.00 24.36 785 PRO B C 1
ATOM 3005 O O . PRO B 1 86 ? 31.016 11.567 -37.625 1.00 24.51 785 PRO B O 1
ATOM 3009 N N . HIS B 1 87 ? 31.632 9.402 -37.531 1.00 23.92 786 HIS B N 1
ATOM 3010 C CA . HIS B 1 87 ? 30.405 8.845 -36.952 1.00 20.81 786 HIS B CA 1
ATOM 3011 C C . HIS B 1 87 ? 30.563 8.213 -35.559 1.00 19.72 786 HIS B C 1
ATOM 3012 O O . HIS B 1 87 ? 29.698 7.443 -35.128 1.00 19.92 786 HIS B O 1
ATOM 3019 N N . VAL B 1 88 ? 31.648 8.565 -34.860 1.00 19.46 787 VAL B N 1
ATOM 3020 C CA . VAL B 1 88 ? 31.820 8.331 -33.420 1.00 20.36 787 VAL B CA 1
ATOM 3021 C C . VAL B 1 88 ? 31.915 9.721 -32.783 1.00 21.00 787 VAL B C 1
ATOM 3022 O O . VAL B 1 88 ? 32.623 10.600 -33.295 1.00 20.54 787 VAL B O 1
ATOM 3026 N N . ILE B 1 89 ? 31.206 9.914 -31.669 1.00 21.08 788 ILE B N 1
ATOM 3027 C CA . ILE B 1 89 ? 31.174 11.218 -30.993 1.00 20.73 788 ILE B CA 1
ATOM 3028 C C . ILE B 1 89 ? 32.602 11.630 -30.577 1.00 18.76 788 ILE B C 1
ATOM 3029 O O . ILE B 1 89 ? 33.358 10.814 -30.051 1.00 20.60 788 ILE B O 1
ATOM 3034 N N . LYS B 1 90 ? 32.966 12.878 -30.875 1.00 20.09 789 LYS B N 1
ATOM 3035 C CA . LYS B 1 90 ? 34.333 13.372 -30.700 1.00 19.34 789 LYS B CA 1
ATOM 3036 C C . LYS B 1 90 ? 34.535 13.879 -29.279 1.00 20.93 789 LYS B C 1
ATOM 3037 O O . LYS B 1 90 ? 33.805 14.760 -28.845 1.00 22.62 789 LYS B O 1
ATOM 3043 N N . LEU B 1 91 ? 35.539 13.341 -28.586 1.00 22.32 790 LEU B N 1
ATOM 3044 C CA . LEU B 1 91 ? 35.994 13.884 -27.301 1.00 22.25 790 LEU B CA 1
ATOM 3045 C C . LEU B 1 91 ? 36.877 15.104 -27.564 1.00 23.14 790 LEU B C 1
ATOM 3046 O O . LEU B 1 91 ? 37.801 15.023 -28.373 1.00 28.59 790 LEU B O 1
ATOM 3051 N N . TYR B 1 92 ? 36.578 16.218 -26.888 1.00 20.73 791 TYR B N 1
ATOM 3052 C CA . TYR B 1 92 ? 37.421 17.432 -26.896 1.00 21.31 791 TYR B CA 1
ATOM 3053 C C . TYR B 1 92 ? 38.276 17.612 -25.636 1.00 24.53 791 TYR B C 1
ATOM 3054 O O . TYR B 1 92 ? 39.329 18.257 -25.698 1.00 26.76 791 TYR B O 1
ATOM 3063 N N . GLY B 1 93 ? 37.812 17.097 -24.497 1.00 23.44 792 GLY B N 1
ATOM 3064 C CA . GLY B 1 93 ? 38.572 17.162 -23.259 1.00 23.17 792 GLY B CA 1
ATOM 3065 C C . GLY B 1 93 ? 37.798 16.769 -22.022 1.00 21.81 792 GLY B C 1
ATOM 3066 O O . GLY B 1 93 ? 36.687 16.236 -22.112 1.00 17.86 792 GLY B O 1
ATOM 3067 N N . ALA B 1 94 ? 38.408 17.049 -20.872 1.00 20.44 793 ALA B N 1
ATOM 3068 C CA . ALA B 1 94 ? 37.805 16.792 -19.565 1.00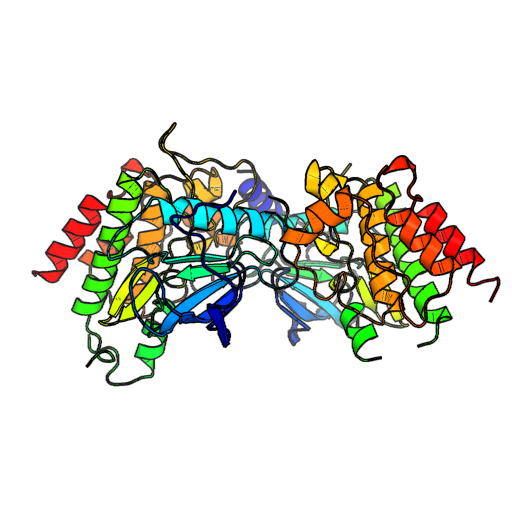 20.37 793 ALA B CA 1
ATOM 3069 C C . ALA B 1 94 ? 38.209 17.848 -18.541 1.00 21.78 793 ALA B C 1
ATOM 3070 O O . ALA B 1 94 ? 39.261 18.484 -18.672 1.00 20.22 793 ALA B O 1
ATOM 3072 N N . CYS B 1 95 ? 37.354 18.028 -17.536 1.00 19.64 794 CYS B N 1
ATOM 3073 C CA . CYS B 1 95 ? 37.641 18.851 -16.360 1.00 20.58 794 CYS B CA 1
ATOM 3074 C C . CYS B 1 95 ? 37.683 17.889 -15.179 1.00 22.82 794 CYS B C 1
ATOM 3075 O O . CYS B 1 95 ? 36.648 17.359 -14.777 1.00 24.18 794 CYS B O 1
ATOM 3078 N N . SER B 1 96 ? 38.893 17.646 -14.667 1.00 22.39 795 SER B N 1
ATOM 3079 C CA . SER B 1 96 ? 39.165 16.727 -13.553 1.00 24.27 795 SER B CA 1
ATOM 3080 C C . SER B 1 96 ? 39.624 17.409 -12.252 1.00 25.99 795 SER B C 1
ATOM 3081 O O . SER B 1 96 ? 39.788 16.717 -11.242 1.00 25.66 795 SER B O 1
ATOM 3084 N N . GLN B 1 97 ? 39.808 18.736 -12.275 1.00 22.87 796 GLN B N 1
ATOM 3085 C CA . GLN B 1 97 ? 40.475 19.493 -11.201 1.00 26.41 796 GLN B CA 1
ATOM 3086 C C . GLN B 1 97 ? 39.589 20.499 -10.448 1.00 26.59 796 GLN B C 1
ATOM 3087 O O . GLN B 1 97 ? 40.080 21.140 -9.519 1.00 33.24 796 GLN B O 1
ATOM 3093 N N . ASP B 1 98 ? 38.320 20.669 -10.847 1.00 25.33 797 ASP B N 1
ATOM 3094 C CA . ASP B 1 98 ? 37.452 21.738 -10.316 1.00 26.60 797 ASP B CA 1
ATOM 3095 C C . ASP B 1 98 ? 36.017 21.249 -10.246 1.00 32.86 797 ASP B C 1
ATOM 3096 O O . ASP B 1 98 ? 35.321 21.231 -11.264 1.00 37.18 797 ASP B O 1
ATOM 3101 N N . GLY B 1 99 ? 35.580 20.844 -9.055 1.00 29.09 798 GLY B N 1
ATOM 3102 C CA . GLY B 1 99 ? 34.223 20.334 -8.865 1.00 32.10 798 GLY B CA 1
ATOM 3103 C C . GLY B 1 99 ? 34.022 18.967 -9.525 1.00 26.74 798 GLY B C 1
ATOM 3104 O O . GLY B 1 99 ? 34.979 18.198 -9.620 1.00 26.53 798 GLY B O 1
ATOM 3105 N N . PRO B 1 100 ? 32.786 18.656 -9.981 1.00 25.95 799 PRO B N 1
ATOM 3106 C CA . PRO B 1 100 ? 32.496 17.342 -10.584 1.00 23.60 799 PRO B CA 1
ATOM 3107 C C . PRO B 1 100 ? 33.296 17.025 -11.854 1.00 25.16 799 PRO B C 1
ATOM 3108 O O . PRO B 1 100 ? 33.670 17.943 -12.588 1.00 27.02 799 PRO B O 1
ATOM 3112 N N . LEU B 1 101 ? 33.560 15.737 -12.077 1.00 20.50 800 LEU B N 1
ATOM 3113 C CA . LEU B 1 101 ? 34.178 15.247 -13.315 1.00 21.16 800 LEU B CA 1
ATOM 3114 C C . LEU B 1 101 ? 33.274 15.551 -14.509 1.00 20.40 800 LEU B C 1
ATOM 3115 O O . LEU B 1 101 ? 32.099 15.182 -14.485 1.00 21.84 800 LEU B O 1
ATOM 3120 N N . LEU B 1 102 ? 33.816 16.231 -15.525 1.00 18.89 801 LEU B N 1
ATOM 3121 C CA . LEU B 1 102 ? 33.090 16.573 -16.752 1.00 16.81 801 LEU B CA 1
ATOM 3122 C C . LEU B 1 102 ? 33.844 16.057 -17.965 1.00 17.09 801 LEU B C 1
ATOM 3123 O O . LEU B 1 102 ? 35.050 16.249 -18.039 1.00 17.80 801 LEU B O 1
ATOM 3128 N N . LEU B 1 103 ? 33.134 15.412 -18.898 1.00 15.83 802 LEU B N 1
ATOM 3129 C CA . LEU B 1 103 ? 33.678 15.061 -20.221 1.00 15.59 802 LEU B CA 1
ATOM 3130 C C . LEU B 1 103 ? 33.053 15.969 -21.265 1.00 16.79 802 LEU B C 1
ATOM 3131 O O . LEU B 1 103 ? 31.819 16.085 -21.326 1.00 16.30 802 LEU B O 1
ATOM 3136 N N . ILE B 1 104 ? 33.900 16.580 -22.095 1.00 15.93 803 ILE B N 1
ATOM 3137 C CA . ILE B 1 104 ? 33.491 17.587 -23.077 1.00 15.91 803 ILE B CA 1
ATOM 3138 C C . ILE B 1 104 ? 33.559 16.925 -24.451 1.00 15.64 803 ILE B C 1
ATOM 3139 O O . ILE B 1 104 ? 34.625 16.465 -24.865 1.00 16.71 803 ILE B O 1
ATOM 3144 N N . VAL B 1 105 ? 32.417 16.892 -25.140 1.00 17.53 804 VAL B N 1
ATOM 3145 C CA . VAL B 1 105 ? 32.277 16.242 -26.444 1.00 17.76 804 VAL B CA 1
ATOM 3146 C C . VAL B 1 105 ? 31.577 17.155 -27.434 1.00 18.42 804 VAL B C 1
ATOM 3147 O O . VAL B 1 105 ? 30.994 18.178 -27.046 1.00 17.48 804 VAL B O 1
ATOM 3151 N N . GLU B 1 106 ? 31.591 16.760 -28.709 1.00 18.48 805 GLU B N 1
ATOM 3152 C CA . GLU B 1 106 ? 30.896 17.539 -29.737 1.00 20.32 805 GLU B CA 1
ATOM 3153 C C . GLU B 1 106 ? 29.378 17.554 -29.484 1.00 19.61 805 GLU B C 1
ATOM 3154 O O . GLU B 1 106 ? 28.799 16.574 -28.995 1.00 20.36 805 GLU B O 1
ATOM 3160 N N . TYR B 1 107 ? 28.773 18.687 -29.813 1.00 19.74 806 TYR B N 1
ATOM 3161 C CA . TYR B 1 107 ? 27.342 18.920 -29.644 1.00 21.60 806 TYR B CA 1
ATOM 3162 C C . TYR B 1 107 ? 26.569 18.343 -30.840 1.00 20.93 806 TYR B C 1
ATOM 3163 O O . TYR B 1 107 ? 26.932 18.613 -31.988 1.00 22.15 806 TYR B O 1
ATOM 3172 N N . ALA B 1 108 ? 25.510 17.577 -30.558 1.00 20.00 807 ALA B N 1
ATOM 3173 C CA . ALA B 1 108 ? 24.601 17.037 -31.582 1.00 21.99 807 ALA B CA 1
ATOM 3174 C C . ALA B 1 108 ? 23.257 17.770 -31.528 1.00 21.01 807 ALA B C 1
ATOM 3175 O O . ALA B 1 108 ? 22.415 17.459 -30.687 1.00 20.59 807 ALA B O 1
ATOM 3177 N N . LYS B 1 109 ? 23.058 18.734 -32.432 1.00 23.87 808 LYS B N 1
ATOM 3178 C CA . LYS B 1 109 ? 21.912 19.669 -32.340 1.00 27.39 808 LYS B CA 1
ATOM 3179 C C . LYS B 1 109 ? 20.503 19.057 -32.411 1.00 28.17 808 LYS B C 1
ATOM 3180 O O . LYS B 1 109 ? 19.569 19.621 -31.834 1.00 27.85 808 LYS B O 1
ATOM 3186 N N . TYR B 1 110 ? 20.356 17.918 -33.095 1.00 26.34 809 TYR B N 1
ATOM 3187 C CA . TYR B 1 110 ? 19.063 17.211 -33.184 1.00 26.29 809 TYR B CA 1
ATOM 3188 C C . TYR B 1 110 ? 18.821 16.129 -32.115 1.00 27.66 809 TYR B C 1
ATOM 3189 O O . TYR B 1 110 ? 17.766 15.485 -32.133 1.00 27.39 809 TYR B O 1
ATOM 3198 N N . GLY B 1 111 ? 19.765 15.946 -31.180 1.00 22.35 810 GLY B N 1
ATOM 3199 C CA . GLY B 1 111 ? 19.585 15.042 -30.044 1.00 22.38 810 GLY B CA 1
ATOM 3200 C C . GLY B 1 111 ? 19.788 13.596 -30.447 1.00 21.38 810 GLY B C 1
ATOM 3201 O O . GLY B 1 111 ? 20.518 13.317 -31.405 1.00 21.49 810 GLY B O 1
ATOM 3202 N N . SER B 1 112 ? 19.143 12.685 -29.717 1.00 21.84 811 SER B N 1
ATOM 3203 C CA . SER B 1 112 ? 19.235 11.247 -30.013 1.00 22.35 811 SER B CA 1
ATOM 3204 C C . SER B 1 112 ? 18.491 10.905 -31.309 1.00 23.96 811 SER B C 1
ATOM 3205 O O . SER B 1 112 ? 17.540 11.597 -31.690 1.00 22.86 811 SER B O 1
ATOM 3208 N N . LEU B 1 113 ? 18.943 9.842 -31.977 1.00 23.33 812 LEU B N 1
ATOM 3209 C CA . LEU B 1 113 ? 18.285 9.334 -33.186 1.00 24.14 812 LEU B CA 1
ATOM 3210 C C . LEU B 1 113 ? 16.853 8.869 -32.907 1.00 22.83 812 LEU B C 1
ATOM 3211 O O . LEU B 1 113 ? 15.967 9.106 -33.732 1.00 23.33 812 LEU B O 1
ATOM 3216 N N . ARG B 1 114 ? 16.629 8.226 -31.756 1.00 22.78 813 ARG B N 1
ATOM 3217 C CA . ARG B 1 114 ? 15.280 7.818 -31.328 1.00 26.27 813 ARG B CA 1
ATOM 3218 C C . ARG B 1 114 ? 14.325 9.017 -31.241 1.00 29.85 813 ARG B C 1
ATOM 3219 O O . ARG B 1 114 ? 13.217 8.967 -31.783 1.00 28.66 813 ARG B O 1
ATOM 3227 N N . GLY B 1 115 ? 14.769 10.073 -30.558 1.00 28.99 814 GLY B N 1
ATOM 3228 C CA . GLY B 1 115 ? 14.020 11.333 -30.471 1.00 30.44 814 GLY B CA 1
ATOM 3229 C C . GLY B 1 115 ? 13.785 12.018 -31.811 1.00 30.14 814 GLY B C 1
ATOM 3230 O O . GLY B 1 115 ? 12.669 12.472 -32.087 1.00 33.64 814 GLY B O 1
ATOM 3231 N N . PHE B 1 116 ? 14.838 12.081 -32.633 1.00 28.83 815 PHE B N 1
ATOM 3232 C CA . PHE B 1 116 ? 14.807 12.678 -33.986 1.00 28.46 815 PHE B CA 1
ATOM 3233 C C . PHE B 1 116 ? 13.827 11.972 -34.926 1.00 32.07 815 PHE B C 1
ATOM 3234 O O . PHE B 1 116 ? 13.074 12.630 -35.651 1.00 32.14 815 PHE B O 1
ATOM 3242 N N . LEU B 1 117 ? 13.866 10.642 -34.924 1.00 31.04 816 LEU B N 1
ATOM 3243 C CA . LEU B 1 117 ? 12.935 9.833 -35.725 1.00 34.69 816 LEU B CA 1
ATOM 3244 C C . LEU B 1 117 ? 11.483 9.909 -35.228 1.00 34.67 816 LEU B C 1
ATOM 3245 O O . LEU B 1 117 ? 10.562 9.976 -36.047 1.00 36.82 816 LEU B O 1
ATOM 3250 N N . ARG B 1 118 ? 11.290 9.909 -33.907 1.00 35.29 817 ARG B N 1
ATOM 3251 C CA . ARG B 1 118 ? 9.945 10.009 -33.301 1.00 41.45 817 ARG B CA 1
ATOM 3252 C C . ARG B 1 118 ? 9.217 11.333 -33.579 1.00 44.17 817 ARG B C 1
ATOM 3253 O O . ARG B 1 118 ? 8.002 11.324 -33.800 1.00 43.76 817 ARG B O 1
ATOM 3261 N N . GLU B 1 119 ? 9.952 12.448 -33.565 1.00 47.49 818 GLU B N 1
ATOM 3262 C CA . GLU B 1 119 ? 9.388 13.760 -33.946 1.00 52.23 818 GLU B CA 1
ATOM 3263 C C . GLU B 1 119 ? 9.063 13.863 -35.457 1.00 48.87 818 GLU B C 1
ATOM 3264 O O . GLU B 1 119 ? 8.172 14.628 -35.833 1.00 48.83 818 GLU B O 1
ATOM 3270 N N . SER B 1 120 ? 9.781 13.106 -36.299 1.00 47.20 819 SER B N 1
ATOM 3271 C CA . SER B 1 120 ? 9.521 13.051 -37.754 1.00 51.39 819 SER B CA 1
ATOM 3272 C C . SER B 1 120 ? 8.195 12.367 -38.103 1.00 50.82 819 SER B C 1
ATOM 3273 O O . SER B 1 120 ? 7.629 11.619 -37.305 1.00 54.39 819 SER B O 1
ATOM 3276 N N . LEU B 1 147 ? 11.332 12.653 -43.728 1.00 44.72 846 LEU B N 1
ATOM 3277 C CA . LEU B 1 147 ? 12.444 11.769 -44.081 1.00 45.68 846 LEU B CA 1
ATOM 3278 C C . LEU B 1 147 ? 12.044 10.714 -45.115 1.00 41.19 846 LEU B C 1
ATOM 3279 O O . LEU B 1 147 ? 10.989 10.091 -44.978 1.00 45.80 846 LEU B O 1
ATOM 3284 N N . THR B 1 148 ? 12.889 10.526 -46.133 1.00 42.03 847 THR B N 1
ATOM 3285 C CA . THR B 1 148 ? 12.733 9.452 -47.124 1.00 40.73 847 THR B CA 1
ATOM 3286 C C . THR B 1 148 ? 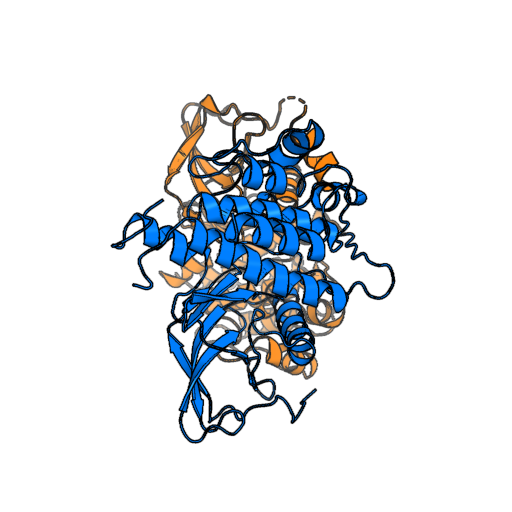13.431 8.173 -46.653 1.00 45.77 847 THR B C 1
ATOM 3287 O O . THR B 1 148 ? 14.197 8.192 -45.684 1.00 40.43 847 THR B O 1
ATOM 3291 N N . MET B 1 149 ? 13.162 7.071 -47.353 1.00 44.08 848 MET B N 1
ATOM 3292 C CA . MET B 1 149 ? 13.845 5.789 -47.106 1.00 41.74 848 MET B CA 1
ATOM 3293 C C . MET B 1 149 ? 15.347 5.852 -47.434 1.00 40.91 848 MET B C 1
ATOM 3294 O O . MET B 1 149 ? 16.138 5.148 -46.806 1.00 42.42 848 MET B O 1
ATOM 3299 N N . GLY B 1 150 ? 15.726 6.686 -48.408 1.00 36.78 849 GLY B N 1
ATOM 3300 C CA . GLY B 1 150 ? 17.131 7.004 -48.691 1.00 39.45 849 GLY B CA 1
ATOM 3301 C C . GLY B 1 150 ? 17.889 7.631 -47.525 1.00 38.59 849 GLY B C 1
ATOM 3302 O O . GLY B 1 150 ? 19.060 7.307 -47.310 1.00 34.99 849 GLY B O 1
ATOM 3303 N N . ASP B 1 151 ? 17.219 8.516 -46.778 1.00 37.14 850 ASP B N 1
ATOM 3304 C CA . ASP B 1 151 ? 17.789 9.117 -45.553 1.00 34.35 850 ASP B CA 1
ATOM 3305 C C . ASP B 1 151 ? 17.983 8.076 -44.446 1.00 33.07 850 ASP B C 1
ATOM 3306 O O . ASP B 1 151 ? 19.033 8.053 -43.804 1.00 34.78 850 ASP B O 1
ATOM 3311 N N . LEU B 1 152 ? 16.968 7.235 -44.235 1.00 33.23 851 LEU B N 1
ATOM 3312 C CA . LEU B 1 152 ? 17.024 6.137 -43.248 1.00 34.84 851 LEU B CA 1
ATOM 3313 C C . LEU B 1 152 ? 18.116 5.105 -43.549 1.00 35.43 851 LEU B C 1
ATOM 3314 O O . LEU B 1 152 ? 18.783 4.632 -42.622 1.00 31.33 851 LEU B O 1
ATOM 3319 N N . ILE B 1 153 ? 18.298 4.780 -44.834 1.00 33.16 852 ILE B N 1
ATOM 3320 C CA . ILE B 1 153 ? 19.401 3.915 -45.294 1.00 34.59 852 ILE B CA 1
ATOM 3321 C C . ILE B 1 153 ? 20.761 4.610 -45.097 1.00 33.44 852 ILE B C 1
ATOM 3322 O O . ILE B 1 153 ? 21.725 3.950 -44.693 1.00 32.39 852 ILE B O 1
ATOM 3327 N N . SER B 1 154 ? 20.837 5.917 -45.384 1.00 29.38 853 SER B N 1
ATOM 3328 C CA . SER B 1 154 ? 22.043 6.721 -45.092 1.00 28.39 853 SER B CA 1
ATOM 3329 C C . SER B 1 154 ? 22.397 6.722 -43.596 1.00 25.30 853 SER B C 1
ATOM 3330 O O . SER B 1 154 ? 23.574 6.588 -43.255 1.00 27.72 853 SER B O 1
ATOM 3333 N N . PHE B 1 155 ? 21.386 6.850 -42.731 1.00 23.86 854 PHE B N 1
ATOM 3334 C CA . PHE B 1 155 ? 21.596 6.818 -41.260 1.00 25.63 854 PHE B CA 1
ATOM 3335 C C . PHE B 1 155 ? 22.160 5.472 -40.801 1.00 26.00 854 PHE B C 1
ATOM 3336 O O . PHE B 1 155 ? 23.124 5.428 -40.031 1.00 22.68 854 PHE B O 1
ATOM 3344 N N . ALA B 1 156 ? 21.569 4.385 -41.298 1.00 25.49 855 ALA B N 1
ATOM 3345 C CA . ALA B 1 156 ? 22.082 3.032 -41.038 1.00 25.79 855 ALA B CA 1
ATOM 3346 C C . ALA B 1 156 ? 23.526 2.852 -41.515 1.00 23.76 855 ALA B C 1
ATOM 3347 O O . ALA B 1 156 ? 24.346 2.294 -40.774 1.00 21.24 855 ALA B O 1
ATOM 3349 N N . TRP B 1 157 ? 23.830 3.358 -42.721 1.00 21.51 856 TRP B N 1
ATOM 3350 C CA . TRP B 1 157 ? 25.175 3.254 -43.321 1.00 22.34 856 TRP B CA 1
ATOM 3351 C C . TRP B 1 157 ? 26.244 3.970 -42.496 1.00 22.14 856 TRP B C 1
ATOM 3352 O O . TRP B 1 157 ? 27.300 3.400 -42.229 1.00 21.80 856 TRP B O 1
ATOM 3363 N N . GLN B 1 158 ? 25.956 5.217 -42.119 1.00 21.43 857 GLN B N 1
ATOM 3364 C CA . GLN B 1 158 ? 26.843 6.025 -41.268 1.00 21.96 857 GLN B CA 1
ATOM 3365 C C . GLN B 1 158 ? 27.180 5.315 -39.950 1.00 19.73 857 GLN B C 1
ATOM 3366 O O . GLN B 1 158 ? 28.339 5.290 -39.546 1.00 20.80 857 GLN B O 1
ATOM 3372 N N . ILE B 1 159 ? 26.165 4.719 -39.321 1.00 20.18 858 ILE B N 1
ATOM 3373 C CA . ILE B 1 159 ? 26.348 3.960 -38.064 1.00 21.45 858 ILE B CA 1
ATOM 3374 C C . ILE B 1 159 ? 27.193 2.702 -38.307 1.00 18.50 858 ILE B C 1
ATOM 3375 O O . ILE B 1 159 ? 28.110 2.416 -37.531 1.00 18.55 858 ILE B O 1
ATOM 3380 N N . SER B 1 160 ? 26.877 1.964 -39.373 1.00 20.22 859 SER B N 1
ATOM 3381 C CA . SER B 1 160 ? 27.672 0.795 -39.784 1.00 19.63 859 SER B CA 1
ATOM 3382 C C . SER B 1 160 ? 29.148 1.122 -40.059 1.00 20.16 859 SER B C 1
ATOM 3383 O O . SER B 1 160 ? 30.019 0.340 -39.676 1.00 21.01 859 SER B O 1
ATOM 3386 N N . GLN B 1 161 ? 29.414 2.274 -40.692 1.00 20.85 860 GLN B N 1
ATOM 3387 C CA . GLN B 1 161 ? 30.789 2.778 -40.903 1.00 21.56 860 GLN B CA 1
ATOM 3388 C C . GLN B 1 161 ? 31.534 3.012 -39.587 1.00 19.97 860 GLN B C 1
ATOM 3389 O O . GLN B 1 161 ? 32.692 2.611 -39.443 1.00 18.94 860 GLN B O 1
ATOM 3395 N N . GLY B 1 162 ? 30.866 3.696 -38.655 1.00 19.71 861 GLY B N 1
ATOM 3396 C CA . GLY B 1 162 ? 31.376 3.878 -37.291 1.00 18.91 861 GLY B CA 1
ATOM 3397 C C . GLY B 1 162 ? 31.658 2.566 -36.578 1.00 18.59 861 GLY B C 1
ATOM 3398 O O . GLY B 1 162 ? 32.716 2.412 -35.962 1.00 19.61 861 GLY B O 1
ATOM 3399 N N . MET B 1 163 ? 30.731 1.614 -36.709 1.00 19.30 862 MET B N 1
ATOM 3400 C CA . MET B 1 163 ? 30.879 0.282 -36.087 1.00 21.08 862 MET B CA 1
ATOM 3401 C C . MET B 1 163 ? 31.967 -0.575 -36.708 1.00 19.95 862 MET B C 1
ATOM 3402 O O . MET B 1 163 ? 32.668 -1.294 -35.990 1.00 21.94 862 MET B O 1
ATOM 3407 N N . GLN B 1 164 ? 32.096 -0.499 -38.032 1.00 21.39 863 GLN B N 1
ATOM 3408 C CA . GLN B 1 164 ? 33.207 -1.138 -38.749 1.00 23.87 863 GLN B CA 1
ATOM 3409 C C . GLN B 1 164 ? 34.563 -0.629 -38.236 1.00 23.10 863 GLN B C 1
ATOM 3410 O O . GLN B 1 164 ? 35.473 -1.423 -37.996 1.00 24.41 863 GLN B O 1
ATOM 3416 N N . TYR B 1 165 ? 34.666 0.688 -38.036 1.00 22.26 864 TYR B N 1
ATOM 3417 C CA . TYR B 1 165 ? 35.858 1.305 -37.450 1.00 22.43 864 TYR B CA 1
ATOM 3418 C C . TYR B 1 165 ? 36.133 0.812 -36.018 1.00 21.81 864 TYR B C 1
ATOM 3419 O O . TYR B 1 165 ? 37.265 0.452 -35.707 1.00 22.94 864 TYR B O 1
ATOM 3428 N N . LEU B 1 166 ? 35.108 0.811 -35.163 1.00 21.14 865 LEU B N 1
ATOM 3429 C CA . LEU B 1 166 ? 35.261 0.352 -33.766 1.00 21.15 865 LEU B CA 1
ATOM 3430 C C . LEU B 1 166 ? 35.624 -1.130 -33.679 1.00 19.08 865 LEU B C 1
ATOM 3431 O O . LEU B 1 166 ? 36.480 -1.501 -32.871 1.00 21.64 865 LEU B O 1
ATOM 3436 N N . ALA B 1 167 ? 34.999 -1.947 -34.534 1.00 20.18 866 ALA B N 1
ATOM 3437 C CA . ALA B 1 167 ? 35.332 -3.381 -34.668 1.00 23.91 866 ALA B CA 1
ATOM 3438 C C . ALA B 1 167 ? 36.792 -3.612 -35.077 1.00 27.64 866 ALA B C 1
ATOM 3439 O O . ALA B 1 167 ? 37.468 -4.470 -34.497 1.00 25.09 866 ALA B O 1
ATOM 3441 N N . GLU B 1 168 ? 37.273 -2.824 -36.043 1.00 27.40 867 GLU B N 1
ATOM 3442 C CA . GLU B 1 168 ? 38.699 -2.830 -36.444 1.00 33.76 867 GLU B CA 1
ATOM 3443 C C . GLU B 1 168 ? 39.669 -2.392 -35.325 1.00 32.68 867 GLU B C 1
ATOM 3444 O O . GLU B 1 168 ? 40.775 -2.928 -35.229 1.00 32.60 867 GLU B O 1
ATOM 3450 N N . MET B 1 169 ? 39.226 -1.474 -34.456 1.00 29.95 868 MET B N 1
ATOM 3451 C CA . MET B 1 169 ? 39.964 -1.095 -33.228 1.00 30.64 868 MET B CA 1
ATOM 3452 C C . MET B 1 169 ? 39.836 -2.091 -32.043 1.00 30.90 868 MET B C 1
ATOM 3453 O O . MET B 1 169 ? 40.370 -1.817 -30.962 1.00 35.53 868 MET B O 1
ATOM 3458 N N . LYS B 1 170 ? 39.157 -3.228 -32.251 1.00 30.34 869 LYS B N 1
ATOM 3459 C CA . LYS B 1 170 ? 38.914 -4.270 -31.248 1.00 31.91 869 LYS B CA 1
ATOM 3460 C C . LYS B 1 170 ? 38.091 -3.782 -30.042 1.00 27.89 869 LYS B C 1
ATOM 3461 O O . LYS B 1 170 ? 38.353 -4.177 -28.902 1.00 31.91 869 LYS B O 1
ATOM 3467 N N . LEU B 1 171 ? 37.093 -2.933 -30.319 1.00 22.07 870 LEU B N 1
ATOM 3468 C CA . LEU B 1 171 ? 36.151 -2.436 -29.310 1.00 22.67 870 LEU B CA 1
ATOM 3469 C C . LEU B 1 171 ? 34.771 -3.032 -29.564 1.00 21.43 870 LEU B C 1
ATOM 3470 O O . LEU B 1 171 ? 34.264 -2.956 -30.685 1.00 22.89 870 LEU B O 1
ATOM 3475 N N . VAL B 1 172 ? 34.183 -3.615 -28.516 1.00 20.79 871 VAL B N 1
ATOM 3476 C CA . VAL B 1 172 ? 32.803 -4.098 -28.514 1.00 19.17 871 VAL B CA 1
ATOM 3477 C C . VAL B 1 172 ? 32.020 -3.010 -27.782 1.00 19.91 871 VAL B C 1
ATOM 3478 O O . VAL B 1 172 ? 32.313 -2.717 -26.627 1.00 20.34 871 VAL B O 1
ATOM 3482 N N . HIS B 1 173 ? 31.065 -2.385 -28.468 1.00 18.77 872 HIS B N 1
ATOM 3483 C CA . HIS B 1 173 ? 30.277 -1.285 -27.888 1.00 18.02 872 HIS B CA 1
ATOM 3484 C C . HIS B 1 173 ? 29.295 -1.771 -26.800 1.00 19.25 872 HIS B C 1
ATOM 3485 O O . HIS B 1 173 ? 29.163 -1.117 -25.759 1.00 19.48 872 HIS B O 1
ATOM 3492 N N . ARG B 1 174 ? 28.598 -2.884 -27.070 1.00 20.27 873 ARG B N 1
ATOM 3493 C CA . ARG B 1 174 ? 27.622 -3.561 -26.163 1.00 21.28 873 ARG B CA 1
ATOM 3494 C C . ARG B 1 174 ? 26.218 -2.941 -26.036 1.00 22.72 873 ARG B C 1
ATOM 3495 O O . ARG B 1 174 ? 25.239 -3.680 -25.905 1.00 24.34 873 ARG B O 1
ATOM 3503 N N . ASP B 1 175 ? 26.135 -1.612 -26.059 1.00 20.96 874 ASP B N 1
ATOM 3504 C CA . ASP B 1 175 ? 24.882 -0.846 -25.917 1.00 22.03 874 ASP B CA 1
ATOM 3505 C C . ASP B 1 175 ? 24.389 -0.095 -27.185 1.00 22.38 874 ASP B C 1
ATOM 3506 O O . ASP B 1 175 ? 23.887 1.026 -27.084 1.00 24.44 874 ASP B O 1
ATOM 3511 N N . LEU B 1 176 ? 24.505 -0.717 -28.366 1.00 23.18 875 LEU B N 1
ATOM 3512 C CA . LEU B 1 176 ? 23.932 -0.145 -29.610 1.00 24.72 875 LEU B CA 1
ATOM 3513 C C . LEU B 1 176 ? 22.411 -0.070 -29.538 1.00 21.72 875 LEU B C 1
ATOM 3514 O O . LEU B 1 176 ? 21.750 -1.091 -29.364 1.00 24.89 875 LEU B O 1
ATOM 3519 N N . ALA B 1 177 ? 21.884 1.141 -29.692 1.00 20.45 876 ALA B N 1
ATOM 3520 C CA . ALA B 1 177 ? 20.442 1.399 -29.732 1.00 18.54 876 ALA B CA 1
ATOM 3521 C C . ALA B 1 177 ? 20.212 2.818 -30.240 1.00 19.12 876 ALA B C 1
ATOM 3522 O O . ALA B 1 177 ? 21.125 3.656 -30.172 1.00 17.29 876 ALA B O 1
ATOM 3524 N N . ALA B 1 178 ? 19.005 3.092 -30.734 1.00 18.12 877 ALA B N 1
ATOM 3525 C CA . ALA B 1 178 ? 18.660 4.413 -31.297 1.00 21.22 877 ALA B CA 1
ATOM 3526 C C . ALA B 1 178 ? 18.790 5.570 -30.286 1.00 18.96 877 ALA B C 1
ATOM 3527 O O . ALA B 1 178 ? 19.159 6.679 -30.668 1.00 23.06 877 ALA B O 1
ATOM 3529 N N . ARG B 1 179 ? 18.496 5.293 -29.015 1.00 21.07 878 ARG B N 1
ATOM 3530 C CA . ARG B 1 179 ? 18.741 6.250 -27.915 1.00 22.52 878 ARG B CA 1
ATOM 3531 C C . ARG B 1 179 ? 20.219 6.662 -27.717 1.00 22.01 878 ARG B C 1
ATOM 3532 O O . ARG B 1 179 ? 20.482 7.748 -27.196 1.00 23.35 878 ARG B O 1
ATOM 3540 N N . ASN B 1 180 ? 21.151 5.778 -28.100 1.00 20.73 879 ASN B N 1
ATOM 3541 C CA . ASN B 1 180 ? 22.606 6.000 -27.995 1.00 20.66 879 ASN B CA 1
ATOM 3542 C C . ASN B 1 180 ? 23.314 6.442 -29.288 1.00 20.11 879 ASN B C 1
ATOM 3543 O O . ASN B 1 180 ? 24.544 6.574 -29.288 1.00 24.99 879 ASN B O 1
ATOM 3548 N N . ILE B 1 181 ? 22.560 6.656 -30.373 1.00 18.30 880 ILE B N 1
ATOM 3549 C CA . ILE B 1 181 ? 23.061 7.328 -31.576 1.00 18.57 880 ILE B CA 1
ATOM 3550 C C . ILE B 1 181 ? 22.574 8.772 -31.502 1.00 19.80 880 ILE B C 1
ATOM 3551 O O . ILE B 1 181 ? 21.412 9.010 -31.186 1.00 19.66 880 ILE B O 1
ATOM 3556 N N . LEU B 1 182 ? 23.459 9.710 -31.829 1.00 20.39 881 LEU B N 1
ATOM 3557 C CA . LEU B 1 182 ? 23.151 11.142 -31.824 1.00 20.25 881 LEU B CA 1
ATOM 3558 C C . LEU B 1 182 ? 23.078 11.664 -33.252 1.00 22.54 881 LEU B C 1
ATOM 3559 O O . LEU B 1 182 ? 23.718 11.118 -34.157 1.00 20.15 881 LEU B O 1
ATOM 3564 N N . VAL B 1 183 ? 22.298 12.728 -33.440 1.00 20.42 882 VAL B N 1
ATOM 3565 C CA . VAL B 1 183 ? 22.046 13.317 -34.755 1.00 22.78 882 VAL B CA 1
ATOM 3566 C C . VAL B 1 183 ? 22.596 14.740 -34.689 1.00 22.91 882 VAL B C 1
ATOM 3567 O O . VAL B 1 183 ? 22.009 15.600 -34.028 1.00 23.26 882 VAL B O 1
ATOM 3571 N N . ALA B 1 184 ? 23.741 14.951 -35.341 1.00 23.27 883 ALA B N 1
ATOM 3572 C CA . ALA B 1 184 ? 24.463 16.228 -35.353 1.00 23.46 883 ALA B CA 1
ATOM 3573 C C . ALA B 1 184 ? 24.104 17.048 -36.595 1.00 27.36 883 ALA B C 1
ATOM 3574 O O . ALA B 1 184 ? 23.266 16.617 -37.404 1.00 27.03 883 ALA B O 1
ATOM 3576 N N . GLU B 1 185 ? 24.713 18.238 -36.709 1.00 27.07 884 GLU B N 1
ATOM 3577 C CA . GLU B 1 185 ? 24.571 19.136 -37.882 1.00 31.02 884 GLU B CA 1
ATOM 3578 C C . GLU B 1 185 ? 24.787 18.410 -39.218 1.00 30.71 884 GLU B C 1
ATOM 3579 O O . GLU B 1 185 ? 25.729 17.619 -39.353 1.00 30.78 884 GLU B O 1
ATOM 3585 N N . GLY B 1 186 ? 23.905 18.686 -40.181 1.00 30.69 885 GLY B N 1
ATOM 3586 C CA . GLY B 1 186 ? 23.849 17.957 -41.453 1.00 29.92 885 GLY B CA 1
ATOM 3587 C C . GLY B 1 186 ? 23.214 16.573 -41.386 1.00 32.06 885 GLY B C 1
ATOM 3588 O O . GLY B 1 186 ? 23.391 15.782 -42.317 1.00 30.09 885 GLY B O 1
ATOM 3589 N N . ARG B 1 187 ? 22.455 16.297 -40.314 1.00 32.61 886 ARG B N 1
ATOM 3590 C CA . ARG B 1 187 ? 21.887 14.972 -40.010 1.00 33.81 886 ARG B CA 1
ATOM 3591 C C . ARG B 1 187 ? 22.949 13.852 -40.007 1.00 33.20 886 ARG B C 1
ATOM 3592 O O . ARG B 1 187 ? 22.748 12.775 -40.589 1.00 32.90 886 ARG B O 1
ATOM 3600 N N . LYS B 1 188 ? 24.078 14.133 -39.354 1.00 28.56 887 LYS B N 1
ATOM 3601 C CA . LYS B 1 188 ? 25.219 13.212 -39.298 1.00 29.41 887 LYS B CA 1
ATOM 3602 C C . LYS B 1 188 ? 25.098 12.346 -38.047 1.00 27.90 887 LYS B C 1
ATOM 3603 O O . LYS B 1 188 ? 24.929 12.872 -36.941 1.00 25.82 887 LYS B O 1
ATOM 3609 N N . MET B 1 189 ? 25.188 11.026 -38.228 1.00 21.88 888 MET B N 1
ATOM 3610 C CA . MET B 1 189 ? 25.060 10.069 -37.124 1.00 21.41 888 MET B CA 1
ATOM 3611 C C . MET B 1 189 ? 26.341 10.050 -36.302 1.00 20.69 888 MET B C 1
ATOM 3612 O O . MET B 1 189 ? 27.421 10.117 -36.872 1.00 21.72 888 MET B O 1
ATOM 3617 N N . LYS B 1 190 ? 26.210 9.979 -34.973 1.00 21.61 889 LYS B N 1
ATOM 3618 C CA . LYS B 1 190 ? 27.352 9.865 -34.053 1.00 19.63 889 LYS B CA 1
ATOM 3619 C C . LYS B 1 190 ? 27.039 8.795 -33.011 1.00 17.84 889 LYS B C 1
ATOM 3620 O O . LYS B 1 190 ? 26.070 8.927 -32.250 1.00 18.63 889 LYS B O 1
ATOM 3626 N N . ILE B 1 191 ? 27.849 7.739 -32.982 1.00 17.54 890 ILE B N 1
ATOM 3627 C CA . ILE B 1 191 ? 27.758 6.697 -31.955 1.00 16.79 890 ILE B CA 1
ATOM 3628 C C . ILE B 1 191 ? 28.285 7.303 -30.649 1.00 16.31 890 ILE B C 1
ATOM 3629 O O . ILE B 1 191 ? 29.350 7.930 -30.635 1.00 17.71 890 ILE B O 1
ATOM 3634 N N . SER B 1 192 ? 27.522 7.106 -29.573 1.00 17.99 891 SER B N 1
ATOM 3635 C CA . SER B 1 192 ? 27.858 7.620 -28.247 1.00 16.85 891 SER B CA 1
ATOM 3636 C C . SER B 1 192 ? 27.657 6.514 -27.208 1.00 19.44 891 SER B C 1
ATOM 3637 O O . SER B 1 192 ? 27.404 5.358 -27.556 1.00 19.40 891 SER B O 1
ATOM 3640 N N . ASP B 1 193 ? 27.868 6.872 -25.944 1.00 19.47 892 ASP B N 1
ATOM 3641 C CA . ASP B 1 193 ? 27.549 6.050 -24.765 1.00 20.65 892 ASP B CA 1
ATOM 3642 C C . ASP B 1 193 ? 28.419 4.800 -24.777 1.00 18.57 892 ASP B C 1
ATOM 3643 O O . ASP B 1 193 ? 27.952 3.671 -25.003 1.00 19.12 892 ASP B O 1
ATOM 3648 N N . PHE B 1 194 ? 29.698 5.048 -24.529 1.00 18.05 893 PHE B N 1
ATOM 3649 C CA . PHE B 1 194 ? 30.728 4.013 -24.448 1.00 18.44 893 PHE B CA 1
ATOM 3650 C C . PHE B 1 194 ? 30.933 3.437 -23.039 1.00 20.01 893 PHE B C 1
ATOM 3651 O O . PHE B 1 194 ? 31.889 2.693 -22.823 1.00 20.04 893 PHE B O 1
ATOM 3659 N N . GLY B 1 195 ? 30.036 3.745 -22.092 1.00 20.98 894 GLY B N 1
ATOM 3660 C CA . GLY B 1 195 ? 30.174 3.320 -20.700 1.00 21.38 894 GLY B CA 1
ATOM 3661 C C . GLY B 1 195 ? 30.157 1.821 -20.454 1.00 22.94 894 GLY B C 1
ATOM 3662 O O . GLY B 1 195 ? 30.763 1.358 -19.487 1.00 20.98 894 GLY B O 1
ATOM 3663 N N . LEU B 1 196 ? 29.467 1.069 -21.320 1.00 19.99 895 LEU B N 1
ATOM 3664 C CA . LEU B 1 196 ? 29.434 -0.398 -21.247 1.00 22.95 895 LEU B CA 1
ATOM 3665 C C . LEU B 1 196 ? 30.407 -1.094 -22.206 1.00 22.00 895 LEU B C 1
ATOM 3666 O O . LEU B 1 196 ? 30.462 -2.318 -22.205 1.00 26.33 895 LEU B O 1
ATOM 3671 N N . SER B 1 197 ? 31.198 -0.340 -22.978 1.00 18.65 896 SER B N 1
ATOM 3672 C CA . SER B 1 197 ? 32.070 -0.917 -24.000 1.00 22.65 896 SER B CA 1
ATOM 3673 C C . SER B 1 197 ? 33.256 -1.668 -23.384 1.00 26.47 896 SER B C 1
ATOM 3674 O O . SER B 1 197 ? 33.682 -1.358 -22.266 1.00 26.00 896 SER B O 1
ATOM 3677 N N . ARG B 1 198 ? 33.760 -2.654 -24.126 1.00 28.48 897 ARG B N 1
ATOM 3678 C CA . ARG B 1 198 ? 34.859 -3.528 -23.684 1.00 32.02 897 ARG B CA 1
ATOM 3679 C C . ARG B 1 198 ? 35.848 -3.745 -24.825 1.00 34.51 897 ARG B C 1
ATOM 3680 O O . ARG B 1 198 ? 35.447 -3.781 -25.991 1.00 29.27 897 ARG B O 1
ATOM 3688 N N . ASP B 1 199 ? 37.133 -3.882 -24.486 1.00 42.63 898 ASP B N 1
ATOM 3689 C CA . ASP B 1 199 ? 38.160 -4.309 -25.455 1.00 50.15 898 ASP B CA 1
ATOM 3690 C C . ASP B 1 199 ? 38.076 -5.832 -25.675 1.00 47.34 898 ASP B C 1
ATOM 3691 O O . ASP B 1 199 ? 37.782 -6.580 -24.735 1.00 47.82 898 ASP B O 1
ATOM 3696 N N . VAL B 1 200 ? 38.319 -6.268 -26.914 1.00 47.18 899 VAL B N 1
ATOM 3697 C CA . VAL B 1 200 ? 38.341 -7.697 -27.287 1.00 53.17 899 VAL B CA 1
ATOM 3698 C C . VAL B 1 200 ? 39.667 -8.008 -27.983 1.00 54.74 899 VAL B C 1
ATOM 3699 O O . VAL B 1 200 ? 40.737 -7.687 -27.466 1.00 64.99 899 VAL B O 1
ATOM 3703 N N . GLN B 1 211 ? 25.426 -7.181 -12.627 1.00 51.22 910 GLN B N 1
ATOM 3704 C CA . GLN B 1 211 ? 25.847 -7.923 -13.819 1.00 49.50 910 GLN B CA 1
ATOM 3705 C C . GLN B 1 211 ? 25.435 -7.173 -15.122 1.00 42.91 910 GLN B C 1
ATOM 3706 O O . GLN B 1 211 ? 25.657 -5.959 -15.187 1.00 38.87 910 GLN B O 1
ATOM 3712 N N . GLY B 1 212 ? 24.868 -7.855 -16.133 1.00 38.93 911 GLY B N 1
ATOM 3713 C CA . GLY B 1 212 ? 24.498 -7.244 -17.410 1.00 35.10 911 GLY B CA 1
ATOM 3714 C C . GLY B 1 212 ? 23.506 -6.095 -17.311 1.00 31.01 911 GLY B C 1
ATOM 3715 O O . GLY B 1 212 ? 22.392 -6.279 -16.807 1.00 29.07 911 GLY B O 1
ATOM 3716 N N . ARG B 1 213 ? 23.929 -4.919 -17.789 1.00 25.29 912 ARG B N 1
ATOM 3717 C CA . ARG B 1 213 ? 23.137 -3.676 -17.757 1.00 26.17 912 ARG B CA 1
ATOM 3718 C C . ARG B 1 213 ? 22.627 -3.207 -19.129 1.00 23.24 912 ARG B C 1
ATOM 3719 O O . ARG B 1 213 ? 22.067 -2.111 -19.241 1.00 25.35 912 ARG B O 1
ATOM 3727 N N . ILE B 1 214 ? 22.763 -4.049 -20.157 1.00 23.78 913 ILE B N 1
ATOM 3728 C CA . ILE B 1 214 ? 22.212 -3.759 -21.477 1.00 23.35 913 ILE B CA 1
ATOM 3729 C C . ILE B 1 214 ? 20.754 -4.225 -21.416 1.00 23.13 913 ILE B C 1
ATOM 3730 O O . ILE B 1 214 ? 20.504 -5.336 -20.931 1.00 20.86 913 ILE B O 1
ATOM 3735 N N . PRO B 1 215 ? 19.795 -3.390 -21.886 1.00 23.88 914 PRO B N 1
ATOM 3736 C CA . PRO B 1 215 ? 18.401 -3.835 -21.958 1.00 24.17 914 PRO B CA 1
ATOM 3737 C C . PRO B 1 215 ? 18.228 -5.127 -22.758 1.00 26.20 914 PRO B C 1
ATOM 3738 O O . PRO B 1 215 ? 18.822 -5.270 -23.838 1.00 24.23 914 PRO B O 1
ATOM 3742 N N . VAL B 1 216 ? 17.439 -6.045 -22.200 1.00 21.84 915 VAL B N 1
ATOM 3743 C CA . VAL B 1 216 ? 17.203 -7.393 -22.749 1.00 21.40 915 VAL B CA 1
ATOM 3744 C C . VAL B 1 216 ? 16.813 -7.362 -24.234 1.00 21.09 915 VAL B C 1
ATOM 3745 O O . VAL B 1 216 ? 17.316 -8.163 -25.012 1.00 20.35 915 VAL B O 1
ATOM 3749 N N . LYS B 1 217 ? 15.956 -6.415 -24.614 1.00 23.89 916 LYS B N 1
ATOM 3750 C CA . LYS B 1 217 ? 15.426 -6.342 -25.986 1.00 23.42 916 LYS B CA 1
ATOM 3751 C C . LYS B 1 217 ? 16.445 -5.988 -27.093 1.00 22.77 916 LYS B C 1
ATOM 3752 O O . LYS B 1 217 ? 16.150 -6.188 -28.266 1.00 21.75 916 LYS B O 1
ATOM 3758 N N . TRP B 1 218 ? 17.624 -5.476 -26.724 1.00 20.44 917 TRP B N 1
ATOM 3759 C CA . TRP B 1 218 ? 18.722 -5.230 -27.674 1.00 20.41 917 TRP B CA 1
ATOM 3760 C C . TRP B 1 218 ? 19.842 -6.286 -27.639 1.00 21.99 917 TRP B C 1
ATOM 3761 O O . TRP B 1 218 ? 20.745 -6.232 -28.472 1.00 24.01 917 TRP B O 1
ATOM 3772 N N . MET B 1 219 ? 19.757 -7.259 -26.726 1.00 19.68 918 MET B N 1
ATOM 3773 C CA . MET B 1 219 ? 20.826 -8.229 -26.498 1.00 19.97 918 MET B CA 1
ATOM 3774 C C . MET B 1 219 ? 20.747 -9.420 -27.448 1.00 20.86 918 MET B C 1
ATOM 3775 O O . MET B 1 219 ? 19.660 -9.919 -27.744 1.00 23.06 918 MET B O 1
ATOM 3780 N N . ALA B 1 220 ? 21.918 -9.884 -27.880 1.00 21.11 919 ALA B N 1
ATOM 3781 C CA . ALA B 1 220 ? 22.051 -11.146 -28.604 1.00 21.68 919 ALA B CA 1
ATOM 3782 C C . ALA B 1 220 ? 21.700 -12.356 -27.739 1.00 24.94 919 ALA B C 1
ATOM 3783 O O . ALA B 1 220 ? 21.788 -12.296 -26.506 1.00 23.82 919 ALA B O 1
ATOM 3785 N N . ILE B 1 221 ? 21.278 -13.435 -28.402 1.00 23.82 920 ILE B N 1
ATOM 3786 C CA . ILE B 1 221 ? 20.922 -14.698 -27.726 1.00 26.87 920 ILE B CA 1
ATOM 3787 C C . ILE B 1 221 ? 22.058 -15.265 -26.850 1.00 25.63 920 ILE B C 1
ATOM 3788 O O . ILE B 1 221 ? 21.814 -15.630 -25.697 1.00 27.71 920 ILE B O 1
ATOM 3793 N N . GLU B 1 222 ? 23.284 -15.294 -27.379 1.00 23.96 921 GLU B N 1
ATOM 3794 C CA . GLU B 1 222 ? 24.467 -15.733 -26.607 1.00 25.23 921 GLU B CA 1
ATOM 3795 C C . GLU B 1 222 ? 24.801 -14.810 -25.431 1.00 25.10 921 GLU B C 1
ATOM 3796 O O . GLU B 1 222 ? 25.317 -15.278 -24.419 1.00 26.82 921 GLU B O 1
ATOM 3802 N N . SER B 1 223 ? 24.509 -13.517 -25.573 1.00 21.83 922 SER B N 1
ATOM 3803 C CA . SER B 1 223 ? 24.647 -12.556 -24.472 1.00 22.72 922 SER B CA 1
ATOM 3804 C C . SER B 1 223 ? 23.637 -12.823 -23.352 1.00 25.28 922 SER B C 1
ATOM 3805 O O . SER B 1 223 ? 24.002 -12.799 -22.175 1.00 28.30 922 SER B O 1
ATOM 3808 N N . LEU B 1 224 ? 22.385 -13.087 -23.731 1.00 25.47 923 LEU B N 1
ATOM 3809 C CA . LEU B 1 224 ? 21.313 -13.419 -22.781 1.00 26.07 923 LEU B CA 1
ATOM 3810 C C . LEU B 1 224 ? 21.568 -14.715 -22.003 1.00 29.43 923 LEU B C 1
ATOM 3811 O O . LEU B 1 224 ? 21.479 -14.726 -20.772 1.00 29.97 923 LEU B O 1
ATOM 3816 N N . PHE B 1 225 ? 21.895 -15.784 -22.729 1.00 28.67 924 PHE B N 1
ATOM 3817 C CA . PHE B 1 225 ? 22.036 -17.134 -22.149 1.00 29.33 924 PHE B CA 1
ATOM 3818 C C . PHE B 1 225 ? 23.442 -17.467 -21.622 1.00 29.91 924 PHE B C 1
ATOM 3819 O O . PHE B 1 225 ? 23.552 -18.114 -20.577 1.00 34.49 924 PHE B O 1
ATOM 3827 N N . ASP B 1 226 ? 24.492 -17.035 -22.332 1.00 28.67 925 ASP B N 1
ATOM 3828 C CA . ASP B 1 226 ? 25.908 -17.325 -21.976 1.00 28.93 925 ASP B CA 1
ATOM 3829 C C . ASP B 1 226 ? 26.769 -16.126 -21.528 1.00 27.06 925 ASP B C 1
ATOM 3830 O O . ASP B 1 226 ? 27.944 -16.323 -21.207 1.00 29.99 925 ASP B O 1
ATOM 3835 N N . HIS B 1 227 ? 26.208 -14.910 -21.505 1.00 31.74 926 HIS B N 1
ATOM 3836 C CA . HIS B 1 227 ? 26.903 -13.687 -21.030 1.00 33.08 926 HIS B CA 1
ATOM 3837 C C . HIS B 1 227 ? 28.133 -13.303 -21.904 1.00 32.72 926 HIS B C 1
ATOM 3838 O O . HIS B 1 227 ? 29.057 -12.632 -21.427 1.00 32.99 926 HIS B O 1
ATOM 3845 N N . ILE B 1 228 ? 28.114 -13.708 -23.183 1.00 30.21 927 ILE B N 1
ATOM 3846 C CA . ILE B 1 228 ? 29.221 -13.505 -24.131 1.00 29.37 927 ILE B CA 1
ATOM 3847 C C . ILE B 1 228 ? 28.891 -12.259 -24.952 1.00 26.38 927 ILE B C 1
ATOM 3848 O O . ILE B 1 228 ? 27.773 -12.138 -25.466 1.00 26.76 927 ILE B O 1
ATOM 3853 N N . TYR B 1 229 ? 29.879 -11.373 -25.095 1.00 25.06 928 TYR B N 1
ATOM 3854 C CA . TYR B 1 229 ? 29.769 -10.154 -25.902 1.00 23.72 928 TYR B CA 1
ATOM 3855 C C . TYR B 1 229 ? 30.935 -10.053 -26.876 1.00 23.39 928 TYR B C 1
ATOM 3856 O O . TYR B 1 229 ? 32.091 -10.066 -26.455 1.00 25.78 928 TYR B O 1
ATOM 3865 N N . THR B 1 230 ? 30.623 -9.974 -28.171 1.00 25.10 929 THR B N 1
ATOM 3866 C CA . THR B 1 230 ? 31.624 -9.833 -29.244 1.00 21.73 929 THR B CA 1
ATOM 3867 C C . THR B 1 230 ? 31.131 -8.790 -30.243 1.00 21.56 929 THR B C 1
ATOM 3868 O O . THR B 1 230 ? 30.024 -8.250 -30.087 1.00 20.43 929 THR B O 1
ATOM 3872 N N . THR B 1 231 ? 31.926 -8.530 -31.282 1.00 21.01 930 THR B N 1
ATOM 3873 C CA . THR B 1 231 ? 31.456 -7.736 -32.429 1.00 20.05 930 THR B CA 1
ATOM 3874 C C . THR B 1 231 ? 30.202 -8.354 -33.067 1.00 18.23 930 THR B C 1
ATOM 3875 O O . THR B 1 231 ? 29.326 -7.619 -33.501 1.00 18.85 930 THR B O 1
ATOM 3879 N N . GLN B 1 232 ? 30.090 -9.687 -33.092 1.00 20.51 931 GLN B N 1
ATOM 3880 C CA . GLN B 1 232 ? 28.873 -10.324 -33.611 1.00 20.95 931 GLN B CA 1
ATOM 3881 C C . GLN B 1 232 ? 27.626 -10.125 -32.741 1.00 18.03 931 GLN B C 1
ATOM 3882 O O . GLN B 1 232 ? 26.522 -10.149 -33.281 1.00 20.17 931 GLN B O 1
ATOM 3888 N N . SER B 1 233 ? 27.777 -9.916 -31.428 1.00 19.37 932 SER B N 1
ATOM 3889 C CA . SER B 1 233 ? 26.634 -9.485 -30.598 1.00 18.79 932 SER B CA 1
ATOM 3890 C C . SER B 1 233 ? 26.277 -8.001 -30.831 1.00 19.10 932 SER B C 1
ATOM 3891 O O . SER B 1 233 ? 25.101 -7.652 -30.773 1.00 18.85 932 SER B O 1
ATOM 3894 N N . ASP B 1 234 ? 27.269 -7.145 -31.112 1.00 18.44 933 ASP B N 1
ATOM 3895 C CA . ASP B 1 234 ? 27.005 -5.769 -31.611 1.00 18.05 933 ASP B CA 1
ATOM 3896 C C . ASP B 1 234 ? 26.195 -5.765 -32.912 1.00 18.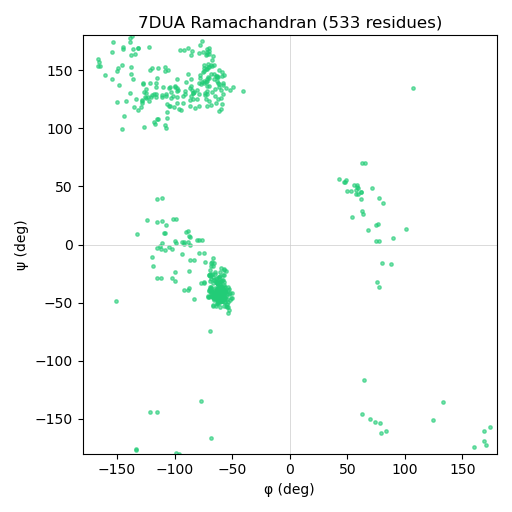14 933 ASP B C 1
ATOM 3897 O O . ASP B 1 234 ? 25.343 -4.900 -33.096 1.00 18.96 933 ASP B O 1
ATOM 3902 N N . VAL B 1 235 ? 26.477 -6.724 -33.801 1.00 17.80 934 VAL B N 1
ATOM 3903 C CA . VAL B 1 235 ? 25.713 -6.897 -35.044 1.00 17.69 934 VAL B CA 1
ATOM 3904 C C . VAL B 1 235 ? 24.244 -7.201 -34.755 1.00 16.83 934 VAL B C 1
ATOM 3905 O O . VAL B 1 235 ? 23.374 -6.625 -35.406 1.00 18.08 934 VAL B O 1
ATOM 3909 N N . TRP B 1 236 ? 23.976 -8.092 -33.794 1.00 17.80 935 TRP B N 1
ATOM 3910 C CA . TRP B 1 236 ? 22.598 -8.364 -33.342 1.00 20.11 935 TRP B CA 1
ATOM 3911 C C . TRP B 1 236 ? 21.902 -7.072 -32.917 1.00 19.70 935 TRP B C 1
ATOM 3912 O O . TRP B 1 236 ? 20.799 -6.778 -33.390 1.00 19.83 935 TRP B O 1
ATOM 3923 N N . SER B 1 237 ? 22.540 -6.335 -32.007 1.00 16.95 936 SER B N 1
ATOM 3924 C CA . SER B 1 237 ? 22.026 -5.035 -31.552 1.00 16.50 936 SER B CA 1
ATOM 3925 C C . SER B 1 237 ? 21.812 -4.060 -32.704 1.00 17.07 936 SER B C 1
ATOM 3926 O O . SER B 1 237 ? 20.795 -3.357 -32.729 1.00 19.16 936 SER B O 1
ATOM 3929 N N . PHE B 1 238 ? 22.739 -4.053 -33.671 1.00 17.74 937 PHE B N 1
ATOM 3930 C CA . PHE B 1 238 ? 22.572 -3.264 -34.902 1.00 18.68 937 PHE B CA 1
ATOM 3931 C C . PHE B 1 238 ? 21.291 -3.623 -35.670 1.00 18.10 937 PHE B C 1
ATOM 3932 O O . PHE B 1 238 ? 20.614 -2.730 -36.182 1.00 18.12 937 PHE B O 1
ATOM 3940 N N . GLY B 1 239 ? 20.981 -4.918 -35.762 1.00 17.79 938 GLY B N 1
ATOM 3941 C CA . GLY B 1 239 ? 19.700 -5.385 -36.310 1.00 17.29 938 GLY B CA 1
ATOM 3942 C C . GLY B 1 239 ? 18.478 -4.775 -35.637 1.00 19.92 938 GLY B C 1
ATOM 3943 O O . GLY B 1 239 ? 17.537 -4.352 -36.315 1.00 20.33 938 GLY B O 1
ATOM 3944 N N . VAL B 1 240 ? 18.527 -4.693 -34.303 1.00 20.13 939 VAL B N 1
ATOM 3945 C CA . VAL B 1 240 ? 17.460 -4.078 -33.500 1.00 21.09 939 VAL B CA 1
ATOM 3946 C C . VAL B 1 240 ? 17.397 -2.574 -33.809 1.00 20.65 939 VAL B C 1
ATOM 3947 O O . VAL B 1 240 ? 16.322 -2.045 -34.067 1.00 19.66 939 VAL B O 1
ATOM 3951 N N . LEU B 1 241 ? 18.553 -1.913 -33.803 1.00 21.13 940 LEU B N 1
ATOM 3952 C CA . LEU B 1 241 ? 18.690 -0.509 -34.240 1.00 21.83 940 LEU B CA 1
ATOM 3953 C C . LEU B 1 241 ? 18.146 -0.240 -35.654 1.00 21.40 940 LEU B C 1
ATOM 3954 O O . LEU B 1 241 ? 17.521 0.790 -35.891 1.00 23.38 940 LEU B O 1
ATOM 3959 N N . LEU B 1 242 ? 18.380 -1.177 -36.571 1.00 22.12 941 LEU B N 1
ATOM 3960 C CA . LEU B 1 242 ? 17.850 -1.099 -37.945 1.00 23.09 941 LEU B CA 1
ATOM 3961 C C . LEU B 1 242 ? 16.316 -1.144 -37.949 1.00 24.42 941 LEU B C 1
ATOM 3962 O O . LEU B 1 242 ? 15.677 -0.354 -38.656 1.00 26.01 941 LEU B O 1
ATOM 3967 N N . TRP B 1 243 ? 15.749 -2.033 -37.128 1.00 23.41 942 TRP B N 1
ATOM 3968 C CA . TRP B 1 243 ? 14.301 -2.096 -36.882 1.00 24.41 942 TRP B CA 1
ATOM 3969 C C . TRP B 1 243 ? 13.761 -0.776 -36.292 1.00 26.52 942 TRP B C 1
ATOM 3970 O O . TRP B 1 243 ? 12.714 -0.296 -36.729 1.00 27.16 942 TRP B O 1
ATOM 3981 N N . GLU B 1 244 ? 14.477 -0.202 -35.318 1.00 27.39 943 GLU B N 1
ATOM 3982 C CA . GLU B 1 244 ? 14.138 1.130 -34.764 1.00 24.47 943 GLU B CA 1
ATOM 3983 C C . GLU B 1 244 ? 14.143 2.258 -35.805 1.00 25.00 943 GLU B C 1
ATOM 3984 O O . GLU B 1 244 ? 13.303 3.162 -35.730 1.00 26.71 943 GLU B O 1
ATOM 3990 N N . ILE B 1 245 ? 15.090 2.205 -36.750 1.00 24.92 944 ILE B N 1
ATOM 3991 C CA . ILE B 1 245 ? 15.214 3.213 -37.814 1.00 25.89 944 ILE B CA 1
ATOM 3992 C C . ILE B 1 245 ? 14.007 3.157 -38.760 1.00 29.55 944 ILE B C 1
ATOM 3993 O O . ILE B 1 245 ? 13.366 4.191 -38.993 1.00 27.96 944 ILE B O 1
ATOM 3998 N N . VAL B 1 246 ? 13.696 1.965 -39.276 1.00 27.38 945 VAL B N 1
ATOM 3999 C CA . VAL B 1 246 ? 12.589 1.801 -40.251 1.00 29.14 945 VAL B CA 1
ATOM 4000 C C . VAL B 1 246 ? 11.193 2.071 -39.658 1.00 32.37 945 VAL B C 1
ATOM 4001 O O . VAL B 1 246 ? 10.310 2.567 -40.363 1.00 36.99 945 VAL B O 1
ATOM 4005 N N . THR B 1 247 ? 11.015 1.749 -38.372 1.00 28.04 946 THR B N 1
ATOM 4006 C CA . THR B 1 247 ? 9.789 2.072 -37.615 1.00 31.68 946 THR B CA 1
ATOM 4007 C C . THR B 1 247 ? 9.701 3.524 -37.077 1.00 33.11 946 THR B C 1
ATOM 4008 O O . THR B 1 247 ? 8.736 3.850 -36.381 1.00 36.57 946 THR B O 1
ATOM 4012 N N . LEU B 1 248 ? 10.685 4.376 -37.401 1.00 35.22 947 LEU B N 1
ATOM 4013 C CA . LEU B 1 248 ? 10.756 5.779 -36.966 1.00 35.17 947 LEU B CA 1
ATOM 4014 C C . LEU B 1 248 ? 10.768 5.922 -35.433 1.00 35.18 947 LEU B C 1
ATOM 4015 O O . LEU B 1 248 ? 9.989 6.678 -34.843 1.00 31.69 947 LEU B O 1
ATOM 4020 N N . GLY B 1 249 ? 11.680 5.171 -34.815 1.00 30.67 948 GLY B N 1
ATOM 4021 C CA . GLY B 1 249 ? 11.849 5.137 -33.367 1.00 28.13 948 GLY B CA 1
ATOM 4022 C C . GLY B 1 249 ? 10.814 4.305 -32.633 1.00 28.96 948 GLY B C 1
ATOM 4023 O O . GLY B 1 249 ? 10.361 4.696 -31.551 1.00 30.25 948 GLY B O 1
ATOM 4024 N N . GLY B 1 250 ? 10.459 3.148 -33.199 1.00 29.86 949 GLY B N 1
ATOM 4025 C CA . GLY B 1 250 ? 9.519 2.218 -32.570 1.00 28.67 949 GLY B CA 1
ATOM 4026 C C . GLY B 1 250 ? 10.110 1.511 -31.360 1.00 31.59 949 GLY B C 1
ATOM 4027 O O . GLY B 1 250 ? 11.332 1.504 -31.168 1.00 31.33 949 GLY B O 1
ATOM 4028 N N . ASN B 1 251 ? 9.235 0.915 -30.551 1.00 31.04 950 ASN B N 1
ATOM 4029 C CA . ASN B 1 251 ? 9.635 0.152 -29.360 1.00 31.89 950 ASN B CA 1
ATOM 4030 C C . ASN B 1 251 ? 9.746 -1.332 -29.743 1.00 29.60 950 ASN B C 1
ATOM 4031 O O . ASN B 1 251 ? 8.725 -1.915 -30.121 1.00 32.08 950 ASN B O 1
ATOM 4036 N N . PRO B 1 252 ? 10.970 -1.942 -29.675 1.00 29.84 951 PRO B N 1
ATOM 4037 C CA . PRO B 1 252 ? 11.134 -3.365 -30.062 1.00 29.15 951 PRO B CA 1
ATOM 4038 C C . PRO B 1 252 ? 10.286 -4.350 -29.264 1.00 31.13 951 PRO B C 1
ATOM 4039 O O . PRO B 1 252 ? 10.065 -4.132 -28.069 1.00 30.61 951 PRO B O 1
ATOM 4043 N N . TYR B 1 253 ? 9.827 -5.408 -29.939 1.00 29.20 952 TYR B N 1
ATOM 4044 C CA . TYR B 1 253 ? 8.988 -6.466 -29.356 1.00 31.03 952 TYR B CA 1
ATOM 4045 C C . TYR B 1 253 ? 7.791 -5.895 -28.557 1.00 30.31 952 TYR B C 1
ATOM 4046 O O . TYR B 1 253 ? 7.648 -6.196 -27.360 1.00 33.36 952 TYR B O 1
ATOM 4055 N N . PRO B 1 254 ? 6.961 -5.038 -29.204 1.00 33.74 953 PRO B N 1
ATOM 4056 C CA . PRO B 1 254 ? 5.919 -4.285 -28.484 1.00 36.86 953 PRO B CA 1
ATOM 4057 C C . PRO B 1 254 ? 4.853 -5.206 -27.890 1.00 38.13 953 PRO B C 1
ATOM 4058 O O . PRO B 1 254 ? 4.342 -6.081 -28.594 1.00 37.83 953 PRO B O 1
ATOM 4062 N N . GLY B 1 255 ? 4.584 -5.041 -26.593 1.00 39.44 954 GLY B N 1
ATOM 4063 C CA . GLY B 1 255 ? 3.679 -5.921 -25.846 1.00 41.85 954 GLY B CA 1
ATOM 4064 C C . GLY B 1 255 ? 4.291 -7.166 -25.210 1.00 43.32 954 GLY B C 1
ATOM 4065 O O . GLY B 1 255 ? 3.657 -7.755 -24.332 1.00 48.02 954 GLY B O 1
ATOM 4066 N N . ILE B 1 256 ? 5.497 -7.571 -25.633 1.00 39.72 955 ILE B N 1
ATOM 4067 C CA . ILE B 1 256 ? 6.191 -8.739 -25.078 1.00 33.89 955 ILE B CA 1
ATOM 4068 C C . ILE B 1 256 ? 7.095 -8.221 -23.952 1.00 36.63 955 ILE B C 1
ATOM 4069 O O . ILE B 1 256 ? 7.963 -7.385 -24.221 1.00 32.14 955 ILE B O 1
ATOM 4074 N N . PRO B 1 257 ? 6.914 -8.720 -22.705 1.00 33.33 956 PRO B N 1
ATOM 4075 C CA . PRO B 1 257 ? 7.847 -8.341 -21.635 1.00 33.95 956 PRO B CA 1
ATOM 4076 C C . PRO B 1 257 ? 9.201 -9.066 -21.799 1.00 32.72 956 PRO B C 1
ATOM 4077 O O . PRO B 1 257 ? 9.214 -10.184 -22.329 1.00 31.22 956 PRO B O 1
ATOM 4081 N N . PRO B 1 258 ? 10.329 -8.445 -21.359 1.00 34.87 957 PRO B N 1
ATOM 4082 C CA . PRO B 1 258 ? 11.666 -9.069 -21.518 1.00 36.61 957 PRO B CA 1
ATOM 4083 C C . PRO B 1 258 ? 11.851 -10.440 -20.847 1.00 38.71 957 PRO B C 1
ATOM 4084 O O . PRO B 1 258 ? 12.620 -11.261 -21.350 1.00 35.55 957 PRO B O 1
ATOM 4088 N N . GLU B 1 259 ? 11.141 -10.672 -19.744 1.00 41.87 958 GLU B N 1
ATOM 4089 C CA . GLU B 1 259 ? 11.122 -11.985 -19.065 1.00 41.48 958 GLU B CA 1
ATOM 4090 C C . GLU B 1 259 ? 10.488 -13.133 -19.901 1.00 40.39 958 GLU B C 1
ATOM 4091 O O . GLU B 1 259 ? 10.841 -14.295 -19.690 1.00 39.13 958 GLU B O 1
ATOM 4097 N N . ARG B 1 260 ? 9.591 -12.807 -20.845 1.00 41.90 959 ARG B N 1
ATOM 4098 C CA . ARG B 1 260 ? 9.082 -13.777 -21.856 1.00 40.95 959 ARG B CA 1
ATOM 4099 C C . ARG B 1 260 ? 9.931 -13.877 -23.139 1.00 40.92 959 ARG B C 1
ATOM 4100 O O . ARG B 1 260 ? 9.857 -14.892 -23.836 1.00 40.03 959 ARG B O 1
ATOM 4108 N N . LEU B 1 261 ? 10.704 -12.835 -23.457 1.00 39.20 960 LEU B N 1
ATOM 4109 C CA . LEU B 1 261 ? 11.556 -12.807 -24.662 1.00 35.51 960 LEU B CA 1
ATOM 4110 C C . LEU B 1 261 ? 12.683 -13.856 -24.706 1.00 33.87 960 LEU B C 1
ATOM 4111 O O . LEU B 1 261 ? 13.063 -14.279 -25.800 1.00 32.65 960 LEU B O 1
ATOM 4116 N N . PHE B 1 262 ? 13.200 -14.258 -23.538 1.00 35.07 961 PHE B N 1
ATOM 4117 C CA . PHE B 1 262 ? 14.267 -15.283 -23.415 1.00 38.50 961 PHE B CA 1
ATOM 4118 C C . PHE B 1 262 ? 13.917 -16.579 -24.162 1.00 41.83 961 PHE B C 1
ATOM 4119 O O . PHE B 1 262 ? 14.665 -17.017 -25.040 1.00 43.44 961 PHE B O 1
ATOM 4127 N N . ASN B 1 263 ? 12.768 -17.156 -23.809 1.00 41.02 962 ASN B N 1
ATOM 4128 C CA . ASN B 1 263 ? 12.277 -18.405 -24.424 1.00 41.80 962 ASN B CA 1
ATOM 4129 C C . ASN B 1 263 ? 11.863 -18.250 -25.888 1.00 36.17 962 ASN B C 1
ATOM 4130 O O . ASN B 1 263 ? 12.077 -19.174 -26.678 1.00 39.33 962 ASN B O 1
ATOM 4135 N N . LEU B 1 264 ? 11.261 -17.107 -26.234 1.00 33.81 963 LEU B N 1
ATOM 4136 C CA . LEU B 1 264 ? 10.848 -16.816 -27.619 1.00 33.01 963 LEU B CA 1
ATOM 4137 C C . LEU B 1 264 ? 12.035 -16.745 -28.598 1.00 34.31 963 LEU B C 1
ATOM 4138 O O . LEU B 1 264 ? 11.943 -17.271 -29.711 1.00 32.23 963 LEU B O 1
ATOM 4143 N N . LEU B 1 265 ? 13.142 -16.128 -28.170 1.00 31.06 964 LEU B N 1
ATOM 4144 C CA . LEU B 1 265 ? 14.383 -16.091 -28.973 1.00 33.38 964 LEU B CA 1
ATOM 4145 C C . LEU B 1 265 ? 15.078 -17.453 -29.120 1.00 35.99 964 LEU B C 1
ATOM 4146 O O . LEU B 1 265 ? 15.601 -17.756 -30.200 1.00 37.96 964 LEU B O 1
ATOM 4151 N N . LYS B 1 266 ? 15.075 -18.258 -28.055 1.00 36.25 965 LYS B N 1
ATOM 4152 C CA . LYS B 1 266 ? 15.651 -19.623 -28.080 1.00 40.92 965 LYS B CA 1
ATOM 4153 C C . LYS B 1 266 ? 14.908 -20.569 -29.036 1.00 42.00 965 LYS B C 1
ATOM 4154 O O . LYS B 1 266 ? 15.545 -21.333 -29.763 1.00 47.92 965 LYS B O 1
ATOM 4160 N N . THR B 1 267 ? 13.575 -20.494 -29.032 1.00 41.22 966 THR B N 1
ATOM 4161 C CA . THR B 1 267 ? 12.719 -21.266 -29.954 1.00 40.90 966 THR B CA 1
ATOM 4162 C C . THR B 1 267 ? 12.693 -20.744 -31.413 1.00 44.96 966 THR B C 1
ATOM 4163 O O . THR B 1 267 ? 12.083 -21.382 -32.278 1.00 46.41 966 THR B O 1
ATOM 4167 N N . GLY B 1 268 ? 13.316 -19.587 -31.672 1.00 38.15 967 GLY B N 1
ATOM 4168 C CA . GLY B 1 268 ? 13.577 -19.075 -33.022 1.00 35.89 967 GLY B CA 1
ATOM 4169 C C . GLY B 1 268 ? 12.640 -17.989 -33.526 1.00 33.39 967 GLY B C 1
ATOM 4170 O O . GLY B 1 268 ? 12.659 -17.683 -34.722 1.00 34.37 967 GLY B O 1
ATOM 4171 N N . HIS B 1 269 ? 11.844 -17.387 -32.631 1.00 32.31 968 HIS B N 1
ATOM 4172 C CA . HIS B 1 269 ? 10.928 -16.304 -32.998 1.00 33.44 968 HIS B CA 1
ATOM 4173 C C . HIS B 1 269 ? 11.730 -15.012 -33.110 1.00 32.33 968 HIS B C 1
ATOM 4174 O O . HIS B 1 269 ? 12.627 -14.766 -32.298 1.00 30.24 968 HIS B O 1
ATOM 4181 N N . ARG B 1 270 ? 11.406 -14.216 -34.126 1.00 31.90 969 ARG B N 1
ATOM 4182 C CA . ARG B 1 270 ? 11.985 -12.891 -34.351 1.00 30.65 969 ARG B CA 1
ATOM 4183 C C . ARG B 1 270 ? 10.855 -11.932 -34.685 1.00 33.66 969 ARG B C 1
ATOM 4184 O O . ARG B 1 270 ? 9.742 -12.369 -35.020 1.00 31.82 969 ARG B O 1
ATOM 4192 N N . MET B 1 271 ? 11.139 -10.633 -34.589 1.00 27.36 970 MET B N 1
ATOM 4193 C CA . MET B 1 271 ? 10.180 -9.595 -34.989 1.00 29.92 970 MET B CA 1
ATOM 4194 C C . MET B 1 271 ? 9.848 -9.723 -36.478 1.00 31.64 970 MET B C 1
ATOM 4195 O O . MET B 1 271 ? 10.738 -9.978 -37.294 1.00 32.40 970 MET B O 1
ATOM 4200 N N . GLU B 1 272 ? 8.567 -9.569 -36.806 1.00 38.18 971 GLU B N 1
ATOM 4201 C CA . GLU B 1 272 ? 8.103 -9.600 -38.200 1.00 38.10 971 GLU B CA 1
ATOM 4202 C C . GLU B 1 272 ? 8.549 -8.363 -38.983 1.00 37.86 971 GLU B C 1
ATOM 4203 O O . GLU B 1 272 ? 8.996 -7.360 -38.401 1.00 32.40 971 GLU B O 1
ATOM 4209 N N . ARG B 1 273 ? 8.410 -8.454 -40.305 1.00 33.48 972 ARG B N 1
ATOM 4210 C CA . ARG B 1 273 ? 8.661 -7.336 -41.217 1.00 38.44 972 ARG B CA 1
ATOM 4211 C C . ARG B 1 273 ? 7.689 -6.186 -40.903 1.00 43.29 972 ARG B C 1
ATOM 4212 O O . ARG B 1 273 ? 6.477 -6.362 -41.068 1.00 42.97 972 ARG B O 1
ATOM 4220 N N . PRO B 1 274 ? 8.210 -5.022 -40.433 1.00 44.60 973 PRO B N 1
ATOM 4221 C CA . PRO B 1 274 ? 7.312 -3.917 -40.078 1.00 45.41 973 PRO B CA 1
ATOM 4222 C C . PRO B 1 274 ? 6.768 -3.163 -41.296 1.00 45.07 973 PRO B C 1
ATOM 4223 O O . PRO B 1 274 ? 7.167 -3.435 -42.438 1.00 38.92 973 PRO B O 1
ATOM 4227 N N . ASP B 1 275 ? 5.865 -2.221 -41.031 1.00 48.83 974 ASP B N 1
ATOM 4228 C CA . ASP B 1 275 ? 5.242 -1.403 -42.077 1.00 53.87 974 ASP B CA 1
ATOM 4229 C C . ASP B 1 275 ? 6.272 -0.413 -42.627 1.00 57.52 974 ASP B C 1
ATOM 4230 O O . ASP B 1 275 ? 7.068 0.139 -41.860 1.00 66.06 974 ASP B O 1
ATOM 4235 N N . ASN B 1 276 ? 6.245 -0.210 -43.947 1.00 57.66 975 ASN B N 1
ATOM 4236 C CA . ASN B 1 276 ? 7.201 0.648 -44.678 1.00 56.21 975 ASN B CA 1
ATOM 4237 C C . ASN B 1 276 ? 8.665 0.162 -44.562 1.00 51.84 975 ASN B C 1
ATOM 4238 O O . ASN B 1 276 ? 9.584 0.960 -44.332 1.00 56.30 975 ASN B O 1
ATOM 4243 N N . CYS B 1 277 ? 8.850 -1.151 -44.727 1.00 47.60 976 CYS B N 1
ATOM 4244 C CA . CYS B 1 277 ? 10.167 -1.810 -44.739 1.00 43.03 976 CYS B CA 1
ATOM 4245 C C . CYS B 1 277 ? 10.205 -2.773 -45.920 1.00 40.57 976 CYS B C 1
ATOM 4246 O O . CYS B 1 277 ? 9.326 -3.632 -46.031 1.00 42.87 976 CYS B O 1
ATOM 4249 N N . SER B 1 278 ? 11.213 -2.635 -46.787 1.00 43.70 977 SER B N 1
ATOM 4250 C CA . SER B 1 278 ? 11.380 -3.530 -47.944 1.00 45.34 977 SER B CA 1
ATOM 4251 C C . SER B 1 278 ? 11.796 -4.942 -47.525 1.00 45.89 977 SER B C 1
ATOM 4252 O O . SER B 1 278 ? 12.236 -5.166 -46.389 1.00 43.97 977 SER B O 1
ATOM 4255 N N . GLU B 1 279 ? 11.642 -5.881 -48.459 1.00 44.14 978 GLU B N 1
ATOM 4256 C CA . GLU B 1 279 ? 12.058 -7.279 -48.260 1.00 41.68 978 GLU B CA 1
ATOM 4257 C C . GLU B 1 279 ? 13.576 -7.415 -48.087 1.00 37.51 978 GLU B C 1
ATOM 4258 O O . GLU B 1 279 ? 14.030 -8.224 -47.277 1.00 37.20 978 GLU B O 1
ATOM 4264 N N . GLU B 1 280 ? 14.334 -6.621 -48.850 1.00 37.99 979 GLU B N 1
ATOM 4265 C CA . GLU B 1 280 ? 15.804 -6.569 -48.766 1.00 35.04 979 GLU B CA 1
ATOM 4266 C C . GLU B 1 280 ? 16.314 -6.045 -47.416 1.00 37.49 979 GLU B C 1
ATOM 4267 O O . GLU B 1 280 ? 17.272 -6.593 -46.861 1.00 32.37 979 GLU B O 1
ATOM 4273 N N . MET B 1 281 ? 15.676 -4.987 -46.908 1.00 37.09 980 MET B N 1
ATOM 4274 C CA . MET B 1 281 ? 16.001 -4.425 -45.585 1.00 36.04 980 MET B CA 1
ATOM 4275 C C . MET B 1 281 ? 15.667 -5.398 -44.450 1.00 34.07 980 MET B C 1
ATOM 4276 O O . MET B 1 281 ? 16.459 -5.546 -43.516 1.00 30.21 980 MET B O 1
ATOM 4281 N N . TYR B 1 282 ? 14.502 -6.046 -44.534 1.00 31.20 981 TYR B N 1
ATOM 4282 C CA . TYR B 1 282 ? 14.104 -7.080 -43.566 1.00 30.70 981 TYR B CA 1
ATOM 4283 C C . TYR B 1 282 ? 15.010 -8.323 -43.605 1.00 32.00 981 TYR B C 1
ATOM 4284 O O . TYR B 1 282 ? 15.280 -8.918 -42.557 1.00 29.49 981 TYR B O 1
ATOM 4293 N N . ARG B 1 283 ? 15.453 -8.713 -44.803 1.00 29.68 982 ARG B N 1
ATOM 4294 C CA . ARG B 1 283 ? 16.454 -9.782 -44.964 1.00 32.14 982 ARG B CA 1
ATOM 4295 C C . ARG B 1 283 ? 17.782 -9.472 -44.244 1.00 30.08 982 ARG B C 1
ATOM 4296 O O . ARG B 1 283 ? 18.387 -10.378 -43.658 1.00 29.32 982 ARG B O 1
ATOM 4304 N N . LEU B 1 284 ? 18.215 -8.207 -44.289 1.00 26.20 983 LEU B N 1
ATOM 4305 C CA . LEU B 1 284 ? 19.409 -7.756 -43.559 1.00 26.13 983 LEU B CA 1
ATOM 4306 C C . LEU B 1 284 ? 19.226 -7.851 -42.032 1.00 25.10 983 LEU B C 1
ATOM 4307 O O . LEU B 1 284 ? 20.135 -8.327 -41.342 1.00 25.60 983 LEU B O 1
ATOM 4312 N N . MET B 1 285 ? 18.062 -7.416 -41.529 1.00 28.06 984 MET B N 1
ATOM 4313 C CA . MET B 1 285 ? 17.699 -7.539 -40.092 1.00 28.86 984 MET B CA 1
ATOM 4314 C C . MET B 1 285 ? 17.736 -8.964 -39.582 1.00 27.63 984 MET B C 1
ATOM 4315 O O . MET B 1 285 ? 18.362 -9.237 -38.560 1.00 28.90 984 MET B O 1
ATOM 4320 N N . LEU B 1 286 ? 17.026 -9.852 -40.282 1.00 26.41 985 LEU B N 1
ATOM 4321 C CA . LEU B 1 286 ? 16.973 -11.278 -39.924 1.00 28.18 985 LEU B CA 1
ATOM 4322 C C . LEU B 1 286 ? 18.346 -11.941 -39.869 1.00 26.37 985 LEU B C 1
ATOM 4323 O O . LEU B 1 286 ? 18.578 -12.781 -38.995 1.00 27.87 985 LEU B O 1
ATOM 4328 N N . GLN B 1 287 ? 19.248 -11.549 -40.774 1.00 23.96 986 GLN B N 1
ATOM 4329 C CA . GLN B 1 287 ? 20.611 -12.076 -40.767 1.00 23.05 986 GLN B CA 1
ATOM 4330 C C . GLN B 1 287 ? 21.398 -11.594 -39.544 1.00 22.66 986 GLN B C 1
ATOM 4331 O O . GLN B 1 287 ? 22.145 -12.371 -38.972 1.00 21.31 986 GLN B O 1
ATOM 4337 N N . CYS B 1 288 ? 21.208 -10.330 -39.147 1.00 22.11 987 CYS B N 1
ATOM 4338 C CA . CYS B 1 288 ? 21.760 -9.822 -37.878 1.00 21.00 987 CYS B CA 1
ATOM 4339 C C . CYS B 1 288 ? 21.291 -10.609 -36.644 1.00 20.84 987 CYS B C 1
ATOM 4340 O O . CYS B 1 288 ? 22.044 -10.700 -35.682 1.00 21.13 987 CYS B O 1
ATOM 4343 N N . TRP B 1 289 ? 20.074 -11.172 -36.695 1.00 20.99 988 TRP B N 1
ATOM 4344 C CA . TRP B 1 289 ? 19.496 -11.987 -35.610 1.00 22.14 988 TRP B CA 1
ATOM 4345 C C . TRP B 1 289 ? 19.589 -13.518 -35.777 1.00 24.13 988 TRP B C 1
ATOM 4346 O O . TRP B 1 289 ? 18.810 -14.252 -35.148 1.00 23.83 988 TRP B O 1
ATOM 4357 N N . LYS B 1 290 ? 20.527 -14.011 -36.594 1.00 24.28 989 LYS B N 1
ATOM 4358 C CA . LYS B 1 290 ? 20.799 -15.458 -36.668 1.00 25.78 989 LYS B CA 1
ATOM 4359 C C . LYS B 1 290 ? 21.281 -15.964 -35.306 1.00 26.94 989 LYS B C 1
ATOM 4360 O O . LYS B 1 290 ? 22.040 -15.269 -34.621 1.00 23.62 989 LYS B O 1
ATOM 4366 N N . GLN B 1 291 ? 20.798 -17.146 -34.909 1.00 24.69 990 GLN B N 1
ATOM 4367 C CA . GLN B 1 291 ? 21.198 -17.788 -33.645 1.00 28.13 990 GLN B CA 1
ATOM 4368 C C . GLN B 1 291 ? 22.712 -17.959 -33.547 1.00 26.77 990 GLN B C 1
ATOM 4369 O O . GLN B 1 291 ? 23.319 -17.554 -32.553 1.00 25.49 990 GLN B O 1
ATOM 4375 N N A GLU B 1 292 ? 23.302 -18.567 -34.577 0.50 27.87 991 GLU B N 1
ATOM 4376 N N B GLU B 1 292 ? 23.297 -18.559 -34.582 0.50 29.31 991 GLU B N 1
ATOM 4377 C CA A GLU B 1 292 ? 24.751 -18.760 -34.665 0.50 28.28 991 GLU B CA 1
ATOM 4378 C CA B GLU B 1 292 ? 24.741 -18.746 -34.688 0.50 30.76 991 GLU B CA 1
ATOM 4379 C C A GLU B 1 292 ? 25.424 -17.427 -35.040 0.50 28.75 991 GLU B C 1
ATOM 4380 C C B GLU B 1 292 ? 25.412 -17.407 -35.042 0.50 30.02 991 GLU B C 1
ATOM 4381 O O A GLU B 1 292 ? 25.118 -16.889 -36.109 0.50 26.13 991 GLU B O 1
ATOM 4382 O O B GLU B 1 292 ? 25.092 -16.845 -36.095 0.50 27.30 991 GLU B O 1
ATOM 4393 N N . PRO B 1 293 ? 26.317 -16.881 -34.170 1.00 27.17 992 PRO B N 1
ATOM 4394 C CA . PRO B 1 293 ? 27.028 -15.603 -34.483 1.00 27.81 992 PRO B CA 1
ATOM 4395 C C . PRO B 1 293 ? 27.854 -15.557 -35.782 1.00 26.77 992 PRO B C 1
ATOM 4396 O O . PRO B 1 293 ? 27.899 -14.507 -36.427 1.00 27.11 992 PRO B O 1
ATOM 4400 N N . ASP B 1 294 ? 28.445 -16.692 -36.169 1.00 30.02 993 ASP B N 1
ATOM 4401 C CA . ASP B 1 294 ? 29.191 -16.817 -37.440 1.00 34.18 993 ASP B CA 1
ATOM 4402 C C . ASP B 1 294 ? 28.341 -16.657 -38.715 1.00 31.35 993 ASP B C 1
ATOM 4403 O O . ASP B 1 294 ? 28.897 -16.333 -39.766 1.00 36.98 993 ASP B O 1
ATOM 4408 N N . LYS B 1 295 ? 27.028 -16.899 -38.626 1.00 27.40 994 LYS B N 1
ATOM 4409 C CA . LYS B 1 295 ? 26.086 -16.694 -39.746 1.00 27.69 994 LYS B CA 1
ATOM 4410 C C . LYS B 1 295 ? 25.597 -15.250 -39.918 1.00 24.01 994 LYS B C 1
ATOM 4411 O O . LYS B 1 295 ? 24.990 -14.927 -40.946 1.00 24.29 994 LYS B O 1
ATOM 4417 N N . ARG B 1 296 ? 25.826 -14.399 -38.916 1.00 22.28 995 ARG B N 1
ATOM 4418 C CA . ARG B 1 296 ? 25.489 -12.972 -39.005 1.00 20.54 995 ARG B CA 1
ATOM 4419 C C . ARG B 1 296 ? 26.488 -12.259 -39.906 1.00 20.18 995 ARG B C 1
ATOM 4420 O O . ARG B 1 296 ? 27.636 -12.711 -40.019 1.00 20.72 995 ARG B O 1
ATOM 4428 N N . PRO B 1 297 ? 26.078 -11.130 -40.529 1.00 21.28 996 PRO B N 1
ATOM 4429 C CA . PRO B 1 297 ? 27.056 -10.373 -41.320 1.00 20.94 996 PRO B CA 1
ATOM 4430 C C . PRO B 1 297 ? 28.080 -9.672 -40.423 1.00 21.77 996 PRO B C 1
ATOM 4431 O O . PRO B 1 297 ? 27.795 -9.443 -39.257 1.00 20.43 996 PRO B O 1
ATOM 4435 N N . VAL B 1 298 ? 29.264 -9.380 -40.951 1.00 22.21 997 VAL B N 1
ATOM 4436 C CA . VAL B 1 298 ? 30.187 -8.428 -40.293 1.00 21.30 997 VAL B CA 1
ATOM 4437 C C . VAL B 1 298 ? 29.790 -7.014 -40.727 1.00 20.61 997 VAL B C 1
ATOM 4438 O O . VAL B 1 298 ? 29.000 -6.851 -41.662 1.00 19.39 997 VAL B O 1
ATOM 4442 N N . PHE B 1 299 ? 30.312 -5.995 -40.043 1.00 21.44 998 PHE B N 1
ATOM 4443 C CA . PHE B 1 299 ? 29.911 -4.609 -40.350 1.00 20.26 998 PHE B CA 1
ATOM 4444 C C . PHE B 1 299 ? 30.291 -4.151 -41.763 1.00 20.88 998 PHE B C 1
ATOM 4445 O O . PHE B 1 299 ? 29.548 -3.379 -42.366 1.00 23.47 998 PHE B O 1
ATOM 4453 N N . ALA B 1 300 ? 31.410 -4.655 -42.289 1.00 22.43 999 ALA B N 1
ATOM 4454 C CA . ALA B 1 300 ? 31.787 -4.424 -43.694 1.00 22.23 999 ALA B CA 1
ATOM 4455 C C . ALA B 1 300 ? 30.726 -4.937 -44.678 1.00 21.63 999 ALA B C 1
ATOM 4456 O O . ALA B 1 300 ? 30.438 -4.263 -45.674 1.00 20.98 999 ALA B O 1
ATOM 4458 N N . ASP B 1 301 ? 30.116 -6.090 -44.368 1.00 20.32 1000 ASP B N 1
ATOM 4459 C CA . ASP B 1 301 ? 29.008 -6.653 -45.168 1.00 21.81 1000 ASP B CA 1
ATOM 4460 C C . ASP B 1 301 ? 27.741 -5.814 -45.061 1.00 22.83 1000 ASP B C 1
ATOM 4461 O O . ASP B 1 301 ? 27.030 -5.633 -46.056 1.00 24.37 1000 ASP B O 1
ATOM 4466 N N . ILE B 1 302 ? 27.446 -5.338 -43.843 1.00 22.44 1001 ILE B N 1
ATOM 4467 C CA . ILE B 1 302 ? 26.311 -4.433 -43.597 1.00 24.18 1001 ILE B CA 1
ATOM 4468 C C . ILE B 1 302 ? 26.499 -3.121 -44.367 1.00 20.89 1001 ILE B C 1
ATOM 4469 O O . ILE B 1 302 ? 25.569 -2.684 -45.046 1.00 23.74 1001 ILE B O 1
ATOM 4474 N N . SER B 1 303 ? 27.686 -2.511 -44.251 1.00 22.05 1002 SER B N 1
ATOM 4475 C CA . SER B 1 303 ? 28.031 -1.274 -44.993 1.00 21.46 1002 SER B CA 1
ATOM 4476 C C . SER B 1 303 ? 27.913 -1.450 -46.502 1.00 25.63 1002 SER B C 1
ATOM 4477 O O . SER B 1 303 ? 27.318 -0.607 -47.175 1.00 25.90 1002 SER B O 1
ATOM 4480 N N . LYS B 1 304 ? 28.454 -2.565 -47.006 1.00 22.43 1003 LYS B N 1
ATOM 4481 C CA . LYS B 1 304 ? 28.381 -2.908 -48.434 1.00 23.61 1003 LYS B CA 1
ATOM 4482 C C . LYS B 1 304 ? 26.934 -3.031 -48.922 1.00 23.91 1003 LYS B C 1
ATOM 4483 O O . LYS B 1 304 ? 26.597 -2.449 -49.955 1.00 25.01 1003 LYS B O 1
ATOM 4489 N N . ASP B 1 305 ? 26.106 -3.778 -48.179 1.00 25.94 1004 ASP B N 1
ATOM 4490 C CA . ASP B 1 305 ? 24.651 -3.912 -48.461 1.00 27.45 1004 ASP B CA 1
ATOM 4491 C C . ASP B 1 305 ? 23.950 -2.565 -48.618 1.00 29.99 1004 ASP B C 1
ATOM 4492 O O . ASP B 1 305 ? 23.206 -2.351 -49.577 1.00 29.60 1004 ASP B O 1
ATOM 4497 N N . LEU B 1 306 ? 24.223 -1.669 -47.672 1.00 27.73 1005 LEU B N 1
ATOM 4498 C CA . LEU B 1 306 ? 23.643 -0.324 -47.656 1.00 26.20 1005 LEU B CA 1
ATOM 4499 C C . LEU B 1 306 ? 24.187 0.562 -48.793 1.00 25.01 1005 LEU B C 1
ATOM 4500 O O . LEU B 1 306 ? 23.418 1.315 -49.393 1.00 26.62 1005 LEU B O 1
ATOM 4505 N N . GLU B 1 307 ? 25.486 0.454 -49.107 1.00 26.10 1006 GLU B N 1
ATOM 4506 C CA . GLU B 1 307 ? 26.080 1.112 -50.301 1.00 23.93 1006 GLU B CA 1
ATOM 4507 C C . GLU B 1 307 ? 25.462 0.630 -51.613 1.00 27.21 1006 GLU B C 1
ATOM 4508 O O . GLU B 1 307 ? 25.201 1.435 -52.510 1.00 26.47 1006 GLU B O 1
ATOM 4514 N N . LYS B 1 308 ? 25.246 -0.682 -51.716 1.00 27.30 1007 LYS B N 1
ATOM 4515 C CA . LYS B 1 308 ? 24.591 -1.282 -52.889 1.00 27.42 1007 LYS B CA 1
ATOM 4516 C C . LYS B 1 308 ? 23.140 -0.820 -53.015 1.00 28.59 1007 LYS B C 1
ATOM 4517 O O . LYS B 1 308 ? 22.703 -0.453 -54.109 1.00 30.62 1007 LYS B O 1
ATOM 4523 N N . MET B 1 309 ? 22.410 -0.815 -51.898 1.00 27.98 1008 MET B N 1
ATOM 4524 C CA . MET B 1 309 ? 21.035 -0.278 -51.868 1.00 28.12 1008 MET B CA 1
ATOM 4525 C C . MET B 1 309 ? 20.949 1.156 -52.399 1.00 30.85 1008 MET B C 1
ATOM 4526 O O . MET B 1 309 ? 20.133 1.420 -53.274 1.00 33.87 1008 MET B O 1
ATOM 4531 N N A MET B 1 310 ? 21.809 2.047 -51.901 0.50 31.53 1009 MET B N 1
ATOM 4532 N N B MET B 1 310 ? 21.804 2.035 -51.867 0.50 30.26 1009 MET B N 1
ATOM 4533 C CA A MET B 1 310 ? 21.735 3.480 -52.233 0.50 34.24 1009 MET B CA 1
ATOM 4534 C CA B MET B 1 310 ? 21.841 3.468 -52.210 0.50 32.19 1009 MET B CA 1
ATOM 4535 C C A MET B 1 310 ? 22.101 3.838 -53.682 0.50 35.15 1009 MET B C 1
ATOM 4536 C C B MET B 1 310 ? 22.051 3.765 -53.691 0.50 33.78 1009 MET B C 1
ATOM 4537 O O A MET B 1 310 ? 21.515 4.774 -54.235 0.50 37.69 1009 MET B O 1
ATOM 4538 O O B MET B 1 310 ? 21.312 4.567 -54.271 0.50 36.58 1009 MET B O 1
ATOM 4547 N N . VAL B 1 311 ? 23.052 3.113 -54.284 1.00 32.07 1010 VAL B N 1
ATOM 4548 C CA . VAL B 1 311 ? 23.360 3.259 -55.728 1.00 34.07 1010 VAL B CA 1
ATOM 4549 C C . VAL B 1 311 ? 22.235 2.693 -56.618 1.00 38.11 1010 VAL B C 1
ATOM 4550 O O . VAL B 1 311 ? 21.903 3.291 -57.645 1.00 37.41 1010 VAL B O 1
ATOM 4554 N N . LYS B 1 312 ? 21.658 1.559 -56.203 1.00 42.59 1011 LYS B N 1
ATOM 4555 C CA . LYS B 1 312 ? 20.530 0.923 -56.915 1.00 51.25 1011 LYS B CA 1
ATOM 4556 C C . LYS B 1 312 ? 19.194 1.697 -56.879 1.00 53.98 1011 LYS B C 1
ATOM 4557 O O . LYS B 1 312 ? 18.321 1.420 -57.708 1.00 60.31 1011 LYS B O 1
ATOM 4563 N N . ARG B 1 313 ? 19.031 2.638 -55.941 1.00 52.15 1012 ARG B N 1
ATOM 4564 C CA . ARG B 1 313 ? 17.846 3.517 -55.898 1.00 56.71 1012 ARG B CA 1
ATOM 4565 C C . ARG B 1 313 ? 17.869 4.534 -57.035 1.00 52.78 1012 ARG B C 1
ATOM 4566 O O . ARG B 1 313 ? 16.872 5.202 -57.296 1.00 53.00 1012 ARG B O 1
#

Nearest PDB structures (foldseek):
  6i82-assembly1_B  TM=1.002E+00  e=7.945E-56  Homo sapiens
  7du8-assembly1_A  TM=9.967E-01  e=1.014E-53  Homo sapiens
  6i83-assembly1_A-2  TM=9.933E-01  e=2.774E-52  Homo sapiens
  6nja-assembly1_A  TM=9.873E-01  e=1.970E-52  Homo sapiens
  6lvm-assembly1_A  TM=9.472E-01  e=3.216E-37  Homo sapiens

Foldseek 3Di:
DDDPQFAADPVQKAWDAWPDDDPLATKTWIWGACFPNDHGIDIWIKGFHDPPDDPLNVQLVVVQVVVLVPDDDQQAWHWRHWHDPPDTIITTTHDAPCAFQLSLLLVLVPDPPHEDVVVSYHNVLNLLVQLLLVLVVLLRCQVVQKFQQADARNQWGQHPVRHTHGHRSSVMDHRVPPQWDADPDQDPHPLLLFALCCRPPVITHLLRVLLSSLVRLVCSQVSNDDGPPPDDSVCCNVCLVVPHDDDQDPRADPLSVVLSVLSRDNDSVSRDGSVVVSVSSVVVNVD/DVLVVLLCVLLVPQAAADPVQKDWDAWPDDDPLATKTWIWGDCQNNDHGTAIWIKGFHHPPDDSLNSQLVSQQVVVLVPDDDQAAWHWRHWHSHDPTTITITHDAVCAFQLSNLQVHDDVLLLLVQLLLVLVVLLRCVVVQKFQLADARNQWGQHPVRHTHGHRSSPMDGVCDPHDLLLFALCCVPVVDTGLLRVLLSSLVRSVCSQVSNDDGPPPDDSVRVNVCLVVPDDDDQDPRHDPLSVVLSVQSRDNDSVSHDGSVVVSVSSVVVNVVD

Solvent-accessible surface area: 25380 Å² total; per-residue (Å²): 211,111,50,127,133,20,52,15,69,72,183,25,17,84,78,46,140,63,80,24,105,26,67,79,4,52,31,4,60,7,37,0,89,118,1,94,78,90,92,30,144,27,72,0,8,0,20,18,26,51,150,67,1,1,11,2,26,12,124,19,6,67,35,6,16,91,16,6,40,122,8,101,44,95,20,2,8,98,10,28,0,0,0,34,69,137,9,56,7,14,2,0,16,20,58,11,107,33,32,33,0,77,26,2,0,74,61,8,127,162,53,51,85,6,53,112,58,149,56,79,22,0,55,42,31,34,1,16,30,5,1,79,11,0,0,46,0,1,62,54,0,21,136,82,72,13,0,0,8,4,0,0,0,61,9,0,39,0,5,134,36,32,101,0,25,0,14,20,0,5,16,1,48,101,7,161,148,143,79,39,47,91,33,230,65,16,4,50,0,1,1,30,5,7,1,14,19,2,4,33,85,15,61,7,26,29,27,5,1,0,0,4,0,0,0,0,0,20,1,2,2,28,22,0,8,74,4,5,93,84,41,12,23,8,103,0,10,87,21,1,120,79,50,109,48,13,146,125,18,137,51,12,58,119,65,5,37,117,2,0,63,64,0,2,102,109,82,31,124,147,8,16,74,3,50,63,0,3,88,32,1,80,101,21,91,118,181,34,86,4,15,134,52,8,94,73,38,58,178,165,152,45,72,11,66,67,182,29,7,89,64,47,137,60,74,25,120,32,86,93,4,64,32,5,62,4,50,0,69,104,1,84,84,119,93,31,145,12,60,0,7,0,26,19,29,47,152,63,2,3,2,7,24,1,69,16,5,18,21,7,19,78,17,6,85,116,18,113,39,93,17,4,8,71,5,35,0,1,2,8,103,76,42,71,9,3,3,0,18,29,54,12,109,87,31,34,0,80,36,13,0,117,134,70,78,92,52,21,46,10,6,33,4,0,70,14,0,0,45,0,0,46,46,0,23,126,93,122,16,2,1,22,10,1,0,0,72,11,1,40,0,6,136,58,108,104,0,23,1,14,25,0,4,14,4,107,130,94,106,11,77,1,14,1,31,7,5,1,14,20,2,10,84,94,106,86,50,47,28,30,6,1,0,0,4,0,0,0,0,1,21,1,1,7,39,76,0,15,79,5,7,96,80,48,20,19,35,85,2,28,102,47,2,128,102,50,103,52,15,141,113,22,127,128,8,59,108,99,5,36,132,5,0,64,68,0,2,95,111,80,33,127,137,8,4,73,3,44,75,0,3,115,61,0,67,122,25,60,123,176,170

Radius of gyration: 25.5 Å; Cα contacts (8 Å, |Δi|>4): 1075; chains: 2; bounding box: 60×54×86 Å

B-factor: mean 26.74, std 10.79, range [11.42, 81.18]

Secondary structure (DSSP, 8-state):
---TTTB--GGGEEEEEEEEEETTEEEEEEEEET-TT--SEEEEEEEEPPTT--HHHHHHHHHHHHHHHH---TTBPPEEEEE-SSS--EEEEE--TT-BHHHHHHHHTTSSSEE---TTEE-HHHHHHHHHHHHHHHHHHHHTTEE-S--SGGGEEEEGGGEEEE---TT-EE-TTTS-EE-SSPP-S-GGGS-HHHHHH-EE-HHHHHHHHHHHHHHHHTTSPPSSTT--GGGHHHHHHTT--PPPPSS--HHHHHHHHHHT-SSGGGSPPHHHHHHHHHHHHH-/-HHHHHHHHHH---SBPPGGGEEEEEEEEEETTEEEEEEEEETGGG-SSEEEEEEEEPPTT--HHHHHHHHHHHHHHHH---TTBPPEEEEE-SSSS-EEEEE--TT-BHHHHHHH---HHHHHHHHHHHHHHHHHHHHTTEE----SGGGEEEETTTEEEE---TT-EE----S-GGG--HHHHHH----HHHHHHHHHHHHHHHHTTS--SSTT--HHHHHHHHHTT------TT--HHHHHHHHHHT-SSGGGSPPHHHHHHHHHHHHHH-

Organism: Homo sapiens (NCBI:txid9606)

GO terms:
  GO:0005515 protein binding (F, IPI)
  GO:2001241 positive regulation of extrinsic apoptotic signaling pathway in absence of ligand (P, IMP)
  GO:0160144 GDF15-GFRAL signaling pathway (P, IDA)
  GO:0043235 signaling receptor complex (C, IDA)
  GO:0004714 transmembrane receptor protein tyrosine kinase activity (F, IDA)
  GO:0005509 calcium ion binding (F, IDA)
  GO:0035860 glial cell-derived neurotrophic factor receptor signaling pathway (P, IDA)
  GO:0005886 plasma membrane (C, IDA)
  GO:0010008 endosome membrane (C, IDA)
  GO:0043410 positive regulation of MAPK cascade (P, IDA)
  GO:0030155 regulation of cell adhesion (P, IDA)
  GO:0030335 positive regulation of cell migration (P, IDA)
  GO:0033619 membrane protein proteolysis (P, IDA)
  GO:0033630 positive regulation of cell adhesion mediated by integrin (P, IDA)
  GO:0004713 protein tyrosine kinase activity (F, EXP)
  GO:0005886 plasma membrane (C, EXP)
  GO:0010008 endosome membrane (C, EXP)
  GO:0051897 positive regulation of phosphatidylinositol 3-kinase/protein kinase B signal transduction (P, IMP)
  GO:0004713 protein tyrosine kinase activity (F, TAS)
  GO:0038023 signaling receptor activity (F, TAS)

CATH classification: 1.10.510.10

InterPro domains:
  IPR000719 Protein kinase domain [PS50011] (724-1016)
  IPR001245 Serine-threonine/tyrosine-protein kinase, catalytic domain [PF07714] (725-1005)
  IPR001245 Serine-threonine/tyrosine-protein kinase, catalytic domain [PR00109] (804-817)
  IPR001245 Serine-threonine/tyrosine-protein kinase, catalytic domain [PR00109] (864-882)
  IPR001245 Serine-threonine/tyrosine-protein kinase, catalytic domain [PR00109] (913-923)
  IPR001245 Serine-threonine/tyrosine-protein kinase, catalytic domain [PR00109] (932-954)
  IPR001245 Serine-threonine/tyrosine-protein kinase, catalytic domain [PR00109] (976-998)
  IPR002126 Cadherin-like [PF00028] (173-260)
  IPR002126 Cadherin-like [PS50268] (168-272)
  IPR008266 Tyrosine-protein kinase, active site [PS00109] (870-882)
  IPR011009 Protein kinase-like domain superfamily [SSF56112] (699-1005)
  IPR015919 Cadherin-like superfamily [SSF49313] (167-246)
  IPR016249 Tyrosine-protein kinase, Ret receptor [PIRSF000631] (3-1114)
  IPR017441 Protein kinase, ATP binding site [PS00107] (730-758)
  IPR020635 Tyrosine-protein kinase, catalytic domain [SM00219] (724-1005)
  IPR040667 Tyrosine-protein kinase receptor Ret, cadherin like domain 3 [PF17812] (265-379)
  IPR041163 Ret, cadherin like domain 1 [PF17756] (29-153)
  IPR041317 RET, cadherin-like domain 4 [PF17813] (405-506)
  IPR050122 Receptor Tyrosine Kinase [PTHR24416] (479-1011)
  IPR055162 RET, cysteine rich domain [PF22540] (518-620)